Protein 6ZDT (pdb70)

Organism: Saccharomyces cerevisiae (strain ATCC 204508 / S288c) (NCBI:txid559292)

Sequence (396 aa):
VVIEPHRHAGVYIARGKEDLLVTKNMMAPGESVYGEKRISVEEVPPTKVEYRVWNPFRSKLAAGIMGGLDDELLFIAPGKKKVLYLGAASSGTSVSHVSDVVGPEGVVYAVEFSSHRPGREELISMAKKRRPNIIPIIEDARHPQKYRMLIGMVDCVFADVAQPDQARIIALNSHMFLKDQGGVVISSIKANCIDAETVFAREVQKLREERIKPLEEQLTLEPYERDHIVVGRYMRSSGLKGAMAPIEYLLFEEPTGYAVFKVKLQQDDIGSRLKEVQEQINDFGAFTKLIELVSFAPFKGAAEALENANDISEGLVSESSLKAILDLNLPKASSKKKNNITLAISDKNNLGPSIKEEFPYVDCISNELAQDLIRGVRLHGEKLFKGQSGDLERAQLGLGHAYSRRAKVKF

Nearest PDB structures (foldseek):
  6zdt-assembly1_A  TM=1.004E+00  e=6.888E-50  Saccharomyces cerevisiae
  7d5t-assembly1_3B  TM=9.801E-01  e=1.468E-39  Saccharomyces cerevisiae S288C
  7seb-assembly1_A  TM=9.507E-01  e=3.017E-37  Homo sapiens
  7se8-assembly2_B  TM=9.630E-01  e=1.142E-36  Homo sapiens
  2ipx-assembly1_A  TM=9.656E-01  e=2.501E-35  Homo sapiens

B-factor: mean 35.72, std 18.68, range [13.32, 154.04]

Radius of gyration: 22.17 Å; Cα contacts (8 Å, |Δi|>4): 818; chains: 2; bounding box: 42×81×47 Å

Solvent-accessible surface area: 17615 Å² total

GO terms:
  GO:0005730 nucleolus (C, IDA)
  GO:0008649 rRNA methyltransferase activity (F, IDA)
  GO:0031428 box C/D methylation guide snoRNP complex (C, IDA)
  GO:0032040 small-subunit processome (C, IDA)
  GO:0031167 rRNA methylation (P, IDA)
  GO:0008649 rRNA methyltransferase activity (F, IMP)
  GO:0030686 90S preribosome (C, HDA)
  GO:0031167 rRNA methylation (P, IMP)
  GO:0006364 rRNA processing (P, IMP)
  GO:1990259 histone H2AQ104 methyltransferase activity (F, IMP)
  GO:0000494 box C/D sno(s)RNA 3'-end processing (P, IMP)
  GO:0006356 regulation of transcription by RNA polymerase I (P, IDA)
  GO:1990259 histone H2AQ104 methyltransferase activity (F, IDA)
  GO:0006356 regulation of transcription by RNA polymerase I (P, IMP)
  GO:0008171 O-methyltransferase activity (F, EXP)
  GO:0005654 nucleoplasm (C, TAS)
  GO:0000451 rRNA 2'-O-methylation (P, TAS)
  GO:0005515 protein binding (F, IPI)
  GO:0000452 snoRNA guided rRNA 2'-O-methylation (P, IDA)
  GO:0000494 box C/D sno(s)RNA 3'-end processing (P, IDA)

InterPro domains:
  IPR000692 rRNA 2'-O-methyltransferase fibrillarin-like [MF_00351] (102-321)
  IPR000692 rRNA 2'-O-methyltransferase fibrillarin-like [NF003276] (102-319)
  IPR000692 rRNA 2'-O-methyltransferase fibrillarin-like [PF01269] (88-321)
  IPR000692 rRNA 2'-O-methyltransferase fibrillarin-like [PIRSF006540] (59-322)
  IPR000692 rRNA 2'-O-methyltransferase fibrillarin-like [PR00052] (106-125)
  IPR000692 rRNA 2'-O-methyltransferase fibrillarin-like [PR00052] (140-159)
  IPR000692 rRNA 2'-O-methyltransferase fibrillarin-like [PR00052] (167-188)
  IPR000692 rRNA 2'-O-methyltransferase fibrillarin-like [PR00052] (192-209)
  IPR000692 rRNA 2'-O-methyltransferase fibrillarin-like [PR00052] (217-246)
  IPR000692 rRNA 2'-O-methyltransferase fibrillarin-like [PR00052] (247-276)
  IPR000692 rRNA 2'-O-methyltransferase fibrillarin-like [PR00052] (299-320)
  IPR000692 rRNA 2'-O-methyltransferase fibrillarin-like [SM01206] (88-322)
  IPR020813 Fibrillarin, conserved site [PS00566] (192-206)
  IPR029063 S-adenosyl-L-methionine-dependent methyltransferase superfamily [G3DSA:3.40.50.150] (145-322)
  IPR029063 S-adenosyl-L-methionine-dependent methyltransferase superfamily [SSF53335] (88-320)

Foldseek 3Di:
DDWADDPAAQWIWDDDPDTFIKGFQPQPPDDLPPFDKDWDFPVHTDITIITGDDVLVDVLVLVVVQPDPDDLQAALFEEEEAACFLPNVVSSSLRGNDPNYAYEGEAADVVSLVNNVVVVVSRVRYDRHHHDLLCVVVCLVPAAAGQEYEYPDLALCVLNSQLVCCLSHYDAFGKYKYKCQQVSNVLVVSVVVSVVSCLVSQWAWDDDDDSPPSDPSMITMTTHHNVHDD/DPDDDAAWEWAQFLFFIWIKGFQDDCDVVVVCVVVVLVLLLDPVSLCNGIATQDTDTDPDLVRSLVVVVQVVVLAQDPRNLVVCVVGPDAADPVHHAHEYEDQDPSNQVNVCVSVVRYHYDNDPVSVSNNVSCVNCPPVRPDPDVCPRVVSCVSNVVVNVCVVVVD

Secondary structure (DSSP, 8-state):
-EEEE-SSTTEEEEESSSEEEEEE-SSTT--SSS--EEEEE--PPPEEEEEE--TTS-HHHHHHHHT-S-----TT-EEEEE--TTSHHHHHHHHHH-TT-EEEEEE--HHHHHHHHHHHTT-TTEEEEES-TT-GGGGGGG---EEEEEE----TTHHHHHHHHHHHHEEEEEEEEE---GGG--HHHHHHHHHHHHHHTTEEEEEE---TTTSS---EEEEE-TT---/---PPP-EEEEEETTEEEEEEE----TTGGGGHHHHHHHHTSHHHHTTTEEEEEEEE-SSHHHHHHHHHHHHTT---HHHHHHHHHHSPPP-SS---EEEE-S-GGGHHHHHHH-TTEEEE-SHHHHHHHHHHHHHGGGGS---TTHHHHHHHHHHHHHHHHHHT-

Structure (mmCIF, N/CA/C/O backbone):
data_6ZDT
#
_entry.id   6ZDT
#
_cell.length_a   69.004
_cell.length_b   118.286
_cell.length_c   48.828
_cell.angle_alpha   90.000
_cell.angle_beta   90.000
_cell.angle_gamma   90.000
#
_symmetry.space_group_name_H-M   'P 21 21 2'
#
loop_
_entity.id
_entity.type
_entity.pdbx_description
1 polymer "rRNA 2'-O-methyltransferase fibrillarin"
2 polymer 'Nucleolar protein 56'
3 water water
#
loop_
_atom_site.group_PDB
_atom_site.id
_atom_site.type_symbol
_atom_site.label_atom_id
_atom_site.label_alt_id
_atom_site.label_comp_id
_atom_site.label_asym_id
_atom_site.label_entity_id
_atom_site.label_seq_id
_atom_site.pdbx_PDB_ins_code
_atom_site.Cartn_x
_atom_site.Cartn_y
_atom_site.Cartn_z
_atom_site.occupancy
_atom_site.B_iso_or_equiv
_atom_site.auth_seq_id
_atom_site.auth_comp_id
_atom_site.auth_asym_id
_atom_site.auth_atom_id
_atom_site.pdbx_PDB_model_num
ATOM 1 N N . VAL A 1 7 ? 4.13592 37.52581 12.52294 1.000 77.71605 86 VAL A N 1
ATOM 2 C CA . VAL A 1 7 ? 4.58939 36.41210 11.69697 1.000 48.45687 86 VAL A CA 1
ATOM 3 C C . VAL A 1 7 ? 3.42922 35.46683 11.41008 1.000 46.07901 86 VAL A C 1
ATOM 4 O O . VAL A 1 7 ? 2.68793 35.08384 12.31569 1.000 52.67320 86 VAL A O 1
ATOM 16 N N . VAL A 1 8 ? 3.27888 35.08890 10.14243 1.000 48.18911 87 VAL A N 1
ATOM 17 C CA . VAL A 1 8 ? 2.24779 34.15613 9.70564 1.000 34.14102 87 VAL A CA 1
ATOM 18 C C . VAL A 1 8 ? 2.92579 32.85685 9.27984 1.000 32.50023 87 VAL A C 1
ATOM 19 O O . VAL A 1 8 ? 3.96513 32.88188 8.60729 1.000 42.49530 87 VAL A O 1
ATOM 32 N N . ILE A 1 9 ? 2.34157 31.73072 9.67882 1.000 38.47995 88 ILE A N 1
ATOM 33 C CA . ILE A 1 9 ? 2.85384 30.41203 9.32813 1.000 41.31429 88 ILE A CA 1
ATOM 34 C C . ILE A 1 9 ? 1.99720 29.84875 8.20470 1.000 42.18383 88 ILE A C 1
ATOM 35 O O . ILE A 1 9 ? 0.76547 29.77007 8.32370 1.000 43.41392 88 ILE A O 1
ATOM 51 N N . GLU A 1 10 ? 2.64742 29.46167 7.11312 1.000 38.43882 89 GLU A N 1
ATOM 52 C CA . GLU A 1 10 ? 1.98760 28.82358 5.99600 1.000 36.21824 89 GLU A CA 1
ATOM 53 C C . GLU A 1 10 ? 2.50396 27.40001 5.84858 1.000 29.66734 89 GLU A C 1
ATOM 54 O O . GLU A 1 10 ? 3.70999 27.16668 5.98176 1.000 30.01392 89 GLU A O 1
ATOM 66 N N . PRO A 1 11 ? 1.62940 26.43256 5.58146 1.000 31.94881 90 PRO A N 1
ATOM 67 C CA . PRO A 1 11 ? 2.11025 25.06186 5.36220 1.000 33.07176 90 PRO A CA 1
ATOM 68 C C . PRO A 1 11 ? 2.89395 24.96390 4.06311 1.000 27.03833 90 PRO A C 1
ATOM 69 O O . PRO A 1 11 ? 2.46687 25.46834 3.01986 1.000 32.57203 90 PRO A O 1
ATOM 80 N N . HIS A 1 12 ? 4.04946 24.32583 4.13822 1.000 25.52828 91 HIS A N 1
ATOM 81 C CA . HIS A 1 12 ? 4.78336 23.95366 2.94310 1.000 30.36574 91 HIS A CA 1
ATOM 82 C C . HIS A 1 12 ? 4.04185 22.83606 2.22107 1.000 30.28203 91 HIS A C 1
ATOM 83 O O . HIS A 1 12 ? 3.20721 22.13644 2.79702 1.000 31.58351 91 HIS A O 1
ATOM 97 N N . ARG A 1 13 ? 4.35625 22.67294 0.93828 1.000 31.08251 92 ARG A N 1
ATOM 98 C CA . ARG A 1 13 ? 3.84489 21.51339 0.21027 1.000 38.07185 92 ARG A CA 1
ATOM 99 C C . ARG A 1 13 ? 4.08273 20.21463 0.98220 1.000 32.86509 92 ARG A C 1
ATOM 100 O O . ARG A 1 13 ? 3.22670 19.32261 0.99275 1.000 30.23425 92 ARG A O 1
ATOM 121 N N . HIS A 1 14 ? 5.23633 20.08772 1.64047 1.000 27.48801 93 HIS A N 1
ATOM 122 C CA . HIS A 1 14 ? 5.58537 18.87307 2.35195 1.000 22.62871 93 HIS A CA 1
ATOM 123 C C . HIS A 1 14 ? 5.07878 18.92122 3.78484 1.000 27.07783 93 HIS A C 1
ATOM 124 O O . HIS A 1 14 ? 5.37996 19.85352 4.52817 1.000 23.02540 93 HIS A O 1
ATOM 138 N N . ALA A 1 15 ? 4.31090 17.90752 4.16998 1.000 26.34465 94 ALA A N 1
ATOM 139 C CA . ALA A 1 15 ? 3.78215 17.86057 5.52448 1.000 21.63249 94 ALA A CA 1
ATOM 140 C C . ALA A 1 15 ? 4.90436 17.91441 6.54091 1.000 22.85453 94 ALA A C 1
ATOM 141 O O . ALA A 1 15 ? 5.98295 17.34196 6.33796 1.000 21.51479 94 ALA A O 1
ATOM 148 N N . GLY A 1 16 ? 4.65258 18.61007 7.64602 1.000 24.12280 95 GLY A N 1
ATOM 149 C CA . GLY A 1 16 ? 5.64450 18.77315 8.68339 1.000 22.03480 95 GLY A CA 1
ATOM 150 C C . GLY A 1 16 ? 6.64921 19.86872 8.41892 1.000 21.11091 95 GLY A C 1
ATOM 151 O O . GLY A 1 16 ? 7.48231 20.14562 9.29063 1.000 20.23794 95 GLY A O 1
ATOM 155 N N . VAL A 1 17 ? 6.58852 20.50798 7.25322 1.000 20.53952 96 VAL A N 1
ATOM 156 C CA . VAL A 1 17 ? 7.45035 21.63260 6.91082 1.000 21.77746 96 VAL A CA 1
ATOM 157 C C . VAL A 1 17 ? 6.56527 22.85597 6.72610 1.000 22.64460 96 VAL A C 1
ATOM 158 O O . VAL A 1 17 ? 5.41483 22.75239 6.27649 1.000 23.65700 96 VAL A O 1
ATOM 171 N N . TYR A 1 18 ? 7.09080 24.02830 7.09562 1.000 22.85915 97 TYR A N 1
ATOM 172 C CA . TYR A 1 18 ? 6.29703 25.24473 7.08414 1.000 26.80408 97 TYR A CA 1
ATOM 173 C C . TYR A 1 18 ? 7.11887 26.41556 6.56628 1.000 25.89651 97 TYR A C 1
ATOM 174 O O . TYR A 1 18 ? 8.34579 26.34766 6.45114 1.000 26.29372 97 TYR A O 1
ATOM 192 N N . ILE A 1 19 ? 6.41760 27.49677 6.25463 1.000 25.57408 98 ILE A N 1
ATOM 193 C CA . ILE A 1 19 ? 7.03384 28.75430 5.84914 1.000 27.27108 98 ILE A CA 1
ATOM 194 C C . ILE A 1 19 ? 6.60655 29.81817 6.84631 1.000 32.54807 98 ILE A C 1
ATOM 195 O O . ILE A 1 19 ? 5.40625 30.01705 7.07671 1.000 33.25878 98 ILE A O 1
ATOM 211 N N . ALA A 1 20 ? 7.58339 30.49092 7.44877 1.000 33.44703 99 ALA A N 1
ATOM 212 C CA . ALA A 1 20 ? 7.31992 31.62446 8.33208 1.000 37.21696 99 ALA A CA 1
ATOM 213 C C . ALA A 1 20 ? 7.40655 32.90207 7.50585 1.000 38.73967 99 ALA A C 1
ATOM 214 O O . ALA A 1 20 ? 8.47842 33.24176 6.99221 1.000 36.89949 99 ALA A O 1
ATOM 221 N N . ARG A 1 21 ? 6.28008 33.60054 7.37485 1.000 40.93523 100 ARG A N 1
ATOM 222 C CA . ARG A 1 21 ? 6.19157 34.81342 6.56799 1.000 60.48496 100 ARG A CA 1
ATOM 223 C C . ARG A 1 21 ? 6.26196 36.02503 7.48829 1.000 44.72148 100 ARG A C 1
ATOM 224 O O . ARG A 1 21 ? 5.35664 36.25344 8.29816 1.000 46.29381 100 ARG A O 1
ATOM 245 N N . GLY A 1 22 ? 7.32885 36.79610 7.35462 1.000 47.98922 101 GLY A N 1
ATOM 246 C CA . GLY A 1 22 ? 7.49090 38.03876 8.10156 1.000 59.01429 101 GLY A CA 1
ATOM 247 C C . GLY A 1 22 ? 8.33228 38.99685 7.30856 1.000 61.42149 101 GLY A C 1
ATOM 248 O O . GLY A 1 22 ? 8.14014 39.13603 6.09178 1.000 53.96653 101 GLY A O 1
ATOM 252 N N . LYS A 1 23 ? 9.27599 39.66247 7.98087 1.000 61.82362 102 LYS A N 1
ATOM 253 C CA . LYS A 1 23 ? 10.26232 40.46336 7.26172 1.000 73.01471 102 LYS A CA 1
ATOM 254 C C . LYS A 1 23 ? 10.86127 39.65619 6.11753 1.000 79.12769 102 LYS A C 1
ATOM 255 O O . LYS A 1 23 ? 10.87032 40.09482 4.96153 1.000 70.24597 102 LYS A O 1
ATOM 259 N N . GLU A 1 24 ? 11.35216 38.46040 6.42863 1.000 55.76096 103 GLU A N 1
ATOM 260 C CA . GLU A 1 24 ? 11.80054 37.49048 5.44640 1.000 65.36300 103 GLU A CA 1
ATOM 261 C C . GLU A 1 24 ? 10.86488 36.28770 5.46587 1.000 43.13106 103 GLU A C 1
ATOM 262 O O . GLU A 1 24 ? 10.14766 36.04616 6.43964 1.000 48.98230 103 GLU A O 1
ATOM 274 N N . ASP A 1 25 ? 10.86785 35.54374 4.36782 1.000 44.69530 104 ASP A N 1
ATOM 275 C CA . ASP A 1 25 ? 10.16751 34.27013 4.28406 1.000 48.36007 104 ASP A CA 1
ATOM 276 C C . ASP A 1 25 ? 11.17884 33.17377 4.58902 1.000 42.84963 104 ASP A C 1
ATOM 277 O O . ASP A 1 25 ? 12.17762 33.03416 3.87358 1.000 37.38265 104 ASP A O 1
ATOM 286 N N . LEU A 1 26 ? 10.93458 32.41187 5.65732 1.000 34.14327 105 LEU A N 1
ATOM 287 C CA . LEU A 1 26 ? 11.88809 31.43194 6.14873 1.000 30.97494 105 LEU A CA 1
ATOM 288 C C . LEU A 1 26 ? 11.25962 30.04453 6.19132 1.000 25.67401 105 LEU A C 1
ATOM 289 O O . LEU A 1 26 ? 10.07819 29.88729 6.52562 1.000 30.77834 105 LEU A O 1
ATOM 305 N N . LEU A 1 27 ? 12.06246 29.05058 5.84205 1.000 26.30462 106 LEU A N 1
ATOM 306 C CA . LEU A 1 27 ? 11.68011 27.66160 5.99700 1.000 23.82943 106 LEU A CA 1
ATOM 307 C C . LEU A 1 27 ? 11.84215 27.27034 7.46183 1.000 27.94310 106 LEU A C 1
ATOM 308 O O . LEU A 1 27 ? 12.90399 27.49665 8.05578 1.000 26.18202 106 LEU A O 1
ATOM 324 N N . VAL A 1 28 ? 10.79804 26.67702 8.04406 1.000 25.18475 107 VAL A N 1
ATOM 325 C CA . VAL A 1 28 ? 10.81422 26.33753 9.46215 1.000 22.05133 107 VAL A CA 1
ATOM 326 C C . VAL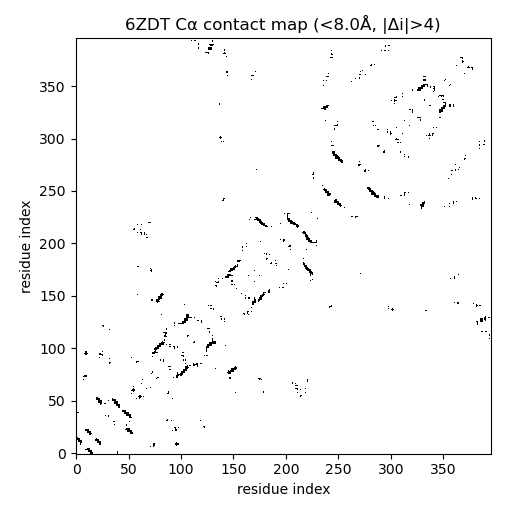 A 1 28 ? 10.19539 24.96816 9.69052 1.000 23.77549 107 VAL A C 1
ATOM 327 O O . VAL A 1 28 ? 9.41957 24.46001 8.87538 1.000 21.80881 107 VAL A O 1
ATOM 340 N N . THR A 1 29 ? 10.55017 24.37567 10.83063 1.000 23.67456 108 THR A N 1
ATOM 341 C CA . THR A 1 29 ? 9.87614 23.19008 11.34584 1.000 19.54348 108 THR A CA 1
ATOM 342 C C . THR A 1 29 ? 9.31017 23.50681 12.72916 1.000 20.20604 108 THR A C 1
ATOM 343 O O . THR A 1 29 ? 9.72221 24.46969 13.39137 1.000 20.29821 108 THR A O 1
ATOM 354 N N . LYS A 1 30 ? 8.32874 22.71872 13.13940 1.000 20.35998 109 LYS A N 1
ATOM 355 C CA . LYS A 1 30 ? 7.68456 22.91482 14.43357 1.000 22.47593 109 LYS A CA 1
ATOM 356 C C . LYS A 1 30 ? 8.51862 22.24002 15.51691 1.000 22.83018 109 LYS A C 1
ATOM 357 O O . LYS A 1 30 ? 8.77306 21.03598 15.45178 1.000 22.89661 109 LYS A O 1
ATOM 376 N N . ASN A 1 31 ? 8.93826 23.01728 16.51766 1.000 23.04503 110 ASN A N 1
ATOM 377 C CA . ASN A 1 31 ? 9.93965 22.52894 17.46116 1.000 23.61773 110 ASN A CA 1
ATOM 378 C C . ASN A 1 31 ? 9.35232 21.44158 18.36129 1.000 26.53028 110 ASN A C 1
ATOM 379 O O . ASN A 1 31 ? 8.37950 21.68927 19.08180 1.000 26.59786 110 ASN A O 1
ATOM 390 N N . MET A 1 32 ? 9.97295 20.25071 18.34629 1.000 24.94999 111 MET A N 1
ATOM 391 C CA A MET A 1 32 ? 9.55870 19.18420 19.24878 0.491 24.83289 111 MET A CA 1
ATOM 392 C CA B MET A 1 32 ? 9.58258 19.17012 19.24377 0.509 24.71409 111 MET A CA 1
ATOM 393 C C . MET A 1 32 ? 10.03561 19.40723 20.67601 1.000 29.79064 111 MET A C 1
ATOM 394 O O . MET A 1 32 ? 9.54427 18.73211 21.58845 1.000 33.83266 111 MET A O 1
ATOM 421 N N . ALA A 1 33 ? 10.97814 20.32022 20.88707 1.000 29.05402 112 ALA A N 1
ATOM 422 C CA . ALA A 1 33 ? 11.48698 20.65417 22.21615 1.000 29.78751 112 ALA A CA 1
ATOM 423 C C . ALA A 1 33 ? 11.41041 22.16793 22.36856 1.000 28.57352 112 ALA A C 1
ATOM 424 O O . ALA A 1 33 ? 12.42753 22.86439 22.29738 1.000 29.85639 112 ALA A O 1
ATOM 431 N N . PRO A 1 34 ? 10.20894 22.70894 22.56218 1.000 29.01228 113 PRO A N 1
ATOM 432 C CA . PRO A 1 34 ? 10.04555 24.16712 22.57487 1.000 32.52252 113 PRO A CA 1
ATOM 433 C C . PRO A 1 34 ? 10.99608 24.84686 23.54954 1.000 30.29964 113 PRO A C 1
ATOM 434 O O . PRO A 1 34 ? 11.28533 24.32909 24.62805 1.000 31.55086 113 PRO A O 1
ATOM 445 N N . GLY A 1 35 ? 11.47513 26.02145 23.15235 1.000 34.07480 114 GLY A N 1
ATOM 446 C CA . GLY A 1 35 ? 12.44474 26.77353 23.92510 1.000 34.44406 114 GLY A CA 1
ATOM 447 C C . GLY A 1 35 ? 13.87721 26.34763 23.71877 1.000 39.10821 114 GLY A C 1
ATOM 448 O O . GLY A 1 35 ? 14.79103 27.08264 24.12014 1.000 39.06191 114 GLY A O 1
ATOM 452 N N . GLU A 1 36 ? 14.10774 25.19978 23.09792 1.000 33.93864 115 GLU A N 1
ATOM 453 C CA . GLU A 1 36 ? 15.44330 24.64914 22.92148 1.000 34.24408 115 GLU A CA 1
ATOM 454 C C . GLU A 1 36 ? 15.88296 24.85220 21.47738 1.000 35.44468 115 GLU A C 1
ATOM 455 O O . GLU A 1 36 ? 15.22997 24.36646 20.54912 1.000 32.51030 115 GLU A O 1
ATOM 467 N N . SER A 1 37 ? 16.98703 25.56397 21.29560 1.000 32.74617 116 SER A N 1
ATOM 468 C CA . SER A 1 37 ? 17.68707 25.58899 20.02126 1.000 27.53705 116 SER A CA 1
ATOM 469 C C . SER A 1 37 ? 18.79408 24.54384 20.05046 1.000 32.07844 116 SER A C 1
ATOM 470 O O . SER A 1 37 ? 19.41540 24.31081 21.09087 1.000 37.81234 116 SER A O 1
ATOM 478 N N . VAL A 1 38 ? 19.03189 23.91583 18.90912 1.000 26.06757 117 VAL A N 1
ATOM 479 C CA . VAL A 1 38 ? 19.98941 22.81294 18.85482 1.000 29.20217 117 VAL A CA 1
ATOM 480 C C . VAL A 1 38 ? 21.38021 23.30182 18.48044 1.000 37.34199 117 VAL A C 1
ATOM 481 O O . VAL A 1 38 ? 22.38178 22.78878 18.99326 1.000 32.64359 117 VAL A O 1
ATOM 494 N N . TYR A 1 39 ? 21.46570 24.30158 17.60060 1.000 31.56358 118 TYR A N 1
ATOM 495 C CA . TYR A 1 39 ? 22.74581 24.72452 17.05381 1.000 36.12146 118 TYR A CA 1
ATOM 496 C C . TYR A 1 39 ? 22.71976 26.21800 16.73168 1.000 34.21237 118 TYR A C 1
ATOM 497 O O . TYR A 1 39 ? 23.29975 26.66438 15.73761 1.000 35.13889 118 TYR A O 1
ATOM 515 N N . GLY A 1 40 ? 22.04377 26.99697 17.56573 1.000 31.26628 119 GLY A N 1
ATOM 516 C CA . GLY A 1 40 ? 22.02602 28.44270 17.43266 1.000 32.68974 119 GLY A CA 1
ATOM 517 C C . GLY A 1 40 ? 20.99624 28.98515 16.46922 1.000 31.51008 119 GLY A C 1
ATOM 518 O O . GLY A 1 40 ? 20.94937 30.21230 16.26750 1.000 29.97939 119 GLY A O 1
ATOM 522 N N . GLU A 1 41 ? 20.16436 28.12412 15.88258 1.000 30.24093 120 GLU A N 1
ATOM 523 C CA . GLU A 1 41 ? 19.15816 28.55428 14.92532 1.000 26.83947 120 GLU A CA 1
ATOM 524 C C . GLU A 1 41 ? 18.08371 29.37637 15.62414 1.000 27.49282 120 GLU A C 1
ATOM 525 O O . GLU A 1 41 ? 17.82801 29.22102 16.82340 1.000 27.15924 120 GLU A O 1
ATOM 537 N N . LYS A 1 42 ? 17.45891 30.27513 14.86282 1.000 27.72083 121 LYS A N 1
ATOM 538 C CA . LYS A 1 42 ? 16.45537 31.16152 15.43462 1.000 25.48240 121 LYS A CA 1
ATOM 539 C C . LYS A 1 42 ? 15.16241 30.41154 15.69700 1.000 33.05496 121 LYS A C 1
ATOM 540 O O . LYS A 1 42 ? 14.72798 29.57718 14.89587 1.000 26.92147 121 LYS A O 1
ATOM 559 N N . ARG A 1 43 ? 14.54405 30.71927 16.82967 1.000 27.11057 122 ARG A N 1
ATOM 560 C CA . ARG A 1 43 ? 13.23210 30.19863 17.18160 1.000 27.84159 122 ARG A CA 1
ATOM 561 C C . ARG A 1 43 ? 12.20902 31.31511 17.05489 1.000 32.67178 122 ARG A C 1
ATOM 562 O O . ARG A 1 43 ? 12.46295 32.45846 17.45501 1.000 34.78383 122 ARG A O 1
ATOM 583 N N . ILE A 1 44 ? 11.05987 30.98549 16.48094 1.000 27.60988 123 ILE A N 1
ATOM 584 C CA . ILE A 1 44 ? 10.00158 31.95711 16.21221 1.000 29.81707 123 ILE A CA 1
ATOM 585 C C . ILE A 1 44 ? 8.73430 31.44752 16.87844 1.000 27.69317 123 ILE A C 1
ATOM 586 O O . ILE A 1 44 ? 8.27300 30.33892 16.58113 1.000 29.07126 123 ILE A O 1
ATOM 602 N N . SER A 1 45 ? 8.16891 32.25262 17.77857 1.000 35.03917 124 SER A N 1
ATOM 603 C CA . SER A 1 45 ? 6.93207 31.88473 18.45381 1.000 28.89662 124 SER A CA 1
ATOM 604 C C . SER A 1 45 ? 5.77099 32.62494 17.80894 1.000 52.83094 124 SER A C 1
ATOM 605 O O . SER A 1 45 ? 5.84727 33.83968 17.58629 1.000 41.15854 124 SER A O 1
ATOM 613 N N . VAL A 1 46 ? 4.71266 31.88235 17.49523 1.000 37.98400 125 VAL A N 1
ATOM 614 C CA . VAL A 1 46 ? 3.54294 32.40759 16.79904 1.000 41.64278 125 VAL A CA 1
ATOM 615 C C . VAL A 1 46 ? 2.32371 32.18399 17.68121 1.000 39.40963 125 VAL A C 1
ATOM 616 O O . VAL A 1 46 ? 2.08047 31.06357 18.14065 1.000 40.00224 125 VAL A O 1
ATOM 629 N N . GLU A 1 47 ? 1.56015 33.25084 17.91714 1.000 52.71024 126 GLU A N 1
ATOM 630 C CA . GLU A 1 47 ? 0.35882 33.15937 18.73552 1.000 80.69251 126 GLU A CA 1
ATOM 631 C C . GLU A 1 47 ? -0.79628 32.62244 17.89977 1.000 68.00242 126 GLU A C 1
ATOM 632 O O . GLU A 1 47 ? -1.09211 33.15045 16.82328 1.000 71.09629 126 GLU A O 1
ATOM 636 N N . GLU A 1 48 ? -1.44236 31.57053 18.39432 1.000 60.50038 127 GLU A N 1
ATOM 637 C CA . GLU A 1 48 ? -2.59419 30.98858 17.71183 1.000 82.94066 127 GLU A CA 1
ATOM 638 C C . GLU A 1 48 ? -3.14049 29.79801 18.49320 1.000 95.59180 127 GLU A C 1
ATOM 639 O O . GLU A 1 48 ? -3.09866 28.66147 18.02134 1.000 92.24771 127 GLU A O 1
ATOM 643 N N . VAL A 1 55 ? -8.67652 33.58901 28.59916 1.000 101.84442 134 VAL A N 1
ATOM 644 C CA . VAL A 1 55 ? -7.75262 32.49752 28.30436 1.000 117.34627 134 VAL A CA 1
ATOM 645 C C . VAL A 1 55 ? -6.60907 33.00421 27.42360 1.000 114.54821 134 VAL A C 1
ATOM 646 O O . VAL A 1 55 ? -6.85279 33.59813 26.37352 1.000 107.34904 134 VAL A O 1
ATOM 658 N N . PRO A 1 56 ? -5.36489 32.77293 27.83990 1.000 113.59855 135 PRO A N 1
ATOM 659 C CA . PRO A 1 56 ? -4.22072 33.30250 27.08174 1.000 115.83038 135 PRO A CA 1
ATOM 660 C C . PRO A 1 56 ? -4.08722 32.61528 25.73592 1.000 113.43379 135 PRO A C 1
ATOM 661 O O . PRO A 1 56 ? -4.31003 31.39998 25.62741 1.000 91.96480 135 PRO A O 1
ATOM 672 N N . PRO A 1 57 ? -3.72932 33.35380 24.68280 1.000 114.90746 136 PRO A N 1
ATOM 673 C CA . PRO A 1 57 ? -3.50945 32.70841 23.38222 1.000 108.86357 136 PRO A CA 1
ATOM 674 C C . PRO A 1 57 ? -2.41943 31.65069 23.46496 1.000 90.74910 136 PRO A C 1
ATOM 675 O O . PRO A 1 57 ? -1.43728 31.79748 24.19510 1.000 75.78594 136 PRO A O 1
ATOM 686 N N . THR A 1 58 ? -2.60217 30.57572 22.70456 1.000 85.96143 137 THR A N 1
ATOM 687 C CA . THR A 1 58 ? -1.62100 29.50064 22.66645 1.000 74.24300 137 THR A CA 1
ATOM 688 C C . THR A 1 58 ? -0.46281 29.88342 21.75470 1.000 52.24370 137 THR A C 1
ATOM 689 O O . THR A 1 58 ? -0.65417 30.52657 20.71858 1.000 46.91667 137 THR A O 1
ATOM 700 N N . LYS A 1 59 ? 0.74485 29.49426 22.15404 1.000 56.81943 138 LYS A N 1
ATOM 701 C CA . LYS A 1 59 ? 1.95629 29.77862 21.39953 1.000 54.81030 138 LYS A CA 1
ATOM 702 C C . LYS A 1 59 ? 2.54997 28.48012 20.87052 1.000 37.31490 138 LYS A C 1
ATOM 703 O O . LYS A 1 59 ? 2.61361 27.47520 21.58893 1.000 44.50146 138 LYS A O 1
ATOM 707 N N . VAL A 1 60 ? 2.96888 28.50474 19.60670 1.000 43.22367 139 VAL A N 1
ATOM 708 C CA . VAL A 1 60 ? 3.62506 27.37504 18.95673 1.000 34.53290 139 VAL A CA 1
ATOM 709 C C . VAL A 1 60 ? 4.96618 27.86031 18.42019 1.000 33.46055 139 VAL A C 1
ATOM 710 O O . VAL A 1 60 ? 5.02676 28.87441 17.71662 1.000 31.32032 139 VAL A O 1
ATOM 723 N N . GLU A 1 61 ? 6.03563 27.14509 18.75518 1.000 32.09006 140 GLU A N 1
ATOM 724 C CA . GLU A 1 61 ? 7.38239 27.58867 18.41779 1.000 28.13669 140 GLU A CA 1
ATOM 725 C C . GLU A 1 61 ? 7.89835 26.80920 17.21701 1.000 22.25889 140 GLU A C 1
ATOM 726 O O . GLU A 1 61 ? 7.79204 25.57715 17.16877 1.000 25.69744 140 GLU A O 1
ATOM 738 N N . TYR A 1 62 ? 8.45849 27.53440 16.25579 1.000 23.60217 141 TYR A N 1
ATOM 739 C CA . TYR A 1 62 ? 9.07647 26.96241 15.07273 1.000 26.15529 141 TYR A CA 1
ATOM 740 C C . TYR A 1 62 ? 10.56165 27.30105 15.08575 1.000 23.14158 141 TYR A C 1
ATOM 741 O O . TYR A 1 62 ? 11.00497 28.23331 15.76115 1.000 23.86541 141 TYR A O 1
ATOM 759 N N . ARG A 1 63 ? 11.32735 26.51672 14.33964 1.000 23.35279 142 ARG A N 1
ATOM 760 C CA . ARG A 1 63 ? 12.77270 26.67816 14.24377 1.000 20.34049 142 ARG A CA 1
ATOM 761 C C . ARG A 1 63 ? 13.15428 26.91651 12.79015 1.000 24.33578 142 ARG A C 1
ATOM 762 O O . ARG A 1 63 ? 12.71298 26.18559 11.90378 1.000 21.50752 142 ARG A O 1
ATOM 783 N N . VAL A 1 64 ? 14.00590 27.91104 12.55641 1.000 22.92224 143 VAL A N 1
ATOM 784 C CA . VAL A 1 64 ? 14.43398 28.21106 11.19815 1.000 23.87523 143 VAL A CA 1
ATOM 785 C C . VAL A 1 64 ? 15.35087 27.11145 10.68684 1.000 24.91812 143 VAL A C 1
ATOM 786 O O . VAL A 1 64 ? 16.29842 26.69549 11.36954 1.000 25.14771 143 VAL A O 1
ATOM 799 N N . TRP A 1 65 ? 15.08578 26.65601 9.46721 1.000 22.69415 144 TRP A N 1
ATOM 800 C CA . TRP A 1 65 ? 15.83897 25.60032 8.79932 1.000 23.74817 144 TRP A CA 1
ATOM 801 C C . TRP A 1 65 ? 16.58442 26.26017 7.64538 1.000 27.02770 144 TRP A C 1
ATOM 802 O O . TRP A 1 65 ? 15.99923 26.54520 6.60071 1.000 24.93267 144 TRP A O 1
ATOM 823 N N . ASN A 1 66 ? 17.87815 26.50034 7.83643 1.000 26.50086 145 ASN A N 1
ATOM 824 C CA . ASN A 1 66 ? 18.66146 27.26424 6.87413 1.000 25.88815 145 ASN A CA 1
ATOM 825 C C . ASN A 1 66 ? 19.19687 26.34146 5.78994 1.000 21.60970 145 ASN A C 1
ATOM 826 O O . ASN A 1 66 ? 20.01149 25.45394 6.09437 1.000 24.14410 145 ASN A O 1
ATOM 837 N N . PRO A 1 67 ? 18.80966 26.52648 4.51611 1.000 22.88067 146 PRO A N 1
ATOM 838 C CA . PRO A 1 67 ? 19.26608 25.60363 3.46576 1.000 22.39402 146 PRO A CA 1
ATOM 839 C C . PRO A 1 67 ? 20.75095 25.68886 3.17436 1.000 24.05599 146 PRO A C 1
ATOM 840 O O . PRO A 1 67 ? 21.27636 24.77308 2.52091 1.000 25.23983 146 PRO A O 1
ATOM 851 N N . PHE A 1 68 ? 21.43088 26.75956 3.59452 1.000 23.19867 147 PHE A N 1
ATOM 852 C CA . PHE A 1 68 ? 22.88011 26.81136 3.48806 1.000 25.31984 147 PHE A CA 1
ATOM 853 C C . PHE A 1 68 ? 23.57224 25.93587 4.52537 1.000 31.73029 147 PHE A C 1
ATOM 854 O O . PHE A 1 68 ? 24.77562 25.69527 4.39439 1.000 31.03830 147 PHE A O 1
ATOM 871 N N . ARG A 1 69 ? 22.84962 25.47193 5.54757 1.000 27.33115 148 ARG A N 1
ATOM 872 C CA . ARG A 1 69 ? 23.43209 24.71655 6.64575 1.000 25.16124 148 ARG A CA 1
ATOM 873 C C . ARG A 1 69 ? 22.95310 23.27454 6.68251 1.000 29.12571 148 ARG A C 1
ATOM 874 O O . ARG A 1 69 ? 23.37059 22.52513 7.57236 1.000 29.12316 148 ARG A O 1
ATOM 895 N N . SER A 1 70 ? 22.09038 22.87061 5.74809 1.000 23.19795 149 SER A N 1
ATOM 896 C CA . SER A 1 70 ? 21.50193 21.53830 5.75628 1.000 24.58414 149 SER A CA 1
ATOM 897 C C . SER A 1 70 ? 21.23064 21.11074 4.32310 1.000 26.42811 149 SER A C 1
ATOM 898 O O . SER A 1 70 ? 20.47425 21.77715 3.61010 1.000 23.51088 149 SER A O 1
ATOM 906 N N . LYS A 1 71 ? 21.82966 19.98731 3.90735 1.000 25.10115 150 LYS A N 1
ATOM 907 C CA . LYS A 1 71 ? 21.63972 19.51520 2.53900 1.000 24.08103 150 LYS A CA 1
ATOM 908 C C . LYS A 1 71 ? 20.17405 19.20730 2.26020 1.000 24.13753 150 LYS A C 1
ATOM 909 O O . LYS A 1 71 ? 19.66180 19.49823 1.17295 1.000 23.80385 150 LYS A O 1
ATOM 928 N N . LEU A 1 72 ? 19.48354 18.58881 3.22229 1.000 25.01338 151 LEU A N 1
ATOM 929 C CA . LEU A 1 72 ? 18.07347 18.27214 3.02597 1.000 20.86626 151 LEU A CA 1
ATOM 930 C C . LEU A 1 72 ? 17.22683 19.52704 2.82680 1.000 22.16630 151 LEU A C 1
ATOM 931 O O . LEU A 1 72 ? 16.35754 19.57026 1.94818 1.000 20.68910 151 LEU A O 1
ATOM 947 N N . ALA A 1 73 ? 17.44490 20.55960 3.64070 1.000 19.99305 152 ALA A N 1
ATOM 948 C CA . ALA A 1 73 ? 16.73394 21.81455 3.43548 1.000 19.46609 152 ALA A CA 1
ATOM 949 C C . ALA A 1 73 ? 17.01543 22.38943 2.05113 1.000 21.90214 152 ALA A C 1
ATOM 950 O O . ALA A 1 73 ? 16.10268 22.87571 1.37660 1.000 20.52907 152 ALA A O 1
ATOM 957 N N . ALA A 1 74 ? 18.27451 22.32971 1.60946 1.000 22.67463 153 ALA A N 1
ATOM 958 C CA . ALA A 1 74 ? 18.60195 22.78449 0.25838 1.000 23.87080 153 ALA A CA 1
ATOM 959 C C . ALA A 1 74 ? 17.79977 22.01927 -0.78708 1.000 19.11245 153 ALA A C 1
ATOM 960 O O . ALA A 1 74 ? 17.29786 22.60685 -1.75278 1.000 23.81529 153 ALA A O 1
ATOM 967 N N . GLY A 1 75 ? 17.68402 20.69944 -0.62312 1.000 21.56622 154 GLY A N 1
ATOM 968 C CA . GLY A 1 75 ? 16.86960 19.92098 -1.54074 1.000 24.11352 154 GLY A CA 1
ATOM 969 C C . GLY A 1 75 ? 15.41875 20.35423 -1.54266 1.000 22.88556 154 GLY A C 1
ATOM 970 O O . GLY A 1 75 ? 14.80145 20.48613 -2.60449 1.000 23.75144 154 GLY A O 1
ATOM 974 N N . ILE A 1 76 ? 14.85137 20.58047 -0.35268 1.000 22.68005 155 ILE A N 1
ATOM 975 C CA . ILE A 1 76 ? 13.46318 21.03027 -0.25445 1.000 25.75061 155 ILE A CA 1
ATOM 976 C C . ILE A 1 76 ? 13.27883 22.36429 -0.96863 1.000 26.26841 155 ILE A C 1
ATOM 977 O O . ILE A 1 76 ? 12.27689 22.58760 -1.66517 1.000 24.92707 155 ILE A O 1
ATOM 993 N N . MET A 1 77 ? 14.23700 23.27959 -0.80738 1.000 24.56938 156 MET A N 1
ATOM 994 C CA . MET A 1 77 ? 14.15238 24.57201 -1.47618 1.000 25.77693 156 MET A CA 1
ATOM 995 C C . MET A 1 77 ? 14.19563 24.43041 -2.99262 1.000 28.33815 156 MET A C 1
ATOM 996 O O . MET A 1 77 ? 13.63027 25.26880 -3.71134 1.000 30.09798 156 MET A O 1
ATOM 1010 N N . GLY A 1 78 ? 14.85968 23.39848 -3.50025 1.000 26.19365 157 GLY A N 1
ATOM 1011 C CA . GLY A 1 78 ? 14.87695 23.16374 -4.93321 1.000 27.12389 157 GLY A CA 1
ATOM 1012 C C . GLY A 1 78 ? 13.59668 22.59649 -5.50305 1.000 30.46891 157 GLY A C 1
ATOM 1013 O O . GLY A 1 78 ? 13.43644 22.56412 -6.72484 1.000 35.53030 157 GLY A O 1
ATOM 1017 N N . GLY A 1 79 ? 12.68165 22.14240 -4.64923 1.000 28.76973 158 GLY A N 1
ATOM 1018 C CA . GLY A 1 79 ? 11.38165 21.67564 -5.10278 1.000 31.14179 158 GLY A CA 1
ATOM 1019 C C . GLY A 1 79 ? 11.29321 20.17853 -5.32739 1.000 33.64547 158 GLY A C 1
ATOM 1020 O O . GLY A 1 79 ? 10.72943 19.73426 -6.32895 1.000 42.74696 158 GLY A O 1
ATOM 1024 N N . LEU A 1 80 ? 11.84076 19.38888 -4.40809 1.000 30.60642 159 LEU A N 1
ATOM 1025 C CA . LEU A 1 80 ? 11.64388 17.94616 -4.45039 1.000 30.10676 159 LEU A CA 1
ATOM 1026 C C . LEU A 1 80 ? 10.15918 17.60291 -4.44954 1.000 35.36032 159 LEU A C 1
ATOM 1027 O O . LEU A 1 80 ? 9.38870 18.11902 -3.63471 1.000 37.71333 159 LEU A O 1
ATOM 1043 N N . ASP A 1 81 ? 9.75961 16.70595 -5.35327 1.000 30.27748 160 ASP A N 1
ATOM 1044 C CA A ASP A 1 81 ? 8.35372 16.33532 -5.43600 0.665 33.67067 160 ASP A CA 1
ATOM 1045 C CA B ASP A 1 81 ? 8.35623 16.31764 -5.45163 0.335 33.81249 160 ASP A CA 1
ATOM 1046 C C . ASP A 1 81 ? 7.97245 15.34255 -4.34517 1.000 32.50030 160 ASP A C 1
ATOM 1047 O O . ASP A 1 81 ? 6.87886 15.44087 -3.77652 1.000 36.06142 160 ASP A O 1
ATOM 1064 N N . GLU A 1 82 ? 8.85710 14.39983 -4.03772 1.000 30.15241 161 GLU A N 1
ATOM 1065 C CA . GLU A 1 82 ? 8.63772 13.39822 -3.00051 1.000 27.99793 161 GLU A CA 1
ATOM 1066 C C . GLU A 1 82 ? 9.78598 13.47437 -2.00625 1.000 28.30736 161 GLU A C 1
ATOM 1067 O O . GLU A 1 82 ? 10.95580 13.44626 -2.39941 1.000 34.18941 161 GLU A O 1
ATOM 1079 N N . LEU A 1 83 ? 9.44313 13.60419 -0.72883 1.000 28.11973 162 LEU A N 1
ATOM 1080 C CA A LEU A 1 83 ? 10.42872 13.68947 0.34040 0.840 24.90013 162 LEU A CA 1
ATOM 1081 C CA B LEU A 1 83 ? 10.42436 13.68596 0.34476 0.160 25.27046 162 LEU A CA 1
ATOM 1082 C C . LEU A 1 83 ? 10.58396 12.38089 1.11046 1.000 30.63208 162 LEU A C 1
ATOM 1083 O O . LEU A 1 83 ? 11.68636 12.08328 1.58473 1.000 27.20635 162 LEU A O 1
ATOM 1114 N N . PHE A 1 84 ? 9.51005 11.60411 1.25229 1.000 24.31369 163 PHE A N 1
ATOM 1115 C CA . PHE A 1 84 ? 9.49778 10.35911 2.01426 1.000 22.81247 163 PHE A CA 1
ATOM 1116 C C . PHE A 1 84 ? 9.75549 10.56497 3.50520 1.000 24.69007 163 PHE A C 1
ATOM 1117 O O . PHE A 1 84 ? 9.79582 9.60029 4.28497 1.000 27.51321 163 PHE A O 1
ATOM 1134 N N . ILE A 1 85 ? 9.96691 11.80260 3.90416 1.000 18.65868 164 ILE A N 1
ATOM 1135 C CA . ILE A 1 85 ? 10.10096 12.19837 5.30034 1.000 20.96284 164 ILE A CA 1
ATOM 1136 C C . ILE A 1 85 ? 8.88968 13.06706 5.59960 1.000 18.41425 164 ILE A C 1
ATOM 1137 O O . ILE A 1 85 ? 8.68817 14.10717 4.95196 1.000 20.32807 164 ILE A O 1
ATOM 1153 N N . ALA A 1 86 ? 8.09355 12.65623 6.57698 1.000 18.15757 165 ALA A N 1
ATOM 1154 C CA . ALA A 1 86 ? 6.79891 13.27290 6.83477 1.000 21.73863 165 ALA A CA 1
ATOM 1155 C C . ALA A 1 86 ? 6.34127 12.83639 8.20840 1.000 16.26864 165 ALA A C 1
ATOM 1156 O O . ALA A 1 86 ? 6.91977 11.88811 8.79323 1.000 17.16720 165 ALA A O 1
ATOM 1163 N N . PRO A 1 87 ? 5.29474 13.46124 8.75015 1.000 17.09447 166 PRO A N 1
ATOM 1164 C CA . PRO A 1 87 ? 4.79235 13.05063 10.06407 1.000 19.58014 166 PRO A CA 1
ATOM 1165 C C . PRO A 1 87 ? 4.48862 11.56012 10.11508 1.000 16.69566 166 PRO A C 1
ATOM 1166 O O . PRO A 1 87 ? 3.89001 10.98737 9.19442 1.000 18.20447 166 PRO A O 1
ATOM 1177 N N . GLY A 1 88 ? 4.94830 10.91872 11.19186 1.000 18.03293 167 GLY A N 1
ATOM 1178 C CA . GLY A 1 88 ? 4.72206 9.49309 11.40396 1.000 19.30149 167 GLY A CA 1
ATOM 1179 C C . GLY A 1 88 ? 5.71333 8.56768 10.73006 1.000 20.99089 167 GLY A C 1
ATOM 1180 O O . GLY A 1 88 ? 5.66917 7.35038 10.97283 1.000 18.64734 167 GLY A O 1
ATOM 1184 N N . LYS A 1 89 ? 6.60249 9.08152 9.89229 1.000 17.12697 168 LYS A N 1
ATOM 1185 C CA . LYS A 1 89 ? 7.51466 8.20558 9.18303 1.000 17.43439 168 LYS A CA 1
ATOM 1186 C C . LYS A 1 89 ? 8.67880 7.79440 10.06641 1.000 19.09053 168 LYS A C 1
ATOM 1187 O O . LYS A 1 89 ? 9.06475 8.50372 10.99567 1.000 16.84875 168 LYS A O 1
ATOM 1206 N N . LYS A 1 90 ? 9.20889 6.60729 9.78042 1.000 16.88719 169 LYS A N 1
ATOM 1207 C CA A LYS A 1 90 ? 10.43946 6.11030 10.37819 0.572 15.19941 169 LYS A CA 1
ATOM 1208 C CA B LYS A 1 90 ? 10.44105 6.11867 10.37707 0.428 15.24010 169 LYS A CA 1
ATOM 1209 C C . LYS A 1 90 ? 11.56820 6.34249 9.37899 1.000 15.68518 169 LYS A C 1
ATOM 1210 O O . LYS A 1 90 ? 11.47726 5.91278 8.22094 1.000 16.37484 169 LYS A O 1
ATOM 1247 N N . VAL A 1 91 ? 12.61515 7.03970 9.81384 1.000 16.25368 170 VAL A N 1
ATOM 1248 C CA . VAL A 1 91 ? 13.68978 7.49173 8.93575 1.000 13.91578 170 VAL A CA 1
ATOM 1249 C C . VAL A 1 91 ? 15.02750 7.00486 9.47320 1.000 17.84686 170 VAL A C 1
ATOM 1250 O O . VAL A 1 91 ? 15.35409 7.22072 10.64304 1.000 16.83849 170 VAL A O 1
ATOM 1263 N N . LEU A 1 92 ? 15.79508 6.33930 8.61949 1.000 16.72551 171 LEU A N 1
ATOM 1264 C CA . LEU A 1 92 ? 17.17740 5.97879 8.91786 1.000 16.52714 171 LEU A CA 1
ATOM 1265 C C . LEU A 1 92 ? 18.03874 7.07859 8.31209 1.000 16.71535 171 LEU A C 1
ATOM 1266 O O . LEU A 1 92 ? 18.05684 7.25418 7.09024 1.000 17.47952 171 LEU A O 1
ATOM 1282 N N . TYR A 1 93 ? 18.71175 7.84754 9.17288 1.000 16.58269 172 TYR A N 1
ATOM 1283 C CA . TYR A 1 93 ? 19.54655 8.97313 8.75664 1.000 13.57527 172 TYR A CA 1
ATOM 1284 C C . TYR A 1 93 ? 21.00883 8.60162 8.92999 1.000 16.45879 172 TYR A C 1
ATOM 1285 O O . TYR A 1 93 ? 21.49386 8.49099 10.05964 1.000 17.57062 172 TYR A O 1
ATOM 1303 N N . LEU A 1 94 ? 21.69905 8.41844 7.81323 1.000 15.98314 173 LEU A N 1
ATOM 1304 C CA . LEU A 1 94 ? 23.11715 8.07565 7.79694 1.000 19.03526 173 LEU A CA 1
ATOM 1305 C C . LEU A 1 94 ? 23.93337 9.35300 7.61178 1.000 17.91990 173 LEU A C 1
ATOM 1306 O O . LEU A 1 94 ? 23.64559 10.15677 6.71918 1.000 19.88921 173 LEU A O 1
ATOM 1322 N N . GLY A 1 95 ? 24.92950 9.54537 8.47192 1.000 19.19792 174 GLY A N 1
ATOM 1323 C CA . GLY A 1 95 ? 25.72711 10.75928 8.44166 1.000 19.99454 174 GLY A CA 1
ATOM 1324 C C . GLY A 1 95 ? 25.14800 11.82718 9.33627 1.000 16.01380 174 GLY A C 1
ATOM 1325 O O . GLY A 1 95 ? 25.09600 13.01711 8.96509 1.000 19.76266 174 GLY A O 1
ATOM 1329 N N . ALA A 1 96 ? 24.69193 11.42284 10.52479 1.000 17.66150 175 ALA A N 1
ATOM 1330 C CA . ALA A 1 96 ? 23.93269 12.33179 11.37963 1.000 17.93286 175 ALA A CA 1
ATOM 1331 C C . ALA A 1 96 ? 24.78518 13.42230 12.01571 1.000 17.50965 175 ALA A C 1
ATOM 1332 O O . ALA A 1 96 ? 24.23221 14.40141 12.51686 1.000 18.93266 175 ALA A O 1
ATOM 1339 N N . ALA A 1 97 ? 26.11004 13.27734 12.02826 1.000 20.28070 176 ALA A N 1
ATOM 1340 C CA . ALA A 1 97 ? 27.00731 14.33302 12.50289 1.000 18.67326 176 ALA A CA 1
ATOM 1341 C C . ALA A 1 97 ? 26.58284 14.74739 13.91156 1.000 18.52705 176 ALA A C 1
ATOM 1342 O O . ALA A 1 97 ? 26.35839 13.87422 14.76048 1.000 20.96104 176 ALA A O 1
ATOM 1349 N N . SER A 1 98 ? 26.49035 16.04095 14.21449 1.000 20.65259 177 SER A N 1
ATOM 1350 C CA A SER A 1 98 ? 26.11537 16.49885 15.54527 0.593 21.56530 177 SER A CA 1
ATOM 1351 C CA B SER A 1 98 ? 26.11643 16.49657 15.54725 0.407 21.55846 177 SER A CA 1
ATOM 1352 C C . SER A 1 98 ? 24.60984 16.63040 15.73132 1.000 21.17069 177 SER A C 1
ATOM 1353 O O . SER A 1 98 ? 24.16615 17.05288 16.81102 1.000 20.93648 177 SER A O 1
ATOM 1368 N N . GLY A 1 99 ? 23.81602 16.30866 14.71386 1.000 21.36702 178 GLY A N 1
ATOM 1369 C CA . GLY A 1 99 ? 22.37039 16.32216 14.84301 1.000 22.78162 178 GLY A CA 1
ATOM 1370 C C . GLY A 1 99 ? 21.64804 17.56266 14.36271 1.000 21.67214 178 GLY A C 1
ATOM 1371 O O . GLY A 1 99 ? 20.44614 17.70576 14.64295 1.000 21.44165 178 GLY A O 1
ATOM 1375 N N . THR A 1 100 ? 22.31478 18.46052 13.63720 1.000 20.50938 179 THR A N 1
ATOM 1376 C CA . THR A 1 100 ? 21.63907 19.68789 13.20045 1.000 20.47116 179 THR A CA 1
ATOM 1377 C C . THR A 1 100 ? 20.48600 19.37027 12.24428 1.000 21.84386 179 THR A C 1
ATOM 1378 O O . THR A 1 100 ? 19.32027 19.69616 12.51953 1.000 22.48792 179 THR A O 1
ATOM 1389 N N . SER A 1 101 ? 20.78163 18.72099 11.11594 1.000 20.84500 180 SER A N 1
ATOM 1390 C CA . SER A 1 101 ? 19.70571 18.35308 10.18900 1.000 18.21793 180 SER A CA 1
ATOM 1391 C C . SER A 1 101 ? 18.76349 17.33054 10.80713 1.000 20.89721 180 SER A C 1
ATOM 1392 O O . SER A 1 101 ? 17.54625 17.38673 10.59369 1.000 18.60259 180 SER A O 1
ATOM 1400 N N . VAL A 1 102 ? 19.31048 16.36692 11.55638 1.000 18.39672 181 VAL A N 1
ATOM 1401 C CA . VAL A 1 102 ? 18.47697 15.36004 12.20930 1.000 16.16237 181 VAL A CA 1
ATOM 1402 C C . VAL A 1 102 ? 17.42821 16.01746 13.10543 1.000 16.17410 181 VAL A C 1
ATOM 1403 O O . VAL A 1 102 ? 16.29250 15.53743 13.21714 1.000 17.44443 181 VAL A O 1
ATOM 1416 N N . SER A 1 103 ? 17.78546 17.12311 13.77422 1.000 19.27305 182 SER A N 1
ATOM 1417 C CA . SER A 1 103 ? 16.81029 17.77308 14.64415 1.000 16.03713 182 SER A CA 1
ATOM 1418 C C . SER A 1 103 ? 15.58384 18.22989 13.85878 1.000 16.77714 182 SER A C 1
ATOM 1419 O O . SER A 1 103 ? 14.45482 18.16601 14.35954 1.000 17.75183 182 SER A O 1
ATOM 1427 N N . HIS A 1 104 ? 15.78163 18.70130 12.62757 1.000 18.67293 183 HIS A N 1
ATOM 1428 C CA . HIS A 1 104 ? 14.64784 19.10303 11.80475 1.000 19.78752 183 HIS A CA 1
ATOM 1429 C C . HIS A 1 104 ? 13.87383 17.89309 11.27592 1.000 18.81483 183 HIS A C 1
ATOM 1430 O O . HIS A 1 104 ? 12.63731 17.92814 11.20149 1.000 17.04511 183 HIS A O 1
ATOM 1444 N N . VAL A 1 105 ? 14.56784 16.81932 10.90672 1.000 17.66483 184 VAL A N 1
ATOM 1445 C CA . VAL A 1 105 ? 13.86687 15.58807 10.53753 1.000 14.45486 184 VAL A CA 1
ATOM 1446 C C . VAL A 1 105 ? 13.01277 15.10912 11.70763 1.000 16.41041 184 VAL A C 1
ATOM 1447 O O . VAL A 1 105 ? 11.86369 14.69706 11.53109 1.000 16.20352 184 VAL A O 1
ATOM 1460 N N . SER A 1 106 ? 13.55353 15.19534 12.92779 1.000 15.95220 185 SER A N 1
ATOM 1461 C CA . SER A 1 106 ? 12.78065 14.87389 14.12628 1.000 15.02863 185 SER A CA 1
ATOM 1462 C C . SER A 1 106 ? 11.53586 15.74919 14.24618 1.000 17.24933 185 SER A C 1
ATOM 1463 O O . SER A 1 106 ? 10.45281 15.24762 14.57085 1.000 17.15454 185 SER A O 1
ATOM 1471 N N . ASP A 1 107 ? 11.66798 17.06269 14.00753 1.000 18.99383 186 ASP A N 1
ATOM 1472 C CA . ASP A 1 107 ? 10.49947 17.93993 14.01722 1.000 19.28916 186 ASP A CA 1
ATOM 1473 C C . ASP A 1 107 ? 9.47409 17.49087 12.98282 1.000 16.42917 186 ASP A C 1
ATOM 1474 O O . ASP A 1 107 ? 8.26576 17.48481 13.25021 1.000 18.80079 186 ASP A O 1
ATOM 1483 N N . VAL A 1 108 ? 9.94012 17.12240 11.78556 1.000 16.52041 187 VAL A N 1
ATOM 1484 C CA . VAL A 1 108 ? 9.02206 16.76261 10.71028 1.000 17.49109 187 VAL A CA 1
ATOM 1485 C C . VAL A 1 108 ? 8.25893 15.48600 11.06330 1.000 18.11330 187 VAL A C 1
ATOM 1486 O O . VAL A 1 108 ? 7.02210 15.45237 10.98438 1.000 18.05019 187 VAL A O 1
ATOM 1499 N N . VAL A 1 109 ? 8.97148 14.42596 11.46985 1.000 16.54781 188 VAL A N 1
ATOM 1500 C CA . VAL A 1 109 ? 8.27204 13.15443 11.68321 1.000 15.51472 188 VAL A CA 1
ATOM 1501 C C . VAL A 1 109 ? 7.41283 13.19703 12.94418 1.000 18.85466 188 VAL A C 1
ATOM 1502 O O . VAL A 1 109 ? 6.41767 12.46331 13.04423 1.000 19.14454 188 VAL A O 1
ATOM 1515 N N . GLY A 1 110 ? 7.74601 14.04766 13.90657 1.000 16.80488 189 GLY A N 1
ATOM 1516 C CA . GLY A 1 110 ? 6.88865 14.25820 15.05078 1.000 22.32552 189 GLY A CA 1
ATOM 1517 C C . GLY A 1 110 ? 6.82576 13.10065 16.02037 1.000 19.97838 189 GLY A C 1
ATOM 1518 O O . GLY A 1 110 ? 7.58961 12.12782 15.93181 1.000 19.08246 189 GLY A O 1
ATOM 1522 N N . PRO A 1 111 ? 5.89628 13.18259 16.97046 1.000 22.08941 190 PRO A N 1
ATOM 1523 C CA . PRO A 1 111 ? 5.83486 12.15767 18.03088 1.000 22.07068 190 PRO A CA 1
ATOM 1524 C C . PRO A 1 111 ? 5.47863 10.77039 17.52934 1.000 20.79206 190 PRO A C 1
ATOM 1525 O O . PRO A 1 111 ? 5.78881 9.78997 18.22067 1.000 21.63235 190 PRO A O 1
ATOM 1536 N N . GLU A 1 112 ? 4.86181 10.63929 16.35396 1.000 18.81515 191 GLU A N 1
ATOM 1537 C CA . GLU A 1 112 ? 4.48413 9.33720 15.82580 1.000 19.06048 191 GLU A CA 1
ATOM 1538 C C . GLU A 1 112 ? 5.55404 8.73528 14.91866 1.000 20.67996 191 GLU A C 1
ATOM 1539 O O . GLU A 1 112 ? 5.39001 7.59827 14.46499 1.000 22.27960 191 GLU A O 1
ATOM 1551 N N . GLY A 1 113 ? 6.62600 9.47500 14.62846 1.000 19.16719 192 GLY A N 1
ATOM 1552 C CA . GLY A 1 113 ? 7.71895 8.99347 13.82133 1.000 19.03483 192 GLY A CA 1
ATOM 1553 C C . GLY A 1 113 ? 8.95678 8.71460 14.66421 1.000 16.50596 192 GLY A C 1
ATOM 1554 O O . GLY A 1 113 ? 8.97343 8.88508 15.88124 1.000 17.87022 192 GLY A O 1
ATOM 1558 N N . VAL A 1 114 ? 10.00414 8.26412 13.97769 1.000 17.83615 193 VAL A N 1
ATOM 1559 C CA . VAL A 1 114 ? 11.28275 7.94558 14.62098 1.000 18.06977 193 VAL A CA 1
ATOM 1560 C C . VAL A 1 114 ? 12.39249 8.28985 13.64631 1.000 15.60945 193 VAL A C 1
ATOM 1561 O O . VAL A 1 114 ? 12.26042 8.10458 12.43343 1.000 17.69568 193 VAL A O 1
ATOM 1574 N N . VAL A 1 115 ? 13.50194 8.79607 14.17819 1.000 15.92053 194 VAL A N 1
ATOM 1575 C CA . VAL A 1 115 ? 14.70618 9.03356 13.40399 1.000 14.26155 194 VAL A CA 1
ATOM 1576 C C . VAL A 1 115 ? 15.80938 8.18727 14.01560 1.000 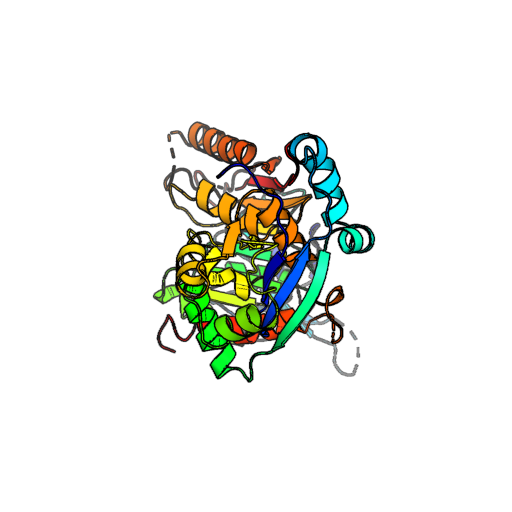14.11287 194 VAL A C 1
ATOM 1577 O O . VAL A 1 115 ? 16.19391 8.39457 15.16794 1.000 16.20698 194 VAL A O 1
ATOM 1590 N N . TYR A 1 116 ? 16.28418 7.21049 13.25987 1.000 14.46411 195 TYR A N 1
ATOM 1591 C CA . TYR A 1 116 ? 17.47156 6.44712 13.64511 1.000 16.24572 195 TYR A CA 1
ATOM 1592 C C . TYR A 1 116 ? 18.68271 7.17958 13.07106 1.000 15.04559 195 TYR A C 1
ATOM 1593 O O . TYR A 1 116 ? 18.86688 7.23482 11.85237 1.000 18.52509 195 TYR A O 1
ATOM 1611 N N . ALA A 1 117 ? 19.51365 7.74344 13.94100 1.000 14.91516 196 ALA A N 1
ATOM 1612 C CA . ALA A 1 117 ? 20.53703 8.69687 13.52565 1.000 15.09646 196 ALA A CA 1
ATOM 1613 C C . ALA A 1 117 ? 21.90833 8.06049 13.72152 1.000 19.92116 196 ALA A C 1
ATOM 1614 O O . ALA A 1 117 ? 22.37915 7.92897 14.85463 1.000 18.79555 196 ALA A O 1
ATOM 1621 N N . VAL A 1 118 ? 22.55105 7.69942 12.60989 1.000 15.33906 197 VAL A N 1
ATOM 1622 C CA . VAL A 1 118 ? 23.80869 6.95774 12.61890 1.000 17.09043 197 VAL A CA 1
ATOM 1623 C C . VAL A 1 118 ? 24.96163 7.91310 12.31824 1.000 17.21055 197 VAL A C 1
ATOM 1624 O O . VAL A 1 118 ? 24.93308 8.65105 11.32267 1.000 18.45864 197 VAL A O 1
ATOM 1637 N N . GLU A 1 119 ? 25.96363 7.91588 13.19662 1.000 16.83704 198 GLU A N 1
ATOM 1638 C CA . GLU A 1 119 ? 27.15932 8.73957 13.03766 1.000 15.49183 198 GLU A CA 1
ATOM 1639 C C . GLU A 1 119 ? 28.34210 7.95752 13.58463 1.000 17.82798 198 GLU A C 1
ATOM 1640 O O . GLU A 1 119 ? 28.25331 7.39488 14.67529 1.000 21.36811 198 GLU A O 1
ATOM 1652 N N . PHE A 1 120 ? 29.44320 7.93954 12.84415 1.000 19.62700 199 PHE A N 1
ATOM 1653 C CA . PHE A 1 120 ? 30.58874 7.14070 13.26572 1.000 25.18701 199 PHE A CA 1
ATOM 1654 C C . PHE A 1 120 ? 31.56472 7.91566 14.13657 1.000 23.47139 199 PHE A C 1
ATOM 1655 O O . PHE A 1 120 ? 32.23125 7.31029 14.97800 1.000 23.35380 199 PHE A O 1
ATOM 1672 N N . SER A 1 121 ? 31.66792 9.23516 13.95811 1.000 20.49142 200 SER A N 1
ATOM 1673 C CA A SER A 1 121 ? 32.68929 10.02023 14.64613 0.661 19.69383 200 SER A CA 1
ATOM 1674 C CA B SER A 1 121 ? 32.68907 10.01972 14.64474 0.339 19.79264 200 SER A CA 1
ATOM 1675 C C . SER A 1 121 ? 32.21765 10.42334 16.03812 1.000 20.23811 200 SER A C 1
ATOM 1676 O O . SER A 1 121 ? 31.09666 10.89554 16.21318 1.000 21.40431 200 SER A O 1
ATOM 1691 N N . HIS A 1 122 ? 33.10261 10.26840 17.02391 1.000 20.14843 201 HIS A N 1
ATOM 1692 C CA . HIS A 1 122 ? 32.70531 10.44926 18.41104 1.000 22.95487 201 HIS A CA 1
ATOM 1693 C C . HIS A 1 122 ? 32.57240 11.90310 18.83823 1.000 22.42913 201 HIS A C 1
ATOM 1694 O O . HIS A 1 122 ? 31.73185 12.19741 19.68830 1.000 24.20353 201 HIS A O 1
ATOM 1708 N N . ARG A 1 123 ? 33.37969 12.82577 18.30448 1.000 20.25508 202 ARG A N 1
ATOM 1709 C CA . ARG A 1 123 ? 33.20129 14.22164 18.68635 1.000 21.11010 202 ARG A CA 1
ATOM 1710 C C . ARG A 1 123 ? 31.80839 14.70663 18.30885 1.000 26.27204 202 ARG A C 1
ATOM 1711 O O . ARG A 1 123 ? 31.06324 15.15196 19.19831 1.000 24.20701 202 ARG A O 1
ATOM 1732 N N . PRO A 1 124 ? 31.37971 14.62290 17.04538 1.000 22.16171 203 PRO A N 1
ATOM 1733 C CA . PRO A 1 124 ? 29.98323 14.97870 16.75346 1.000 21.69423 203 PRO A CA 1
ATOM 1734 C C . PRO A 1 124 ? 29.00152 14.02416 17.39078 1.000 19.94093 203 PRO A C 1
ATOM 1735 O O . PRO A 1 124 ? 27.91951 14.46618 17.80141 1.000 22.79214 203 PRO A O 1
ATOM 1746 N N . GLY A 1 125 ? 29.34834 12.73794 17.48377 1.000 20.72376 204 GLY A N 1
ATOM 1747 C CA . GLY A 1 125 ? 28.43948 11.76121 18.05804 1.000 19.79199 204 GLY A CA 1
ATOM 1748 C C . GLY A 1 125 ? 28.03703 12.09423 19.48011 1.000 22.35645 204 GLY A C 1
ATOM 1749 O O . GLY A 1 125 ? 26.88141 11.89477 19.86881 1.000 21.30346 204 GLY A O 1
ATOM 1753 N N . ARG A 1 126 ? 28.97962 12.59793 20.27921 1.000 21.38625 205 ARG A N 1
ATOM 1754 C CA . ARG A 1 126 ? 28.63540 12.99857 21.64063 1.000 23.77330 205 ARG A CA 1
ATOM 1755 C C . ARG A 1 126 ? 27.59960 14.10879 21.64106 1.000 24.05041 205 ARG A C 1
ATOM 1756 O O . ARG A 1 126 ? 26.68355 14.11832 22.47842 1.000 23.37939 205 ARG A O 1
ATOM 1777 N N . GLU A 1 127 ? 27.72417 15.06160 20.71126 1.000 22.54807 206 GLU A N 1
ATOM 1778 C CA A GLU A 1 127 ? 26.72730 16.12415 20.60006 0.485 26.50695 206 GLU A CA 1
ATOM 1779 C CA B GLU A 1 127 ? 26.72674 16.12356 20.59765 0.515 26.51293 206 GLU A CA 1
ATOM 1780 C C . GLU A 1 127 ? 25.39064 15.57737 20.10474 1.000 21.01293 206 GLU A C 1
ATOM 1781 O O . GLU A 1 127 ? 24.32420 16.03065 20.54686 1.000 21.84763 206 GLU A O 1
ATOM 1804 N N . LEU A 1 128 ? 25.42745 14.59521 19.19813 1.000 19.07896 207 LEU A N 1
ATOM 1805 C CA . LEU A 1 128 ? 24.20162 13.94393 18.73633 1.000 17.94578 207 LEU A CA 1
ATOM 1806 C C . LEU A 1 128 ? 23.45166 13.29920 19.89382 1.000 18.54708 207 LEU A C 1
ATOM 1807 O O . LEU A 1 128 ? 22.22900 13.45407 20.01906 1.000 20.03372 207 LEU A O 1
ATOM 1823 N N . ILE A 1 129 ? 24.16817 12.54481 20.74186 1.000 17.97406 208 ILE A N 1
ATOM 1824 C CA . ILE A 1 129 ? 23.52237 11.93350 21.90703 1.000 20.22043 208 ILE A CA 1
ATOM 1825 C C . ILE A 1 129 ? 22.90215 12.99968 22.79361 1.000 24.64126 208 ILE A C 1
ATOM 1826 O O . ILE A 1 129 ? 21.77334 12.84568 23.27666 1.000 21.57205 208 ILE A O 1
ATOM 1842 N N . SER A 1 130 ? 23.63995 14.08395 23.04647 1.000 23.53903 209 SER A N 1
ATOM 1843 C CA . SER A 1 130 ? 23.15554 15.12180 23.95250 1.000 23.50843 209 SER A CA 1
ATOM 1844 C C . SER A 1 130 ? 21.86705 15.73834 23.44094 1.000 25.26171 209 SER A C 1
ATOM 1845 O O . SER A 1 130 ? 20.90179 15.90111 24.19454 1.000 23.79283 209 SER A O 1
ATOM 1853 N N . MET A 1 131 ? 21.81842 16.07002 22.15051 1.000 20.92705 210 MET A N 1
ATOM 1854 C CA . MET A 1 131 ? 20.60828 16.67713 21.63402 1.000 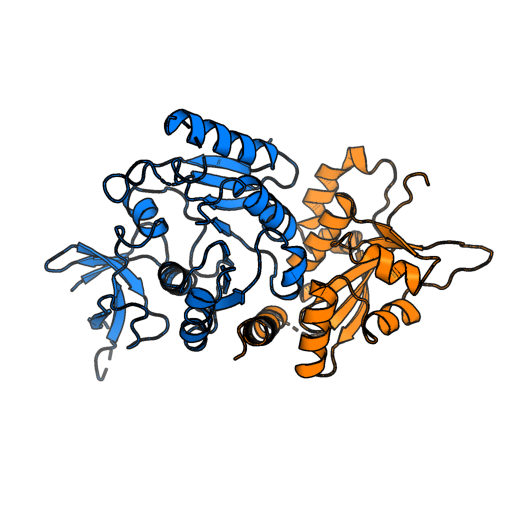21.89133 210 MET A CA 1
ATOM 1855 C C . MET A 1 131 ? 19.47122 15.66438 21.57350 1.000 18.03546 210 MET A C 1
ATOM 1856 O O . MET A 1 131 ? 18.29956 16.03681 21.74946 1.000 22.16816 210 MET A O 1
ATOM 1870 N N . ALA A 1 132 ? 19.79308 14.38604 21.35366 1.000 19.80910 211 ALA A N 1
ATOM 1871 C CA . ALA A 1 132 ? 18.75679 13.36146 21.32001 1.000 19.75870 211 ALA A CA 1
ATOM 1872 C C . ALA A 1 132 ? 18.08424 13.20033 22.67487 1.000 20.65219 211 ALA A C 1
ATOM 1873 O O . ALA A 1 132 ? 16.90687 12.81121 22.74044 1.000 20.11836 211 ALA A O 1
ATOM 1880 N N . LYS A 1 133 ? 18.79642 13.50235 23.76278 1.000 23.06644 212 LYS A N 1
ATOM 1881 C CA . LYS A 1 133 ? 18.19139 13.35397 25.08563 1.000 25.85674 212 LYS A CA 1
ATOM 1882 C C . LYS A 1 133 ? 16.92721 14.19239 25.23195 1.000 28.38102 212 LYS A C 1
ATOM 1883 O O . LYS A 1 133 ? 16.04187 13.84487 26.02386 1.000 28.14498 212 LYS A O 1
ATOM 1902 N N . LYS A 1 134 ? 16.81198 15.28286 24.47998 1.000 23.51617 213 LYS A N 1
ATOM 1903 C CA . LYS A 1 134 ? 15.66097 16.16407 24.56553 1.000 23.56205 213 LYS A CA 1
ATOM 1904 C C . LYS A 1 134 ? 14.57901 15.82965 23.55158 1.000 26.07858 213 LYS A C 1
ATOM 1905 O O . LYS A 1 134 ? 13.51375 16.46308 23.56766 1.000 27.74987 213 LYS A O 1
ATOM 1924 N N . ARG A 1 135 ? 14.81345 14.82839 22.69718 1.000 20.90501 214 ARG A N 1
ATOM 1925 C CA A ARG A 1 135 ? 13.89889 14.45230 21.62146 0.617 18.63369 214 ARG A CA 1
ATOM 1926 C CA B ARG A 1 135 ? 13.89826 14.45363 21.62066 0.383 18.78406 214 ARG A CA 1
ATOM 1927 C C . ARG A 1 135 ? 13.72810 12.94004 21.63984 1.000 21.26045 214 ARG A C 1
ATOM 1928 O O . ARG A 1 135 ? 14.52923 12.21255 21.03215 1.000 25.12078 214 ARG A O 1
ATOM 1969 N N . PRO A 1 136 ? 12.69278 12.43404 22.31085 1.000 26.30519 215 PRO A N 1
ATOM 1970 C CA . PRO A 1 136 ? 12.53647 10.97127 22.41891 1.000 31.53556 215 PRO A CA 1
ATOM 1971 C C . PRO A 1 136 ? 12.27978 10.25705 21.10557 1.000 27.10798 215 PRO A C 1
ATOM 1972 O O . PRO A 1 136 ? 12.31929 9.02171 21.09847 1.000 29.79814 215 PRO A O 1
ATOM 1983 N N . ASN A 1 137 ? 12.02456 10.96328 19.99848 1.000 17.83854 216 ASN A N 1
ATOM 1984 C CA . ASN A 1 137 ? 11.82286 10.28658 18.73025 1.000 15.14987 216 ASN A CA 1
ATOM 1985 C C . ASN A 1 137 ? 13.11692 10.14124 17.94196 1.000 17.57758 216 ASN A C 1
ATOM 1986 O O . ASN A 1 137 ? 13.06712 9.71667 16.78328 1.000 19.48367 216 ASN A O 1
ATOM 1997 N N . ILE A 1 138 ? 14.27146 10.39356 18.56986 1.000 17.49634 217 ILE A N 1
ATOM 1998 C CA . ILE A 1 138 ? 15.57616 10.16576 17.95153 1.000 17.28204 217 ILE A CA 1
ATOM 1999 C C . ILE A 1 138 ? 16.27607 9.02950 18.68908 1.000 19.34790 217 ILE A C 1
ATOM 2000 O O . ILE A 1 138 ? 16.44137 9.07928 19.91768 1.000 18.24550 217 ILE A O 1
ATOM 2016 N N . ILE A 1 139 ? 16.74290 8.03960 17.93791 1.000 16.21014 218 ILE A N 1
ATOM 2017 C CA . ILE A 1 139 ? 17.58523 6.97824 18.48128 1.000 18.79319 218 ILE A CA 1
ATOM 2018 C C . ILE A 1 139 ? 19.00859 7.22530 17.98402 1.000 18.24183 218 ILE A C 1
ATOM 2019 O O . ILE A 1 139 ? 19.27686 7.07875 16.77828 1.000 16.64533 218 ILE A O 1
ATOM 2035 N N . PRO A 1 140 ? 19.93533 7.65299 18.84569 1.000 19.42416 219 PRO A N 1
ATOM 2036 C CA . PRO A 1 140 ? 21.30025 7.93577 18.39381 1.000 16.87301 219 PRO A CA 1
ATOM 2037 C C . PRO A 1 140 ? 22.10582 6.65055 18.35567 1.000 18.03205 219 PRO A C 1
ATOM 2038 O O . PRO A 1 140 ? 22.11171 5.88318 19.32332 1.000 20.92667 219 PRO A O 1
ATOM 2049 N N . ILE A 1 141 ? 22.78573 6.41834 17.23230 1.000 17.53650 220 ILE A N 1
ATOM 2050 C CA . ILE A 1 141 ? 23.52636 5.18657 16.97445 1.000 17.06097 220 ILE A CA 1
ATOM 2051 C C . ILE A 1 141 ? 24.93815 5.57642 16.55343 1.000 17.64710 220 ILE A C 1
ATOM 2052 O O . ILE A 1 141 ? 25.16757 5.96701 15.40430 1.000 17.35638 220 ILE A O 1
ATOM 2068 N N . ILE A 1 142 ? 25.89468 5.45643 17.47341 1.000 15.94083 221 ILE A N 1
ATOM 2069 C CA . ILE A 1 142 ? 27.29051 5.80019 17.20026 1.000 17.13345 221 ILE A CA 1
ATOM 2070 C C . ILE A 1 142 ? 27.98879 4.51303 16.75924 1.000 18.39150 221 ILE A C 1
ATOM 2071 O O . ILE A 1 142 ? 28.46460 3.71679 17.57816 1.000 20.59309 221 ILE A O 1
ATOM 2087 N N . GLU A 1 143 ? 28.06651 4.31664 15.44980 1.000 17.47835 222 GLU A N 1
ATOM 2088 C CA . GLU A 1 143 ? 28.59947 3.08869 14.86807 1.000 18.13985 222 GLU A CA 1
ATOM 2089 C C . GLU A 1 143 ? 28.91247 3.36679 13.40521 1.000 23.22507 222 GLU A C 1
ATOM 2090 O O . GLU A 1 143 ? 28.47528 4.37021 12.83721 1.000 21.35412 222 GLU A O 1
ATOM 2102 N N . ASP A 1 144 ? 29.66617 2.45443 12.79823 1.000 20.84263 223 ASP A N 1
ATOM 2103 C CA . ASP A 1 144 ? 30.05635 2.54395 11.38614 1.000 16.61335 223 ASP A CA 1
ATOM 2104 C C . ASP A 1 144 ? 28.92757 2.01793 10.50927 1.000 21.22094 223 ASP A C 1
ATOM 2105 O O . ASP A 1 144 ? 28.61895 0.82453 10.53407 1.000 20.47785 223 ASP A O 1
ATOM 2114 N N . ALA A 1 145 ? 28.33537 2.90497 9.70421 1.000 18.74308 224 ALA A N 1
ATOM 2115 C CA . ALA A 1 145 ? 27.25634 2.52337 8.79298 1.000 18.02780 224 ALA A CA 1
ATOM 2116 C C . ALA A 1 145 ? 27.69070 1.52326 7.73164 1.000 20.15164 224 ALA A C 1
ATOM 2117 O O . ALA A 1 145 ? 26.83406 0.97082 7.03364 1.000 19.11532 224 ALA A O 1
ATOM 2124 N N . ARG A 1 146 ? 28.98959 1.26403 7.58405 1.000 21.88704 225 ARG A N 1
ATOM 2125 C CA . ARG A 1 146 ? 29.43819 0.18123 6.71272 1.000 21.01147 225 ARG A CA 1
ATOM 2126 C C . ARG A 1 146 ? 29.09286 -1.19524 7.26951 1.000 18.09589 225 ARG A C 1
ATOM 2127 O O . ARG A 1 146 ? 29.13387 -2.18638 6.52383 1.000 21.75493 225 ARG A O 1
ATOM 2148 N N . HIS A 1 147 ? 28.73184 -1.27676 8.55129 1.000 18.97556 226 HIS A N 1
ATOM 2149 C CA . HIS A 1 147 ? 28.50251 -2.55053 9.23595 1.000 20.56415 226 HIS A CA 1
ATOM 2150 C C . HIS A 1 147 ? 27.13556 -2.53718 9.90468 1.000 19.74748 226 HIS A C 1
ATOM 2151 O O . HIS A 1 147 ? 27.02558 -2.58339 11.13657 1.000 21.16265 226 HIS A O 1
ATOM 2165 N N . PRO A 1 148 ? 26.06009 -2.48137 9.11570 1.000 17.89837 227 PRO A N 1
ATOM 2166 C CA . PRO A 1 148 ? 24.72297 -2.35020 9.72000 1.000 17.35995 227 PRO A CA 1
ATOM 2167 C C . PRO A 1 148 ? 24.29544 -3.54164 10.56526 1.000 18.23210 227 PRO A C 1
ATOM 2168 O O . PRO A 1 148 ? 23.37129 -3.39244 11.37657 1.000 18.76949 227 PRO A O 1
ATOM 2179 N N . GLN A 1 149 ? 24.92577 -4.70985 10.41129 1.000 20.56046 228 GLN A N 1
ATOM 2180 C CA . GLN A 1 149 ? 24.59798 -5.80656 11.31126 1.000 17.77038 228 GLN A CA 1
ATOM 2181 C C . GLN A 1 149 ? 24.87504 -5.41272 12.74767 1.000 17.13347 228 GLN A C 1
ATOM 2182 O O . GLN A 1 149 ? 24.23297 -5.91496 13.66795 1.000 18.49938 228 GLN A O 1
ATOM 2196 N N . LYS A 1 150 ? 25.81457 -4.47740 12.94978 1.000 19.60080 229 LYS A N 1
ATOM 2197 C CA . LYS A 1 150 ? 26.23556 -4.14567 14.30969 1.000 16.61821 229 LYS A CA 1
ATOM 2198 C C . LYS A 1 150 ? 25.14089 -3.44466 15.10254 1.000 23.06795 229 LYS A C 1
ATOM 2199 O O . LYS A 1 150 ? 25.12458 -3.54761 16.33485 1.000 26.05286 229 LYS A O 1
ATOM 2218 N N . TYR A 1 151 ? 24.21868 -2.73959 14.43487 1.000 18.34374 230 TYR A N 1
ATOM 2219 C CA . TYR A 1 151 ? 23.16333 -2.01876 15.13335 1.000 18.26016 230 TYR A CA 1
ATOM 2220 C C . TYR A 1 151 ? 21.76848 -2.49739 14.74487 1.000 17.82175 230 TYR A C 1
ATOM 2221 O O . TYR A 1 151 ? 20.77954 -1.81104 15.00486 1.000 17.16462 230 TYR A O 1
ATOM 2239 N N . ARG A 1 152 ? 21.65161 -3.70587 14.17989 1.000 15.93956 231 ARG A N 1
ATOM 2240 C CA . ARG A 1 152 ? 20.33723 -4.18726 13.74686 1.000 15.62751 231 ARG A CA 1
ATOM 2241 C C . ARG A 1 152 ? 19.36410 -4.34205 14.90374 1.000 17.21875 231 ARG A C 1
ATOM 2242 O O . ARG A 1 152 ? 18.13843 -4.29559 14.69947 1.000 18.00939 231 ARG A O 1
ATOM 2263 N N . MET A 1 153 ? 19.86623 -4.54272 16.12400 1.000 17.17997 232 MET A N 1
ATOM 2264 C CA . MET A 1 153 ? 18.96459 -4.63341 17.26538 1.000 15.78816 232 MET A CA 1
ATOM 2265 C C . MET A 1 153 ? 18.31844 -3.29973 17.60448 1.000 17.78793 232 MET A C 1
ATOM 2266 O O . MET A 1 153 ? 17.32654 -3.28404 18.34686 1.000 19.68345 232 MET A O 1
ATOM 2280 N N . LEU A 1 154 ? 18.84618 -2.19922 17.06562 1.000 16.69350 233 LEU A N 1
ATOM 2281 C CA . LEU A 1 154 ? 18.39872 -0.86568 17.40425 1.000 16.61424 233 LEU A CA 1
ATOM 2282 C C . LEU A 1 154 ? 17.42058 -0.28410 16.39889 1.000 23.17755 233 LEU A C 1
ATOM 2283 O O . LEU A 1 154 ? 16.86850 0.79110 16.65276 1.000 19.48467 233 LEU A O 1
ATOM 2299 N N . ILE A 1 155 ? 17.18453 -0.95083 15.26690 1.000 15.45617 234 ILE A N 1
ATOM 2300 C CA . ILE A 1 155 ? 16.40411 -0.37858 14.18250 1.000 15.08619 234 ILE A CA 1
ATOM 2301 C C . ILE A 1 155 ? 15.31879 -1.34681 13.74088 1.000 21.39559 234 ILE A C 1
ATOM 2302 O O . ILE A 1 155 ? 15.55466 -2.55834 13.63839 1.000 20.39410 234 ILE A O 1
ATOM 2318 N N . GLY A 1 156 ? 14.12557 -0.80261 13.46690 1.000 21.05750 235 GLY A N 1
ATOM 2319 C CA . GLY A 1 156 ? 13.04605 -1.54678 12.84777 1.000 21.08839 235 GLY A CA 1
ATOM 2320 C C . GLY A 1 156 ? 13.11196 -1.44021 11.33982 1.000 19.48098 235 GLY A C 1
ATOM 2321 O O . GLY A 1 156 ? 14.18444 -1.27766 10.75230 1.000 21.38790 235 GLY A O 1
ATOM 2325 N N . MET A 1 157 ? 11.94914 -1.53368 10.68790 1.000 16.90994 236 MET A N 1
ATOM 2326 C CA . MET A 1 157 ? 11.87156 -1.25044 9.25936 1.000 15.41325 236 MET A CA 1
ATOM 2327 C C . MET A 1 157 ? 11.52019 0.22187 9.09220 1.000 18.90280 236 MET A C 1
ATOM 2328 O O . MET A 1 157 ? 10.66254 0.75794 9.81783 1.000 20.78586 236 MET A O 1
ATOM 2342 N N . VAL A 1 158 ? 12.16729 0.87281 8.14010 1.000 17.38128 237 VAL A N 1
ATOM 2343 C CA . VAL A 1 158 ? 12.01083 2.30914 7.97515 1.000 17.37462 237 VAL A CA 1
ATOM 2344 C C . VAL A 1 158 ? 11.33700 2.60824 6.64009 1.000 18.93132 237 VAL A C 1
ATOM 2345 O O . VAL A 1 158 ? 11.32801 1.80076 5.70120 1.000 19.00301 237 VAL A O 1
ATOM 2358 N N . ASP A 1 159 ? 10.76317 3.79889 6.57309 1.000 16.93930 238 ASP A N 1
ATOM 2359 C CA . ASP A 1 159 ? 10.10310 4.30686 5.37688 1.000 19.14856 238 ASP A CA 1
ATOM 2360 C C . ASP A 1 159 ? 11.04855 5.05649 4.45818 1.000 20.66907 238 ASP A C 1
ATOM 2361 O O . ASP A 1 159 ? 10.73286 5.25082 3.27622 1.000 20.81279 238 ASP A O 1
ATOM 2370 N N . CYS A 1 160 ? 12.18391 5.50980 4.97272 1.000 18.47817 239 CYS A N 1
ATOM 2371 C CA . CYS A 1 160 ? 13.12098 6.30162 4.20271 1.000 15.91406 239 CYS A CA 1
ATOM 2372 C C . CYS A 1 160 ? 14.52380 6.08352 4.75250 1.000 20.77452 239 CYS A C 1
ATOM 2373 O O . CYS A 1 160 ? 14.71950 6.02356 5.96876 1.000 18.05848 239 CYS A O 1
ATOM 2381 N N . VAL A 1 161 ? 15.49630 5.99478 3.85272 1.000 18.39571 240 VAL A N 1
ATOM 2382 C CA . VAL A 1 161 ? 16.90920 6.10759 4.20578 1.000 17.38541 240 VAL A CA 1
ATOM 2383 C C . VAL A 1 161 ? 17.40336 7.42380 3.63448 1.000 17.42283 240 VAL A C 1
ATOM 2384 O O . VAL A 1 161 ? 17.33557 7.64663 2.41782 1.000 22.67983 240 VAL A O 1
ATOM 2397 N N . PHE A 1 162 ? 17.86840 8.30729 4.50598 1.000 19.10907 241 PHE A N 1
ATOM 2398 C CA . PHE A 1 162 ? 18.52428 9.54120 4.10196 1.000 21.00140 241 PHE A CA 1
ATOM 2399 C C . PHE A 1 162 ? 20.01711 9.39778 4.36736 1.000 18.58510 241 PHE A C 1
ATOM 2400 O O . PHE A 1 162 ? 20.41636 8.93616 5.44479 1.000 21.11070 241 PHE A O 1
ATOM 2417 N N . ALA A 1 163 ? 20.83407 9.77726 3.39258 1.000 19.17500 242 ALA A N 1
ATOM 2418 C CA . ALA A 1 163 ? 22.27805 9.62409 3.51659 1.000 22.43546 242 ALA A CA 1
ATOM 2419 C C . ALA A 1 163 ? 22.97993 10.91543 3.13794 1.000 23.79700 242 ALA A C 1
ATOM 2420 O O . ALA A 1 163 ? 22.79603 11.43366 2.03147 1.000 22.02412 242 ALA A O 1
ATOM 2427 N N . ASP A 1 164 ? 23.78473 11.42623 4.06357 1.000 22.24470 243 ASP A N 1
ATOM 2428 C CA . ASP A 1 164 ? 24.65971 12.57882 3.86404 1.000 23.68713 243 ASP A CA 1
ATOM 2429 C C . ASP A 1 164 ? 26.02087 12.16411 4.42490 1.000 24.39716 243 ASP A C 1
ATOM 2430 O O . ASP A 1 164 ? 26.42210 12.60376 5.49823 1.000 28.46263 243 ASP A O 1
ATOM 2439 N N . VAL A 1 165 ? 26.69255 11.27693 3.70614 1.000 25.99561 244 VAL A N 1
ATOM 2440 C CA . VAL A 1 165 ? 27.81884 10.53273 4.22308 1.000 34.97782 244 VAL A CA 1
ATOM 2441 C C . VAL A 1 165 ? 29.13520 11.05199 3.68326 1.000 44.18515 244 VAL A C 1
ATOM 2442 O O . VAL A 1 165 ? 30.13836 11.10061 4.39382 1.000 35.30868 244 VAL A O 1
ATOM 2455 N N . ALA A 1 166 ? 29.12745 11.50874 2.43587 1.000 42.35250 245 ALA A N 1
ATOM 2456 C CA . ALA A 1 166 ? 30.30681 12.09755 1.81719 1.000 58.01235 245 ALA A CA 1
ATOM 2457 C C . ALA A 1 166 ? 31.50837 11.16681 1.96011 1.000 46.65530 245 ALA A C 1
ATOM 2458 O O . ALA A 1 166 ? 32.57953 11.55258 2.43451 1.000 46.12601 245 ALA A O 1
ATOM 2465 N N . GLN A 1 167 ? 31.31368 9.91396 1.55889 1.000 40.53695 246 GLN A N 1
ATOM 2466 C CA . GLN A 1 167 ? 32.37427 8.91676 1.52429 1.000 62.87720 246 GLN A CA 1
ATOM 2467 C C . GLN A 1 167 ? 32.47423 8.32431 0.12336 1.000 58.78984 246 GLN A C 1
ATOM 2468 O O . GLN A 1 167 ? 31.46338 8.21536 -0.57830 1.000 40.62610 246 GLN A O 1
ATOM 2482 N N . PRO A 1 168 ? 33.67333 7.92685 -0.31188 1.000 46.87298 247 PRO A N 1
ATOM 2483 C CA . PRO A 1 168 ? 33.79387 7.35070 -1.66169 1.000 47.06767 247 PRO A CA 1
ATOM 2484 C C . PRO A 1 168 ? 32.99347 6.07903 -1.84041 1.000 42.67163 247 PRO A C 1
ATOM 2485 O O . PRO A 1 168 ? 32.50685 5.81536 -2.94769 1.000 45.69493 247 PRO A O 1
ATOM 2496 N N . ASP A 1 169 ? 32.84602 5.28086 -0.78023 1.000 39.95645 248 ASP A N 1
ATOM 2497 C CA . ASP A 1 169 ? 32.08955 4.03494 -0.80516 1.000 34.80736 248 ASP A CA 1
ATOM 2498 C C . ASP A 1 169 ? 30.67826 4.19897 -0.24963 1.000 43.31641 248 ASP A C 1
ATOM 2499 O O . ASP A 1 169 ? 30.09362 3.23207 0.26076 1.000 35.38118 248 ASP A O 1
ATOM 2508 N N . GLN A 1 170 ? 30.11159 5.40698 -0.33068 1.000 30.79861 249 GLN A N 1
ATOM 2509 C CA . GLN A 1 170 ? 28.79147 5.61699 0.25128 1.000 29.21660 249 GLN A CA 1
ATOM 2510 C C . GLN A 1 170 ? 27.71861 4.80158 -0.45907 1.000 29.69552 249 GLN A C 1
ATOM 2511 O O . GLN A 1 170 ? 26.72460 4.42394 0.16364 1.000 24.79171 249 GLN A O 1
ATOM 2525 N N . ALA A 1 171 ? 27.90438 4.49944 -1.74885 1.000 32.98658 250 ALA A N 1
ATOM 2526 C CA . ALA A 1 171 ? 26.90522 3.69807 -2.45570 1.000 34.36252 250 ALA A CA 1
ATOM 2527 C C . ALA A 1 171 ? 26.71353 2.33747 -1.79197 1.000 30.79804 250 ALA A C 1
ATOM 2528 O O . ALA A 1 171 ? 25.57642 1.87739 -1.61681 1.000 29.27850 250 ALA A O 1
ATOM 2535 N N . ARG A 1 172 ? 27.80918 1.68327 -1.40738 1.000 27.04843 251 ARG A N 1
ATOM 2536 C CA . ARG A 1 172 ? 27.70799 0.40270 -0.71472 1.000 28.44646 251 ARG A CA 1
ATOM 2537 C C . ARG A 1 172 ? 27.09362 0.56998 0.66894 1.000 30.60735 251 ARG A C 1
ATOM 2538 O O . ARG A 1 172 ? 26.29628 -0.27048 1.10715 1.000 27.83430 251 ARG A O 1
ATOM 2559 N N . ILE A 1 173 ? 27.46217 1.63870 1.37419 1.000 26.51347 252 ILE A N 1
ATOM 2560 C CA . ILE A 1 173 ? 26.88938 1.91332 2.68862 1.000 22.02441 252 ILE A CA 1
ATOM 2561 C C . ILE A 1 173 ? 25.37365 2.04628 2.58006 1.000 23.50758 252 ILE A C 1
ATOM 2562 O O . ILE A 1 173 ? 24.61013 1.43856 3.34267 1.000 23.94980 252 ILE A O 1
ATOM 2578 N N . ILE A 1 174 ? 24.92217 2.84986 1.62429 1.000 22.41604 253 ILE A N 1
ATOM 2579 C CA . ILE A 1 174 ? 23.49059 3.04807 1.42410 1.000 19.46791 253 ILE A CA 1
ATOM 2580 C C . ILE A 1 174 ? 22.81545 1.72609 1.09472 1.000 21.13871 253 ILE A C 1
ATOM 2581 O O . ILE A 1 174 ? 21.75352 1.39118 1.64787 1.000 22.39767 253 ILE A O 1
ATOM 2597 N N . ALA A 1 175 ? 23.42281 0.94655 0.20709 1.000 25.22566 254 ALA A N 1
ATOM 2598 C CA . ALA A 1 175 ? 22.83635 -0.33517 -0.18606 1.000 24.74483 254 ALA A CA 1
ATOM 2599 C C . ALA A 1 175 ? 22.69089 -1.27325 1.00517 1.000 24.54410 254 ALA A C 1
ATOM 2600 O O . ALA A 1 175 ? 21.61166 -1.83060 1.24447 1.000 22.61535 254 ALA A O 1
ATOM 2607 N N . LEU A 1 176 ? 23.77344 -1.47153 1.76360 1.000 22.33627 255 LEU A N 1
ATOM 2608 C CA . LEU A 1 176 ? 23.72023 -2.42328 2.86431 1.000 19.48390 255 LEU A CA 1
ATOM 2609 C C . LEU A 1 176 ? 22.62246 -2.05548 3.84498 1.000 18.62578 255 LEU A C 1
ATOM 2610 O O . LEU A 1 176 ? 21.89895 -2.92734 4.33848 1.000 18.89577 255 LEU A O 1
ATOM 2626 N N . ASN A 1 177 ? 22.48153 -0.75958 4.14194 1.000 18.28793 256 ASN A N 1
ATOM 2627 C CA . ASN A 1 177 ? 21.48854 -0.32232 5.11710 1.000 18.07250 256 ASN A CA 1
ATOM 2628 C C . ASN A 1 177 ? 20.07719 -0.44304 4.56027 1.000 17.47298 256 ASN A C 1
ATOM 2629 O O . ASN A 1 177 ? 19.15304 -0.82507 5.28608 1.000 19.74559 256 ASN A O 1
ATOM 2640 N N . SER A 1 178 ? 19.90179 -0.14893 3.27090 1.000 20.01487 257 SER A N 1
ATOM 2641 C CA . SER A 1 178 ? 18.58892 -0.29061 2.65596 1.000 17.82500 257 SER A CA 1
ATOM 2642 C C . SER A 1 178 ? 18.15236 -1.75478 2.63010 1.000 18.41570 257 SER A C 1
ATOM 2643 O O . SER A 1 178 ? 17.00356 -2.07942 2.94993 1.000 17.44774 257 SER A O 1
ATOM 2651 N N . HIS A 1 179 ? 19.05184 -2.65799 2.26085 1.000 17.87061 258 HIS A N 1
ATOM 2652 C CA . HIS A 1 179 ? 18.65948 -4.06677 2.22582 1.000 20.84160 258 HIS A CA 1
ATOM 2653 C C . HIS A 1 179 ? 18.26167 -4.57723 3.59954 1.000 18.33115 258 HIS A C 1
ATOM 2654 O O . HIS A 1 179 ? 17.36290 -5.41640 3.70863 1.000 19.40422 258 HIS A O 1
ATOM 2668 N N . MET A 1 180 ? 18.89264 -4.08342 4.66173 1.000 16.41254 259 MET A N 1
ATOM 2669 C CA . MET A 1 180 ? 18.54010 -4.57108 5.99413 1.000 17.01929 259 MET A CA 1
ATOM 2670 C C . MET A 1 180 ? 17.25654 -3.93780 6.53651 1.000 18.38180 259 MET A C 1
ATOM 2671 O O . MET A 1 180 ? 16.45943 -4.62359 7.18031 1.000 16.63554 259 MET A O 1
ATOM 2685 N N . PHE A 1 181 ? 17.04174 -2.62907 6.30732 1.000 17.17261 260 PHE A N 1
ATOM 2686 C CA . PHE A 1 181 ? 16.07046 -1.87412 7.08695 1.000 17.35009 260 PHE A CA 1
ATOM 2687 C C . PHE A 1 181 ? 14.99166 -1.15400 6.27791 1.000 17.68884 260 PHE A C 1
ATOM 2688 O O . PHE A 1 181 ? 14.00197 -0.73535 6.86413 1.000 17.89211 260 PHE A O 1
ATOM 2705 N N . LEU A 1 182 ? 15.15127 -0.99485 4.97467 1.000 19.41383 261 LEU A N 1
ATOM 2706 C CA . LEU A 1 182 ? 14.22835 -0.16162 4.21558 1.000 17.62405 261 LEU A CA 1
ATOM 2707 C C . LEU A 1 182 ? 13.06444 -0.99253 3.68507 1.000 15.99495 261 LEU A C 1
ATOM 2708 O O . LEU A 1 182 ? 13.25040 -1.99497 2.97716 1.000 17.65294 261 LEU A O 1
ATOM 2724 N N . LYS A 1 183 ? 11.85347 -0.55217 4.00657 1.000 18.78081 262 LYS A N 1
ATOM 2725 C CA . LYS A 1 183 ? 10.66608 -1.20119 3.49292 1.000 19.13184 262 LYS A CA 1
ATOM 2726 C C . LYS A 1 183 ? 10.68869 -1.25369 1.97122 1.000 21.55461 262 LYS A C 1
ATOM 2727 O O . LYS A 1 183 ? 11.22575 -0.36719 1.30199 1.000 21.01476 262 LYS A O 1
ATOM 2746 N N . ASP A 1 184 ? 10.09373 -2.31716 1.42363 1.000 19.76401 263 ASP A N 1
ATOM 2747 C CA . ASP A 1 184 ? 9.78227 -2.33427 0.00168 1.000 19.41183 263 ASP A CA 1
ATOM 2748 C C . ASP A 1 184 ? 8.92707 -1.11642 -0.32523 1.000 19.36232 263 ASP A C 1
ATOM 2749 O O . ASP A 1 184 ? 8.00337 -0.77406 0.41519 1.000 21.03007 263 ASP A O 1
ATOM 2758 N N . GLN A 1 185 ? 9.25660 -0.45184 -1.42715 1.000 21.00368 264 GLN A N 1
ATOM 2759 C CA . GLN A 1 185 ? 8.62216 0.78244 -1.87592 1.000 22.66463 264 GLN A CA 1
ATOM 2760 C C . GLN A 1 185 ? 8.99937 1.97863 -1.01383 1.000 23.52251 264 GLN A C 1
ATOM 2761 O O . GLN A 1 185 ? 8.46146 3.06665 -1.22994 1.000 27.74096 264 GLN A O 1
ATOM 2775 N N . GLY A 1 186 ? 9.89594 1.81265 -0.04420 1.000 21.18112 265 GLY A N 1
ATOM 2776 C CA . GLY A 1 186 ? 10.38400 2.93316 0.73030 1.000 20.05464 265 GLY A CA 1
ATOM 2777 C C . GLY A 1 186 ? 11.31042 3.82341 -0.07880 1.000 20.32936 265 GLY A C 1
ATOM 2778 O O . GLY A 1 186 ? 11.71569 3.52081 -1.19929 1.000 22.24263 265 GLY A O 1
ATOM 2782 N N . GLY A 1 187 ? 11.64541 4.96284 0.51011 1.000 20.34090 266 GLY A N 1
ATOM 2783 C CA . GLY A 1 187 ? 12.41005 5.98124 -0.17675 1.000 20.83747 266 GLY A CA 1
ATOM 2784 C C . GLY A 1 187 ? 13.87508 6.02082 0.20940 1.000 21.45102 266 GLY A C 1
ATOM 2785 O O . GLY A 1 187 ? 14.26238 5.67183 1.32806 1.000 21.27776 266 GLY A O 1
ATOM 2789 N N . VAL A 1 188 ? 14.68549 6.48672 -0.73788 1.000 20.15198 267 VAL A N 1
ATOM 2790 C CA . VAL A 1 188 ? 16.09627 6.76051 -0.53466 1.000 21.37257 267 VAL A CA 1
ATOM 2791 C C . VAL A 1 188 ? 16.33086 8.20121 -0.96398 1.000 24.56126 267 VAL A C 1
ATOM 2792 O O . VAL A 1 188 ? 15.98507 8.57636 -2.08830 1.000 23.49536 267 VAL A O 1
ATOM 2805 N N . VAL A 1 189 ? 16.87533 9.01521 -0.06560 1.000 20.89820 268 VAL A N 1
ATOM 2806 C CA . VAL A 1 189 ? 17.17852 10.40958 -0.34626 1.000 19.43680 268 VAL A CA 1
ATOM 2807 C C . VAL A 1 189 ? 18.65378 10.60449 -0.03267 1.000 22.27052 268 VAL A C 1
ATOM 2808 O O . VAL A 1 189 ? 19.05557 10.51767 1.13170 1.000 20.65771 268 VAL A O 1
ATOM 2821 N N . ILE A 1 190 ? 19.45730 10.87260 -1.06034 1.000 22.05056 269 ILE A N 1
ATOM 2822 C CA . ILE A 1 190 ? 20.90880 10.82350 -0.92599 1.000 23.46618 269 ILE A CA 1
ATOM 2823 C C . ILE A 1 190 ? 21.51787 12.12317 -1.41346 1.000 25.23183 269 ILE A C 1
ATOM 2824 O O . ILE A 1 190 ? 21.20628 12.59207 -2.51379 1.000 24.23015 269 ILE A O 1
ATOM 2840 N N . SER A 1 191 ? 22.39258 12.69931 -0.59931 1.000 22.97695 270 SER A N 1
ATOM 2841 C CA A SER A 1 191 ? 23.21769 13.81942 -1.02672 0.328 21.34379 270 SER A CA 1
ATOM 2842 C CA B SER A 1 191 ? 23.22008 13.81837 -1.02422 0.672 21.16102 270 SER A CA 1
ATOM 2843 C C . SER A 1 191 ? 24.51178 13.27189 -1.60841 1.000 31.78447 270 SER A C 1
ATOM 2844 O O . SER A 1 191 ? 25.15915 12.41341 -0.99870 1.000 32.83826 270 SER A O 1
ATOM 2859 N N . ILE A 1 192 ? 24.87610 13.75675 -2.79067 1.000 30.01738 271 ILE A N 1
ATOM 2860 C CA . ILE A 1 192 ? 26.06750 13.30908 -3.49836 1.000 32.78375 271 ILE A CA 1
ATOM 2861 C C . ILE A 1 192 ? 26.95812 14.52981 -3.69755 1.000 35.70576 271 ILE A C 1
ATOM 2862 O O . ILE A 1 192 ? 26.62154 15.43289 -4.47228 1.000 33.13304 271 ILE A O 1
ATOM 2878 N N . LYS A 1 193 ? 28.07801 14.57032 -2.97475 1.000 34.88260 272 LYS A N 1
ATOM 2879 C CA . LYS A 1 193 ? 29.08949 15.61303 -3.11170 1.000 36.89250 272 LYS A CA 1
ATOM 2880 C C . LYS A 1 193 ? 30.18557 15.03191 -3.99285 1.000 44.38824 272 LYS A C 1
ATOM 2881 O O . LYS A 1 193 ? 31.01535 14.24436 -3.52881 1.000 53.35509 272 LYS A O 1
ATOM 2885 N N . ALA A 1 194 ? 30.16988 15.40858 -5.27298 1.000 39.96563 273 ALA A N 1
ATOM 2886 C CA . ALA A 1 194 ? 31.04682 14.77323 -6.24976 1.000 45.58000 273 ALA A CA 1
ATOM 2887 C C . ALA A 1 194 ? 32.50588 14.78721 -5.80563 1.000 57.50799 273 ALA A C 1
ATOM 2888 O O . ALA A 1 194 ? 33.24500 13.83017 -6.05607 1.000 50.88149 273 ALA A O 1
ATOM 2895 N N . ASN A 1 195 ? 32.93472 15.85795 -5.12983 1.000 62.18084 274 ASN A N 1
ATOM 2896 C CA . ASN A 1 195 ? 34.34954 16.00790 -4.80093 1.000 65.51017 274 ASN A CA 1
ATOM 2897 C C . ASN A 1 195 ? 34.82691 14.91718 -3.84584 1.000 71.60571 274 ASN A C 1
ATOM 2898 O O . ASN A 1 195 ? 35.96662 14.44967 -3.94952 1.000 58.12642 274 ASN A O 1
ATOM 2909 N N . CYS A 1 196 ? 33.97631 14.49788 -2.90968 1.000 82.34306 275 CYS A N 1
ATOM 2910 C CA . CYS A 1 196 ? 34.34693 13.49559 -1.91768 1.000 90.94057 275 CYS A CA 1
ATOM 2911 C C . CYS A 1 196 ? 34.12176 12.06336 -2.39837 1.000 89.69788 275 CYS A C 1
ATOM 2912 O O . CYS A 1 196 ? 34.21553 11.13182 -1.59183 1.000 75.03048 275 CYS A O 1
ATOM 2920 N N . ILE A 1 197 ? 33.83740 11.86505 -3.68291 1.000 74.07712 276 ILE A N 1
ATOM 2921 C CA . ILE A 1 197 ? 33.63997 10.52505 -4.22659 1.000 81.89951 276 ILE A CA 1
ATOM 2922 C C . ILE A 1 197 ? 34.76722 10.19265 -5.19945 1.000 69.86754 276 ILE A C 1
ATOM 2923 O O . ILE A 1 197 ? 35.19390 9.04136 -5.29806 1.000 56.69401 276 ILE A O 1
ATOM 2939 N N . ASP A 1 202 ? 34.58174 14.73029 -13.79543 1.000 112.34160 281 ASP A N 1
ATOM 2940 C CA . ASP A 1 202 ? 33.69055 15.87269 -13.62509 1.000 114.49262 281 ASP A CA 1
ATOM 2941 C C . ASP A 1 202 ? 32.46353 15.46809 -12.81225 1.000 107.72821 281 ASP A C 1
ATOM 2942 O O . ASP A 1 202 ? 32.15416 14.28249 -12.68673 1.000 96.69437 281 ASP A O 1
ATOM 2950 N N . ALA A 1 203 ? 31.76530 16.46410 -12.26308 1.000 74.14024 282 ALA A N 1
ATOM 2951 C CA . ALA A 1 203 ? 30.66781 16.18187 -11.34348 1.000 76.90944 282 ALA A CA 1
ATOM 2952 C C . ALA A 1 203 ? 29.56514 15.37719 -12.02349 1.000 69.44169 282 ALA A C 1
ATOM 2953 O O . ALA A 1 203 ? 29.08823 14.37529 -11.47850 1.000 56.07219 282 ALA A O 1
ATOM 2960 N N . GLU A 1 204 ? 29.14620 15.80323 -13.21917 1.000 82.65372 283 GLU A N 1
ATOM 2961 C CA . GLU A 1 204 ? 28.03381 15.14114 -13.89366 1.000 70.78017 283 GLU A CA 1
ATOM 2962 C C . GLU A 1 204 ? 28.32965 13.67041 -14.16154 1.000 77.93071 283 GLU A C 1
ATOM 2963 O O . GLU A 1 204 ? 27.41356 12.83805 -14.12768 1.000 57.22793 283 GLU A O 1
ATOM 2967 N N . THR A 1 205 ? 29.59367 13.33081 -14.43291 1.000 80.35846 284 THR A N 1
ATOM 2968 C CA . THR A 1 205 ? 29.95615 11.93185 -14.63924 1.000 86.83405 284 THR A CA 1
ATOM 2969 C C . THR A 1 205 ? 29.89296 11.14962 -13.33305 1.000 73.82562 284 THR A C 1
ATOM 2970 O O . THR A 1 205 ? 29.44012 9.99693 -13.31280 1.000 51.37487 284 THR A O 1
ATOM 2981 N N . VAL A 1 206 ? 30.35139 11.75716 -12.23549 1.000 56.36604 285 VAL A N 1
ATOM 2982 C CA . VAL A 1 206 ? 30.26504 11.10855 -10.93061 1.000 64.90164 285 VAL A CA 1
ATOM 2983 C C . VAL A 1 206 ? 28.80799 10.87330 -10.55621 1.000 53.08213 285 VAL A C 1
ATOM 2984 O O . VAL A 1 206 ? 28.41746 9.76252 -10.17908 1.000 41.21505 285 VAL A O 1
ATOM 2997 N N . PHE A 1 207 ? 27.98277 11.92183 -10.64462 1.000 43.83943 286 PHE A N 1
ATOM 2998 C CA . PHE A 1 207 ? 26.57004 11.77905 -10.31647 1.000 52.79478 286 PHE A CA 1
ATOM 2999 C C . PHE A 1 207 ? 25.96253 10.60106 -11.07108 1.000 40.14282 286 PHE A C 1
ATOM 3000 O O . PHE A 1 207 ? 25.3016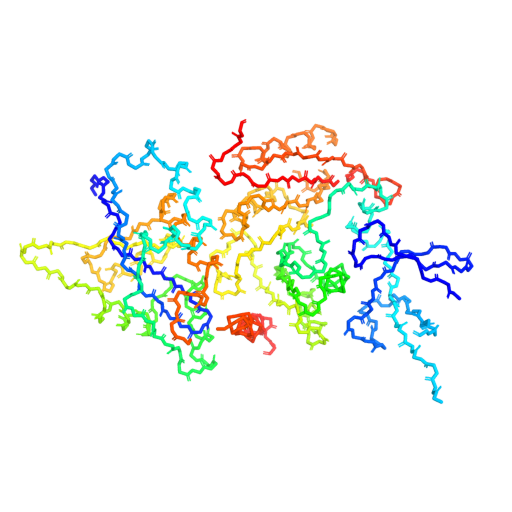4 9.74675 -10.47636 1.000 36.33190 286 PHE A O 1
ATOM 3017 N N . ALA A 1 208 ? 26.20797 10.52746 -12.38234 1.000 38.17981 287 ALA A N 1
ATOM 3018 C CA . ALA A 1 208 ? 25.62024 9.45801 -13.18590 1.000 39.27762 287 ALA A CA 1
ATOM 3019 C C . ALA A 1 208 ? 26.07382 8.08277 -12.70745 1.000 47.48765 287 ALA A C 1
ATOM 3020 O O . ALA A 1 208 ? 25.27259 7.14307 -12.65007 1.000 34.54742 287 ALA A O 1
ATOM 3027 N N . ARG A 1 209 ? 27.35693 7.94310 -12.36726 1.000 34.73007 288 ARG A N 1
ATOM 3028 C CA . ARG A 1 209 ? 27.86490 6.64758 -11.92177 1.000 39.02081 288 ARG A CA 1
ATOM 3029 C C . ARG A 1 209 ? 27.26379 6.24236 -10.58429 1.000 36.33875 288 ARG A C 1
ATOM 3030 O O . ARG A 1 209 ? 26.90140 5.07414 -10.38846 1.000 35.21864 288 ARG A O 1
ATOM 3051 N N . GLU A 1 210 ? 27.14293 7.18525 -9.64889 1.000 32.10098 289 GLU A N 1
ATOM 3052 C CA . GLU A 1 210 ? 26.55749 6.85322 -8.35399 1.000 30.83447 289 GLU A CA 1
ATOM 3053 C C . GLU A 1 210 ? 25.08979 6.47505 -8.49692 1.000 34.88744 289 GLU A C 1
ATOM 3054 O O . GLU A 1 210 ? 24.61675 5.54655 -7.83434 1.000 33.66280 289 GLU A O 1
ATOM 3066 N N . VAL A 1 211 ? 24.35237 7.19279 -9.34943 1.000 30.27035 290 VAL A N 1
ATOM 3067 C CA . VAL A 1 211 ? 22.95715 6.84407 -9.59340 1.000 31.73868 290 VAL A CA 1
ATOM 3068 C C . VAL A 1 211 ? 22.85539 5.45428 -10.19957 1.000 33.47051 290 VAL A C 1
ATOM 3069 O O . VAL A 1 211 ? 21.91402 4.69999 -9.90633 1.000 31.01594 290 VAL A O 1
ATOM 3082 N N . GLN A 1 212 ? 23.82196 5.07989 -11.03514 1.000 34.39072 291 GLN A N 1
ATOM 3083 C CA . GLN A 1 212 ? 23.81398 3.73540 -11.60365 1.000 36.81333 291 GLN A CA 1
ATOM 3084 C C . GLN A 1 212 ? 24.03999 2.67848 -10.52782 1.000 36.20874 291 GLN A C 1
ATOM 3085 O O . GLN A 1 212 ? 23.39675 1.61995 -10.54187 1.000 35.44179 291 GLN A O 1
ATOM 3099 N N . LYS A 1 213 ? 24.96543 2.93498 -9.60196 1.000 33.15078 292 LYS A N 1
ATOM 3100 C CA . LYS A 1 213 ? 25.15981 2.02030 -8.48220 1.000 31.21547 292 LYS A CA 1
ATOM 3101 C C . LYS A 1 213 ? 23.86561 1.82134 -7.70355 1.000 34.85075 292 LYS A C 1
ATOM 3102 O O . LYS A 1 213 ? 23.58021 0.71290 -7.22793 1.000 34.01975 292 LYS A O 1
ATOM 3121 N N . LEU A 1 214 ? 23.07324 2.88582 -7.54974 1.000 31.06240 293 LEU A N 1
ATOM 3122 C CA . LEU A 1 214 ? 21.78071 2.74767 -6.88811 1.000 30.16017 293 LEU A CA 1
ATOM 3123 C C . LEU A 1 214 ? 20.88256 1.78386 -7.65801 1.000 28.61283 293 LEU A C 1
ATOM 3124 O O . LEU A 1 214 ? 20.21454 0.93669 -7.06658 1.000 27.79126 293 LEU A O 1
ATOM 3140 N N . ARG A 1 215 ? 20.81882 1.94043 -8.97963 1.000 30.34583 294 ARG A N 1
ATOM 3141 C CA . ARG A 1 215 ? 20.01160 1.03203 -9.78620 1.000 29.58487 294 ARG A CA 1
ATOM 3142 C C . ARG A 1 215 ? 20.44320 -0.40932 -9.56897 1.000 33.14661 294 ARG A C 1
ATOM 3143 O O . ARG A 1 215 ? 19.60591 -1.32146 -9.51261 1.000 34.87708 294 ARG A O 1
ATOM 3164 N N . GLU A 1 216 ? 21.75008 -0.63602 -9.45097 1.000 31.68804 295 GLU A N 1
ATOM 3165 C CA . GLU A 1 216 ? 22.26177 -1.99043 -9.26937 1.000 32.61084 295 GLU A CA 1
ATOM 3166 C C . GLU A 1 216 ? 21.91249 -2.55532 -7.90226 1.000 34.34358 295 GLU A C 1
ATOM 3167 O O . GLU A 1 216 ? 22.04114 -3.77053 -7.69846 1.000 34.49122 295 GLU A O 1
ATOM 3179 N N . GLU A 1 217 ? 21.44179 -1.71754 -6.97868 1.000 27.35757 296 GLU A N 1
ATOM 3180 C CA . GLU A 1 217 ? 20.99693 -2.15804 -5.66717 1.000 25.86146 296 GLU A CA 1
ATOM 3181 C C . GLU A 1 217 ? 19.47902 -2.10731 -5.53315 1.000 24.95150 296 GLU A C 1
ATOM 3182 O O . GLU A 1 217 ? 18.96096 -2.05113 -4.41922 1.000 26.34183 296 GLU A O 1
ATOM 3194 N N . ARG A 1 218 ? 18.76083 -2.11220 -6.65533 1.000 29.78244 297 ARG A N 1
ATOM 3195 C CA . ARG A 1 218 ? 17.29767 -2.19986 -6.67537 1.000 28.71753 297 ARG A CA 1
ATOM 3196 C C . ARG A 1 218 ? 16.63517 -0.89004 -6.24912 1.000 28.38535 297 ARG A C 1
ATOM 3197 O O . ARG A 1 218 ? 15.48957 -0.88179 -5.78898 1.000 28.66775 297 ARG A O 1
ATOM 3218 N N . ILE A 1 219 ? 17.33054 0.23260 -6.41617 1.000 26.73624 298 ILE A N 1
ATOM 3219 C CA . ILE A 1 219 ? 16.78699 1.55309 -6.10882 1.000 26.03923 298 ILE A CA 1
ATOM 3220 C C . ILE A 1 219 ? 16.51056 2.27169 -7.42100 1.000 30.15363 298 ILE A C 1
ATOM 3221 O O . ILE A 1 219 ? 17.43622 2.52801 -8.20341 1.000 34.19472 298 ILE A O 1
ATOM 3237 N N . LYS A 1 220 ? 15.24071 2.60544 -7.65947 1.000 26.99400 299 LYS A N 1
ATOM 3238 C CA . LYS A 1 220 ? 14.84722 3.26846 -8.89320 1.000 30.63316 299 LYS A CA 1
ATOM 3239 C C . LYS A 1 220 ? 14.94291 4.77682 -8.72202 1.000 28.47157 299 LYS A C 1
ATOM 3240 O O . LYS A 1 220 ? 14.21133 5.34411 -7.89858 1.000 26.66264 299 LYS A O 1
ATOM 3259 N N . PRO A 1 221 ? 15.80869 5.46645 -9.46360 1.000 29.47619 300 PRO A N 1
ATOM 3260 C CA . PRO A 1 221 ? 15.86941 6.92650 -9.33966 1.000 33.05482 300 PRO A CA 1
ATOM 3261 C C . PRO A 1 221 ? 14.55868 7.57197 -9.76019 1.000 27.55766 300 PRO A C 1
ATOM 3262 O O . PRO A 1 221 ? 13.95715 7.19549 -10.76941 1.000 32.48014 300 PRO A O 1
ATOM 3273 N N . LEU A 1 222 ? 14.12246 8.54781 -8.97537 1.000 29.75064 301 LEU A N 1
ATOM 3274 C CA . LEU A 1 222 ? 12.91769 9.31726 -9.25690 1.000 30.40819 301 LEU A CA 1
ATOM 3275 C C . LEU A 1 222 ? 13.21498 10.75602 -9.65364 1.000 28.57016 301 LEU A C 1
ATOM 3276 O O . LEU A 1 222 ? 12.64100 11.26748 -10.61861 1.000 31.30776 301 LEU A O 1
ATOM 3292 N N . GLU A 1 223 ? 14.09353 11.42706 -8.92375 1.000 27.26892 302 GLU A N 1
ATOM 3293 C CA A GLU A 1 223 ? 14.39409 12.83261 -9.16507 0.596 31.01288 302 GLU A CA 1
ATOM 3294 C CA B GLU A 1 223 ? 14.41236 12.81552 -9.21703 0.404 31.00158 302 GLU A CA 1
ATOM 3295 C C . GLU A 1 223 ? 15.84903 13.08665 -8.80360 1.000 30.53236 302 GLU A C 1
ATOM 3296 O O . GLU A 1 223 ? 16.41534 12.40612 -7.94700 1.000 27.79156 302 GLU A O 1
ATOM 3319 N N . GLN A 1 224 ? 16.44594 14.07620 -9.45861 1.000 28.99658 303 GLN A N 1
ATOM 3320 C CA . GLN A 1 224 ? 17.82817 14.46071 -9.20415 1.000 28.72781 303 GLN A CA 1
ATOM 3321 C C . GLN A 1 224 ? 17.88434 15.97691 -9.32113 1.000 27.71873 303 GLN A C 1
ATOM 3322 O O . GLN A 1 224 ? 17.56651 16.51645 -10.38369 1.000 31.26755 303 GLN A O 1
ATOM 3336 N N . LEU A 1 225 ? 18.25965 16.65263 -8.23277 1.000 27.78953 304 LEU A N 1
ATOM 3337 C CA . LEU A 1 225 ? 18.27814 18.10499 -8.17854 1.000 28.14807 304 LEU A CA 1
ATOM 3338 C C . LEU A 1 225 ? 19.65139 18.61048 -7.76323 1.000 27.25903 304 LEU A C 1
ATOM 3339 O O . LEU A 1 225 ? 20.30315 18.03611 -6.88769 1.000 28.48413 304 LEU A O 1
ATOM 3355 N N . THR A 1 226 ? 20.07842 19.70332 -8.38355 1.000 30.15353 305 THR A N 1
ATOM 3356 C CA . THR A 1 226 ? 21.25073 20.40913 -7.88932 1.000 29.03432 305 THR A CA 1
ATOM 3357 C C . THR A 1 226 ? 20.90183 21.13329 -6.59082 1.000 27.90774 305 THR A C 1
ATOM 3358 O O . THR A 1 226 ? 19.74688 21.47744 -6.33737 1.000 28.94004 305 THR A O 1
ATOM 3369 N N . LEU A 1 227 ? 21.91470 21.35182 -5.75479 1.000 29.48838 306 LEU A N 1
ATOM 3370 C CA . LEU A 1 227 ? 21.75090 22.14220 -4.54488 1.000 30.93077 306 LEU A CA 1
ATOM 3371 C C . LEU A 1 227 ? 22.23123 23.57937 -4.72295 1.000 29.67390 306 LEU A C 1
ATOM 3372 O O . LEU A 1 227 ? 22.30778 24.32293 -3.74244 1.000 33.90082 306 LEU A O 1
ATOM 3388 N N . GLU A 1 228 ? 22.58502 23.97545 -5.94216 1.000 29.48628 307 GLU A N 1
ATOM 3389 C CA . GLU A 1 228 ? 22.78228 25.38865 -6.22272 1.000 29.30300 307 GLU A CA 1
ATOM 3390 C C . GLU A 1 228 ? 21.48442 26.14864 -5.96314 1.000 34.96107 307 GLU A C 1
ATOM 3391 O O . GLU A 1 228 ? 20.39911 25.64705 -6.27586 1.000 33.98065 307 GLU A O 1
ATOM 3403 N N . PRO A 1 229 ? 21.55219 27.37971 -5.42289 1.000 34.73171 308 PRO A N 1
ATOM 3404 C CA . PRO A 1 229 ? 22.75909 28.14407 -5.10643 1.000 34.05019 308 PRO A CA 1
ATOM 3405 C C . PRO A 1 229 ? 23.31246 27.90745 -3.70554 1.000 31.32757 308 PRO A C 1
ATOM 3406 O O . PRO A 1 229 ? 24.22760 28.63409 -3.29432 1.000 38.86600 308 PRO A O 1
ATOM 3417 N N . TYR A 1 230 ? 22.78299 26.91985 -2.99227 1.000 30.38041 309 TYR A N 1
ATOM 3418 C CA . TYR A 1 230 ? 23.20113 26.67277 -1.61373 1.000 32.43119 309 TYR A CA 1
ATOM 3419 C C . TYR A 1 230 ? 24.54572 25.96122 -1.54722 1.000 38.60030 309 TYR A C 1
ATOM 3420 O O . TYR A 1 230 ? 25.36556 26.26763 -0.67586 1.000 42.34531 309 TYR A O 1
ATOM 3438 N N . GLU A 1 231 ? 24.79317 25.02465 -2.45964 1.000 34.74191 310 GLU A N 1
ATOM 3439 C CA . GLU A 1 231 ? 26.03377 24.26657 -2.48669 1.000 40.79853 310 GLU A CA 1
ATOM 3440 C C . GLU A 1 231 ? 26.54135 24.18114 -3.91589 1.000 39.39588 310 GLU A C 1
ATOM 3441 O O . GLU A 1 231 ? 25.76242 24.23511 -4.87432 1.000 44.61817 310 GLU A O 1
ATOM 3453 N N . ARG A 1 232 ? 27.85763 24.04150 -4.05063 1.000 35.11986 311 ARG A N 1
ATOM 3454 C CA . ARG A 1 232 ? 28.49315 23.82397 -5.33952 1.000 35.08074 311 ARG A CA 1
ATOM 3455 C C . ARG A 1 232 ? 28.73297 22.33325 -5.54672 1.000 42.85019 311 ARG A C 1
ATOM 3456 O O . ARG A 1 232 ? 29.09911 21.61756 -4.61116 1.000 39.03896 311 ARG A O 1
ATOM 3460 N N . ASP A 1 233 ? 28.50038 21.87300 -6.77694 1.000 41.90764 312 ASP A N 1
ATOM 3461 C CA . ASP A 1 233 ? 28.76597 20.49079 -7.18344 1.000 50.59554 312 ASP A CA 1
ATOM 3462 C C . ASP A 1 233 ? 28.22933 19.48197 -6.16822 1.000 51.93594 312 ASP A C 1
ATOM 3463 O O . ASP A 1 233 ? 28.90104 18.51906 -5.78687 1.000 39.66431 312 ASP A O 1
ATOM 3472 N N . HIS A 1 234 ? 26.99776 19.71667 -5.72575 1.000 41.12600 313 HIS A N 1
ATOM 3473 C CA . HIS A 1 234 ? 26.24169 18.72740 -4.95671 1.000 37.58443 313 HIS A CA 1
ATOM 3474 C C . HIS A 1 234 ? 24.98697 18.36747 -5.72590 1.000 38.39534 313 HIS A C 1
ATOM 3475 O O . HIS A 1 234 ? 24.46193 19.17415 -6.49219 1.000 42.93828 313 HIS A O 1
ATOM 3500 N N . ILE A 1 236 ? 21.26156 16.15973 -4.97898 1.000 26.14244 315 ILE A N 1
ATOM 3501 C CA . ILE A 1 236 ? 20.40484 15.31669 -4.14894 1.000 23.66449 315 ILE A CA 1
ATOM 3502 C C . ILE A 1 236 ? 19.57733 14.41495 -5.05872 1.000 30.63886 315 ILE A C 1
ATOM 3503 O O . ILE A 1 236 ? 19.01171 14.86058 -6.06552 1.000 25.53068 315 ILE A O 1
ATOM 3519 N N . VAL A 1 237 ? 19.53840 13.13297 -4.71768 1.000 27.43500 316 VAL A N 1
ATOM 3520 C CA . VAL A 1 237 ? 18.88014 12.11343 -5.52549 1.000 26.46734 316 VAL A CA 1
ATOM 3521 C C . VAL A 1 237 ? 17.82599 11.43901 -4.66602 1.000 28.44335 316 VAL A C 1
ATOM 3522 O O . VAL A 1 237 ? 18.10783 11.03427 -3.52817 1.000 25.54111 316 VAL A O 1
ATOM 3535 N N . VAL A 1 238 ? 16.61927 11.31143 -5.21250 1.000 24.60987 317 VAL A N 1
ATOM 3536 C CA . VAL A 1 238 ? 15.51741 10.61171 -4.57049 1.000 21.94931 317 VAL A CA 1
ATOM 3537 C C . VAL A 1 238 ? 15.21704 9.36754 -5.39029 1.000 23.60638 317 VAL A C 1
ATOM 3538 O O . VAL A 1 238 ? 15.13709 9.43336 -6.62422 1.000 28.06888 317 VAL A O 1
ATOM 3551 N N . GLY A 1 239 ? 15.06876 8.23926 -4.70581 1.000 24.80606 318 GLY A N 1
ATOM 3552 C CA . GLY A 1 239 ? 14.79187 6.98100 -5.36280 1.000 23.50454 318 GLY A CA 1
ATOM 3553 C C . GLY A 1 239 ? 13.81141 6.15325 -4.55087 1.000 23.46261 318 GLY A C 1
ATOM 3554 O O . GLY A 1 239 ? 13.52252 6.46376 -3.39425 1.000 23.60897 318 GLY A O 1
ATOM 3558 N N . ARG A 1 240 ? 13.29761 5.10862 -5.18195 1.000 23.41492 319 ARG A N 1
ATOM 3559 C CA . ARG A 1 240 ? 12.37266 4.18234 -4.53302 1.000 23.15084 319 ARG A CA 1
ATOM 3560 C C . ARG A 1 240 ? 12.97358 2.78350 -4.51553 1.000 24.06269 319 ARG A C 1
ATOM 3561 O O . ARG A 1 240 ? 13.41733 2.27510 -5.55182 1.000 24.38907 319 ARG A O 1
ATOM 3582 N N . TYR A 1 241 ? 12.95503 2.15688 -3.34220 1.000 23.86102 320 TYR A N 1
ATOM 3583 C CA . TYR A 1 241 ? 13.50733 0.82039 -3.16576 1.000 22.92262 320 TYR A CA 1
ATOM 3584 C C . TYR A 1 241 ? 12.51223 -0.21289 -3.67989 1.000 23.79861 320 TYR A C 1
ATOM 3585 O O . TYR A 1 241 ? 11.35864 -0.24581 -3.24191 1.000 24.79865 320 TYR A O 1
ATOM 3603 N N . MET A 1 242 ? 12.95184 -1.05002 -4.61495 1.000 23.10495 321 MET A N 1
ATOM 3604 C CA . MET A 1 242 ? 12.12843 -2.10920 -5.20238 1.000 28.80051 321 MET A CA 1
ATOM 3605 C C . MET A 1 242 ? 12.72762 -3.43930 -4.75051 1.000 26.73210 321 MET A C 1
ATOM 3606 O O . MET A 1 242 ? 13.60147 -3.99772 -5.41857 1.000 29.72000 321 MET A O 1
ATOM 3620 N N . ARG A 1 243 ? 12.24316 -3.95681 -3.61843 1.000 25.85569 322 ARG A N 1
ATOM 3621 C CA . ARG A 1 243 ? 12.87878 -5.12414 -3.00706 1.000 24.41537 322 ARG A CA 1
ATOM 3622 C C . ARG A 1 243 ? 12.96196 -6.30186 -3.97725 1.000 33.08868 322 ARG A C 1
ATOM 3623 O O . ARG A 1 243 ? 13.98986 -6.98572 -4.04011 1.000 31.41823 322 ARG A O 1
ATOM 3644 N N . SER A 1 244 ? 11.90296 -6.55423 -4.74644 1.000 29.18417 323 SER A N 1
ATOM 3645 C CA A SER A 1 244 ? 11.89752 -7.66902 -5.68700 0.480 36.81183 323 SER A CA 1
ATOM 3646 C CA B SER A 1 244 ? 11.89609 -7.66743 -5.68864 0.520 36.80517 323 SER A CA 1
ATOM 3647 C C . SER A 1 244 ? 12.61929 -7.35171 -6.99036 1.000 39.55444 323 SER A C 1
ATOM 3648 O O . SER A 1 244 ? 12.68467 -8.22329 -7.86882 1.000 46.42842 323 SER A O 1
ATOM 3663 N N . GLY A 1 245 ? 13.16105 -6.15676 -7.13559 1.000 39.46947 324 GLY A N 1
ATOM 3664 C CA . GLY A 1 245 ? 13.91473 -5.77904 -8.31156 1.000 45.00573 324 GLY A CA 1
ATOM 3665 C C . GLY A 1 245 ? 13.19553 -4.71574 -9.11993 1.000 45.83478 324 GLY A C 1
ATOM 3666 O O . GLY A 1 245 ? 11.96335 -4.57719 -9.07005 1.000 37.65850 324 GLY A O 1
ATOM 3670 N N . LEU A 1 246 ? 13.97618 -3.93913 -9.86964 1.000 40.19209 325 LEU A N 1
ATOM 3671 C CA . LEU A 1 246 ? 13.39004 -2.94196 -10.75386 1.000 59.02523 325 LEU A CA 1
ATOM 3672 C C . LEU A 1 246 ? 12.41715 -3.61898 -11.71272 1.000 52.18442 325 LEU A C 1
ATOM 3673 O O . LEU A 1 246 ? 12.68617 -4.70635 -12.23009 1.000 52.46613 325 LEU A O 1
ATOM 3689 N N . LYS A 1 247 ? 11.27180 -2.98211 -11.93100 1.000 67.21733 326 LYS A N 1
ATOM 3690 C CA . LYS A 1 247 ? 10.22944 -3.55859 -12.77558 1.000 76.59474 326 LYS A CA 1
ATOM 3691 C C . LYS A 1 247 ? 10.52143 -3.32687 -14.25555 1.000 76.36021 326 LYS A C 1
ATOM 3692 O O . LYS A 1 247 ? 11.47316 -2.63208 -14.61147 1.000 88.19765 326 LYS A O 1
ATOM 3696 N N . GLY B 2 1 ? 27.04935 -28.24392 2.23773 1.000 117.87402 -1 GLY B N 1
ATOM 3697 C CA . GLY B 2 1 ? 26.69809 -29.08774 1.06032 1.000 95.62224 -1 GLY B CA 1
ATOM 3698 C C . GLY B 2 1 ? 25.74744 -28.39346 0.10539 1.000 82.99243 -1 GLY B C 1
ATOM 3699 O O . GLY B 2 1 ? 25.78763 -27.17224 -0.04513 1.000 90.66018 -1 GLY B O 1
ATOM 3705 N N . ALA B 2 2 ? 24.88886 -29.17514 -0.54492 1.000 43.87608 0 ALA B N 1
ATOM 3706 C CA . ALA B 2 2 ? 23.91675 -28.61235 -1.46751 1.000 46.69134 0 ALA B CA 1
ATOM 3707 C C . ALA B 2 2 ? 22.86555 -27.81020 -0.70551 1.000 46.31687 0 ALA B C 1
ATOM 370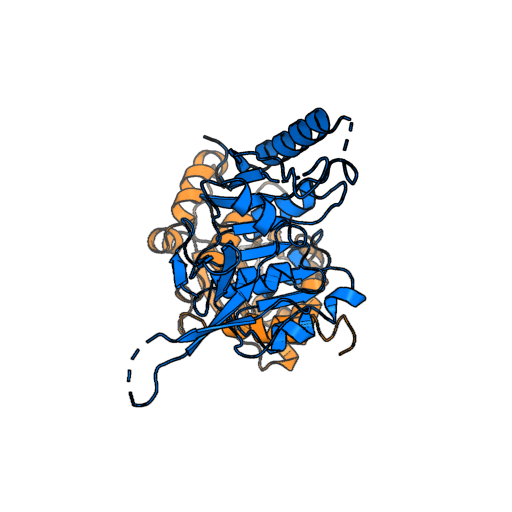8 O O . ALA B 2 2 ? 22.66263 -27.98501 0.49968 1.000 53.96909 0 ALA B O 1
ATOM 3715 N N . MET B 2 3 ? 22.19023 -26.92446 -1.43333 1.000 54.62688 1 MET B N 1
ATOM 3716 C CA . MET B 2 3 ? 21.24063 -26.00565 -0.81711 1.000 47.44518 1 MET B CA 1
ATOM 3717 C C . MET B 2 3 ? 20.14402 -26.77571 -0.09912 1.000 49.90478 1 MET B C 1
ATOM 3718 O O . MET B 2 3 ? 19.35923 -27.49474 -0.72763 1.000 60.94979 1 MET B O 1
ATOM 3722 N N . ALA B 2 4 ? 20.09480 -26.62558 1.21076 1.000 35.07408 2 ALA B N 1
ATOM 3723 C CA . ALA B 2 4 ? 19.04453 -27.22016 2.01840 1.000 38.62372 2 ALA B CA 1
ATOM 3724 C C . ALA B 2 4 ? 18.03834 -26.15070 2.42507 1.000 39.50883 2 ALA B C 1
ATOM 3725 O O . ALA B 2 4 ? 18.41323 -24.99458 2.62600 1.000 30.20676 2 ALA B O 1
ATOM 3732 N N . PRO B 2 5 ? 16.75630 -26.49504 2.54065 1.000 26.68102 3 PRO B N 1
ATOM 3733 C CA . PRO B 2 5 ? 15.76640 -25.49493 2.95537 1.000 22.36738 3 PRO B CA 1
ATOM 3734 C C . PRO B 2 5 ? 16.02815 -24.95879 4.35823 1.000 23.50260 3 PRO B C 1
ATOM 3735 O O . PRO B 2 5 ? 16.54823 -25.66165 5.23389 1.000 24.03630 3 PRO B O 1
ATOM 3746 N N . ILE B 2 6 ? 15.64990 -23.69106 4.55522 1.000 19.29742 4 ILE B N 1
ATOM 3747 C CA . ILE B 2 6 ? 15.68806 -23.06804 5.87394 1.000 20.46028 4 ILE B CA 1
ATOM 3748 C C . ILE B 2 6 ? 14.59814 -23.65076 6.75728 1.000 21.59391 4 ILE B C 1
ATOM 3749 O O . ILE B 2 6 ? 13.41915 -23.65217 6.38415 1.000 22.08386 4 ILE B O 1
ATOM 3765 N N . GLU B 2 7 ? 14.97562 -24.09604 7.95564 1.000 19.64309 5 GLU B N 1
ATOM 3766 C CA . GLU B 2 7 ? 14.02738 -24.71277 8.87724 1.000 20.46297 5 GLU B CA 1
ATOM 3767 C C . GLU B 2 7 ? 13.62359 -23.80926 10.03186 1.000 24.25654 5 GLU B C 1
ATOM 3768 O O . GLU B 2 7 ? 12.46099 -23.82622 10.44454 1.000 20.95823 5 GLU B O 1
ATOM 3780 N N . TYR B 2 8 ? 14.55672 -23.01933 10.55809 1.000 20.23662 6 TYR B N 1
ATOM 3781 C CA . TYR B 2 8 ? 14.31773 -22.12373 11.67282 1.000 18.87886 6 TYR B CA 1
ATOM 3782 C C . TYR B 2 8 ? 14.95490 -20.78484 11.35323 1.000 18.58526 6 TYR B C 1
ATOM 3783 O O . TYR B 2 8 ? 15.72126 -20.65089 10.39120 1.000 20.18692 6 TYR B O 1
ATOM 3801 N N . LEU B 2 9 ? 14.65015 -19.80393 12.19120 1.000 19.05773 7 LEU B N 1
ATOM 3802 C CA . LEU B 2 9 ? 15.08189 -18.42957 11.97305 1.000 16.99696 7 LEU B CA 1
ATOM 3803 C C . LEU B 2 9 ? 15.29288 -17.75730 13.31948 1.000 18.59773 7 LEU B C 1
ATOM 3804 O O . LEU B 2 9 ? 14.48852 -17.91965 14.24325 1.000 18.35548 7 LEU B O 1
ATOM 3820 N N . LEU B 2 10 ? 16.38376 -17.00133 13.42391 1.000 16.35672 8 LEU B N 1
ATOM 3821 C CA . LEU B 2 10 ? 16.72487 -16.26446 14.63034 1.000 15.04285 8 LEU B CA 1
ATOM 3822 C C . LEU B 2 10 ? 16.49453 -14.78258 14.38792 1.000 16.42035 8 LEU B C 1
ATOM 3823 O O . LEU B 2 10 ? 16.95634 -14.24331 13.37957 1.000 17.73176 8 LEU B O 1
ATOM 3839 N N . PHE B 2 11 ? 15.80585 -14.12146 15.31835 1.000 19.51867 9 PHE B N 1
ATOM 3840 C CA . PHE B 2 11 ? 15.66496 -12.67671 15.25175 1.000 16.49339 9 PHE B CA 1
ATOM 3841 C C . PHE B 2 11 ? 16.02310 -12.06615 16.59926 1.000 14.96330 9 PHE B C 1
ATOM 3842 O O . PHE B 2 11 ? 15.55386 -12.52234 17.64500 1.000 17.54877 9 PHE B O 1
ATOM 3859 N N . GLU B 2 12 ? 16.86271 -11.02512 16.57311 1.000 16.95769 10 GLU B N 1
ATOM 3860 C CA . GLU B 2 12 ? 17.31897 -10.36405 17.78706 1.000 18.45075 10 GLU B CA 1
ATOM 3861 C C . GLU B 2 12 ? 16.50272 -9.09287 17.97958 1.000 19.06826 10 GLU B C 1
ATOM 3862 O O . GLU B 2 12 ? 16.72185 -8.09185 17.29579 1.000 17.95624 10 GLU B O 1
ATOM 3874 N N . GLU B 2 13 ? 15.55180 -9.14002 18.89669 1.000 16.10726 11 GLU B N 1
ATOM 3875 C CA . GLU B 2 13 ? 14.78019 -7.96268 19.25757 1.000 17.18509 11 GLU B CA 1
ATOM 3876 C C . GLU B 2 13 ? 15.54397 -7.15552 20.29572 1.000 17.57447 11 GLU B C 1
ATOM 3877 O O . GLU B 2 13 ? 16.37149 -7.70165 21.02488 1.000 17.89578 11 GLU B O 1
ATOM 3889 N N . PRO B 2 14 ? 15.25811 -5.85501 20.41193 1.000 17.99722 12 PRO B N 1
ATOM 3890 C CA . PRO B 2 14 ? 15.86316 -5.07856 21.50038 1.000 17.02868 12 PRO B CA 1
ATOM 3891 C C . PRO B 2 14 ? 15.48894 -5.62203 22.86251 1.000 18.48805 12 PRO B C 1
ATOM 3892 O O . PRO B 2 14 ? 16.22742 -5.41209 23.83383 1.000 21.65456 12 PRO B O 1
ATOM 3903 N N . THR B 2 15 ? 14.36418 -6.33701 22.95487 1.000 20.90518 13 THR B N 1
ATOM 3904 C CA . THR B 2 15 ? 13.84820 -6.86955 24.19989 1.000 18.19116 13 THR B CA 1
ATOM 3905 C C . THR B 2 15 ? 14.19911 -8.33040 24.46499 1.000 18.92371 13 THR B C 1
ATOM 3906 O O . THR B 2 15 ? 13.91767 -8.81298 25.56746 1.000 19.17136 13 THR B O 1
ATOM 3917 N N . GLY B 2 16 ? 14.75613 -9.04410 23.50113 1.000 17.12749 14 GLY B N 1
ATOM 3918 C CA . GLY B 2 16 ? 15.09013 -10.44332 23.69424 1.000 17.85947 14 GLY B CA 1
ATOM 3919 C C . GLY B 2 16 ? 15.29246 -11.14823 22.37018 1.000 19.67235 14 GLY B C 1
ATOM 3920 O O . GLY B 2 16 ? 15.21751 -10.54962 21.30048 1.000 21.30704 14 GLY B O 1
ATOM 3924 N N . TYR B 2 17 ? 15.57597 -12.45035 22.46754 1.000 17.48206 15 TYR B N 1
ATOM 3925 C CA . TYR B 2 17 ? 15.74828 -13.27216 21.27367 1.000 15.66588 15 TYR B CA 1
ATOM 3926 C C . TYR B 2 17 ? 14.44982 -13.98556 20.93524 1.000 20.37589 15 TYR B C 1
ATOM 3927 O O . TYR B 2 17 ? 13.67506 -14.35987 21.82293 1.000 20.59252 15 TYR B O 1
ATOM 3945 N N . ALA B 2 18 ? 14.23689 -14.20297 19.63941 1.000 20.70562 16 ALA B N 1
ATOM 3946 C CA . ALA B 2 18 ? 13.09150 -14.95708 19.14116 1.000 20.69034 16 ALA B CA 1
ATOM 3947 C C . ALA B 2 18 ? 13.57397 -16.04577 18.19841 1.000 22.66371 16 ALA B C 1
ATOM 3948 O O . ALA B 2 18 ? 14.40511 -15.78481 17.32335 1.000 17.98908 16 ALA B O 1
ATOM 3955 N N . VAL B 2 19 ? 13.05761 -17.25718 18.37091 1.000 18.00948 17 VAL B N 1
ATOM 3956 C CA . VAL B 2 19 ? 13.26616 -18.35247 17.42488 1.000 18.13932 17 VAL B CA 1
ATOM 3957 C C . VAL B 2 19 ? 11.93540 -18.61936 16.73387 1.000 18.56187 17 VAL B C 1
ATOM 3958 O O . VAL B 2 19 ? 10.91830 -18.81827 17.40754 1.000 20.20623 17 VAL B O 1
ATOM 3971 N N . PHE B 2 20 ? 11.94753 -18.59927 15.40554 1.000 18.46204 18 PHE B N 1
ATOM 3972 C CA . PHE B 2 20 ? 10.78200 -18.88823 14.58136 1.000 18.52728 18 PHE B CA 1
ATOM 3973 C C . PHE B 2 20 ? 10.99583 -20.17904 13.80327 1.000 22.40483 18 PHE B C 1
ATOM 3974 O O . PHE B 2 20 ? 12.11447 -20.50317 13.41136 1.000 20.42513 18 PHE B O 1
ATOM 3991 N N . LYS B 2 21 ? 9.91207 -20.91848 13.58698 1.000 22.47184 19 LYS B N 1
ATOM 3992 C CA . LYS B 2 21 ? 9.92160 -22.03085 12.64457 1.000 22.62230 19 LYS B CA 1
ATOM 3993 C C . LYS B 2 21 ? 9.53540 -21.50832 11.26890 1.000 24.92419 19 LYS B C 1
ATOM 3994 O O . LYS B 2 21 ? 8.55568 -20.76708 11.13564 1.000 27.55265 19 LYS B O 1
ATOM 4013 N N . VAL B 2 22 ? 10.29857 -21.89006 10.25472 1.000 21.25495 20 VAL B N 1
ATOM 4014 C CA . VAL B 2 22 ? 10.02968 -21.48536 8.87984 1.000 19.70136 20 VAL B CA 1
ATOM 4015 C C . VAL B 2 22 ? 9.14499 -22.54591 8.23170 1.000 22.97005 20 VAL B C 1
ATOM 4016 O O . VAL B 2 22 ? 9.53673 -23.70907 8.08181 1.000 23.68829 20 VAL B O 1
ATOM 4029 N N . LYS B 2 23 ? 7.92137 -22.14634 7.86381 1.000 21.31308 21 LYS B N 1
ATOM 4030 C CA . LYS B 2 23 ? 6.94764 -23.06212 7.28837 1.000 24.26169 21 LYS B CA 1
ATOM 4031 C C . LYS B 2 23 ? 6.90417 -22.99936 5.76693 1.000 23.77702 21 LYS B C 1
ATOM 4032 O O . LYS B 2 23 ? 6.35418 -23.91018 5.13910 1.000 25.19728 21 LYS B O 1
ATOM 4051 N N . LEU B 2 24 ? 7.48567 -21.96127 5.18300 1.000 24.80295 22 LEU B N 1
ATOM 4052 C CA . LEU B 2 24 ? 7.54116 -21.82022 3.73473 1.000 25.99694 22 LEU B CA 1
ATOM 4053 C C . LEU B 2 24 ? 8.11266 -23.06777 3.07941 1.000 27.22773 22 LEU B C 1
ATOM 4054 O O . LEU B 2 24 ? 9.21051 -23.51955 3.42199 1.000 23.72241 22 LEU B O 1
ATOM 4070 N N . GLN B 2 25 ? 7.36315 -23.61191 2.11953 1.000 27.97227 23 GLN B N 1
ATOM 4071 C CA . GLN B 2 25 ? 7.83522 -24.71574 1.30015 1.000 27.81710 23 GLN B CA 1
ATOM 4072 C C . GLN B 2 25 ? 8.78521 -24.16093 0.24836 1.000 28.11577 23 GLN B C 1
ATOM 4073 O O . GLN B 2 25 ? 8.45619 -23.19652 -0.44331 1.000 29.73446 23 GLN B O 1
ATOM 4087 N N . GLN B 2 26 ? 9.97113 -24.76216 0.13172 1.000 27.80195 24 GLN B N 1
ATOM 4088 C CA . GLN B 2 26 ? 11.05546 -24.12810 -0.60596 1.000 27.38295 24 GLN B CA 1
ATOM 4089 C C . GLN B 2 26 ? 11.50219 -24.94048 -1.81903 1.000 27.71711 24 GLN B C 1
ATOM 4090 O O . GLN B 2 26 ? 12.67448 -24.90294 -2.19565 1.000 32.49828 24 GLN B O 1
ATOM 4104 N N . ASP B 2 27 ? 10.57397 -25.65617 -2.45725 1.000 29.94826 25 ASP B N 1
ATOM 4105 C CA . ASP B 2 27 ? 10.86274 -26.30087 -3.73416 1.000 28.89654 25 ASP B CA 1
ATOM 4106 C C . ASP B 2 27 ? 10.98692 -25.24120 -4.82153 1.000 31.74454 25 ASP B C 1
ATOM 4107 O O . ASP B 2 27 ? 10.04835 -24.47502 -5.06027 1.000 34.67254 25 ASP B O 1
ATOM 4116 N N . ASP B 2 28 ? 12.14896 -25.18646 -5.46701 1.000 36.91427 26 ASP B N 1
ATOM 4117 C CA . ASP B 2 28 ? 12.39776 -24.24539 -6.55385 1.000 37.49706 26 ASP B CA 1
ATOM 4118 C C . ASP B 2 28 ? 12.04736 -22.82150 -6.12071 1.000 38.57453 26 ASP B C 1
ATOM 4119 O O . ASP B 2 28 ? 11.37449 -22.06901 -6.82878 1.000 38.51593 26 ASP B O 1
ATOM 4128 N N . ILE B 2 29 ? 12.50638 -22.45899 -4.92018 1.000 39.88232 27 ILE B N 1
ATOM 4129 C CA . ILE B 2 29 ? 12.14933 -21.16636 -4.35321 1.000 41.93471 27 ILE B CA 1
ATOM 4130 C C . ILE B 2 29 ? 12.68145 -20.02758 -5.21433 1.000 57.15775 27 ILE B C 1
ATOM 4131 O O . ILE B 2 29 ? 12.12489 -18.92437 -5.20911 1.000 47.94312 27 ILE B O 1
ATOM 4147 N N . GLY B 2 30 ? 13.75308 -20.2688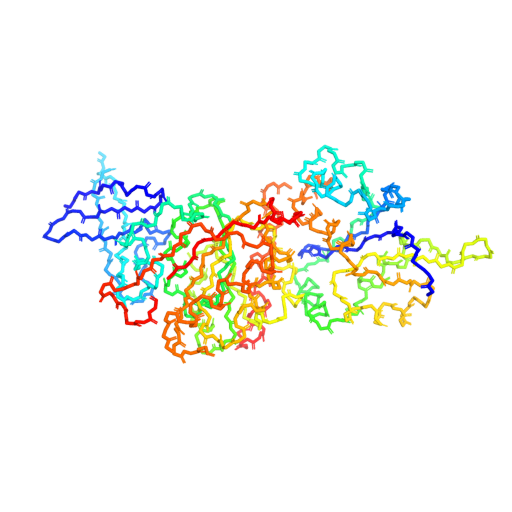6 -5.97132 1.000 57.66802 28 GLY B N 1
ATOM 4148 C CA . GLY B 2 30 ? 14.28843 -19.21873 -6.82314 1.000 72.46029 28 GLY B CA 1
ATOM 4149 C C . GLY B 2 30 ? 13.28705 -18.73396 -7.85416 1.000 61.01982 28 GLY B C 1
ATOM 4150 O O . GLY B 2 30 ? 13.20923 -17.53829 -8.14663 1.000 83.57019 28 GLY B O 1
ATOM 4154 N N . SER B 2 31 ? 12.50690 -19.65396 -8.41798 1.000 50.64229 29 SER B N 1
ATOM 4155 C CA . SER B 2 31 ? 11.50141 -19.30329 -9.41305 1.000 59.20743 29 SER B CA 1
ATOM 4156 C C . SER B 2 31 ? 10.29139 -18.60117 -8.81805 1.000 60.74526 29 SER B C 1
ATOM 4157 O O . SER B 2 31 ? 9.40735 -18.18729 -9.57609 1.000 70.53644 29 SER B O 1
ATOM 4165 N N . ARG B 2 32 ? 10.22350 -18.46441 -7.49269 1.000 45.78188 30 ARG B N 1
ATOM 4166 C CA . ARG B 2 32 ? 9.06239 -17.88963 -6.83207 1.000 65.98278 30 ARG B CA 1
ATOM 4167 C C . ARG B 2 32 ? 9.43924 -16.75960 -5.88485 1.000 48.04344 30 ARG B C 1
ATOM 4168 O O . ARG B 2 32 ? 8.57167 -16.27807 -5.14707 1.000 37.06251 30 ARG B O 1
ATOM 4189 N N . LEU B 2 33 ? 10.70419 -16.32748 -5.88721 1.000 52.21587 31 LEU B N 1
ATOM 4190 C CA . LEU B 2 33 ? 11.16577 -15.37715 -4.87899 1.000 53.40689 31 LEU B CA 1
ATOM 4191 C C . LEU B 2 33 ? 10.36549 -14.08302 -4.92461 1.000 41.68621 31 LEU B C 1
ATOM 4192 O O . LEU B 2 33 ? 10.00552 -13.53631 -3.87678 1.000 37.16342 31 LEU B O 1
ATOM 4208 N N . LYS B 2 34 ? 10.09099 -13.56576 -6.12850 1.000 37.02664 32 LYS B N 1
ATOM 4209 C CA . LYS B 2 34 ? 9.31230 -12.33617 -6.23260 1.000 50.46334 32 LYS B CA 1
ATOM 4210 C C . LYS B 2 34 ? 7.94218 -12.49802 -5.58166 1.000 48.24235 32 LYS B C 1
ATOM 4211 O O . LYS B 2 34 ? 7.4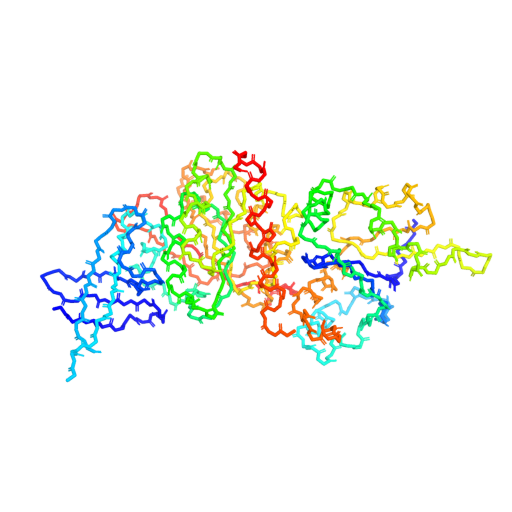7275 -11.60039 -4.87459 1.000 40.14091 32 LYS B O 1
ATOM 4215 N N . GLU B 2 35 ? 7.29054 -13.64215 -5.80279 1.000 38.18703 33 GLU B N 1
ATOM 4216 C CA . GLU B 2 35 ? 5.97172 -13.86824 -5.22085 1.000 41.15030 33 GLU B CA 1
ATOM 4217 C C . GLU B 2 35 ? 6.05598 -13.99894 -3.70535 1.000 36.42611 33 GLU B C 1
ATOM 4218 O O . GLU B 2 35 ? 5.19571 -13.48564 -2.98139 1.000 35.99107 33 GLU B O 1
ATOM 4230 N N . VAL B 2 36 ? 7.08287 -14.68874 -3.20829 1.000 31.85239 34 VAL B N 1
ATOM 4231 C CA . VAL B 2 36 ? 7.29260 -14.75485 -1.76547 1.000 27.67440 34 VAL B CA 1
ATOM 4232 C C . VAL B 2 36 ? 7.57808 -13.37166 -1.20306 1.000 26.72078 34 VAL B C 1
ATOM 4233 O O . VAL B 2 36 ? 7.06781 -12.99466 -0.14323 1.000 25.11979 34 VAL B O 1
ATOM 4246 N N . GLN B 2 37 ? 8.42042 -12.60204 -1.88926 1.000 26.79339 35 GLN B N 1
ATOM 4247 C CA . GLN B 2 37 ? 8.75257 -11.26437 -1.39125 1.000 30.26604 35 GLN B CA 1
ATOM 4248 C C . GLN B 2 37 ? 7.50517 -10.40170 -1.26907 1.000 35.21141 35 GLN B C 1
ATOM 4249 O O . GLN B 2 37 ? 7.38732 -9.60439 -0.32914 1.000 31.04785 35 GLN B O 1
ATOM 4263 N N . GLU B 2 38 ? 6.53685 -10.58147 -2.16427 1.000 31.67590 36 GLU B N 1
ATOM 4264 C CA . GLU B 2 38 ? 5.30020 -9.81676 -2.05545 1.000 37.81918 36 GLU B CA 1
ATOM 4265 C C . GLU B 2 38 ? 4.44096 -10.31773 -0.90041 1.000 40.32510 36 GLU B C 1
ATOM 4266 O O . GLU B 2 38 ? 3.79504 -9.51800 -0.21418 1.000 44.81788 36 GLU B O 1
ATOM 4278 N N . GLN B 2 39 ? 4.42869 -11.63387 -0.65441 1.000 28.60427 37 GLN B N 1
ATOM 4279 C CA . GLN B 2 39 ? 3.68886 -12.16112 0.48675 1.000 27.58761 37 GLN B CA 1
ATOM 4280 C C . GLN B 2 39 ? 4.23235 -11.61036 1.80245 1.000 43.71302 37 GLN B C 1
ATOM 4281 O O . GLN B 2 39 ? 3.46862 -11.29975 2.72281 1.000 33.51459 37 GLN B O 1
ATOM 4295 N N . ILE B 2 40 ? 5.55623 -11.48009 1.90750 1.000 35.02668 38 ILE B N 1
ATOM 4296 C CA . ILE B 2 40 ? 6.16051 -11.03953 3.16280 1.000 29.27006 38 ILE B CA 1
ATOM 4297 C C . ILE B 2 40 ? 5.66083 -9.66555 3.58803 1.000 26.57213 38 ILE B C 1
ATOM 4298 O O . ILE B 2 40 ? 5.58981 -9.37167 4.78791 1.000 31.32103 38 ILE B O 1
ATOM 4314 N N . ASN B 2 41 ? 5.28781 -8.80038 2.63501 1.000 28.81327 39 ASN B N 1
ATOM 4315 C CA . ASN B 2 41 ? 4.86630 -7.44764 2.97906 1.000 29.40507 39 ASN B CA 1
ATOM 4316 C C . ASN B 2 41 ? 3.50008 -7.39803 3.66238 1.000 25.24504 39 ASN B C 1
ATOM 4317 O O . ASN B 2 41 ? 3.18079 -6.39816 4.31234 1.000 31.08450 39 ASN B O 1
ATOM 4328 N N . ASP B 2 42 ? 2.68678 -8.44350 3.52250 1.000 25.54767 40 ASP B N 1
ATOM 4329 C CA . ASP B 2 42 ? 1.34928 -8.49091 4.10931 1.000 22.32143 40 ASP B CA 1
ATOM 4330 C C . ASP B 2 42 ? 1.37279 -9.39428 5.33605 1.000 22.28978 40 ASP B C 1
ATOM 4331 O O . ASP B 2 42 ? 1.74298 -10.57120 5.23692 1.000 25.74851 40 ASP B O 1
ATOM 4340 N N . PHE B 2 43 ? 0.98057 -8.84642 6.49153 1.000 22.77269 41 PHE B N 1
ATOM 4341 C CA . PHE B 2 43 ? 1.04256 -9.63086 7.72457 1.000 20.58747 41 PHE B CA 1
ATOM 4342 C C . PHE B 2 43 ? 0.29615 -10.96622 7.58680 1.000 19.30569 41 PHE B C 1
ATOM 4343 O O . PHE B 2 43 ? 0.82590 -12.02430 7.96039 1.000 21.40925 41 PHE B O 1
ATOM 4360 N N . GLY B 2 44 ? -0.93420 -10.92589 7.07551 1.000 23.84492 42 GLY B N 1
ATOM 4361 C CA . GLY B 2 44 ? -1.71670 -12.14903 6.96921 1.000 28.14019 42 GLY B CA 1
ATOM 4362 C C . GLY B 2 44 ? -1.00988 -13.22016 6.16347 1.000 22.46901 42 GLY B C 1
ATOM 4363 O O . GLY B 2 44 ? -0.90398 -14.37739 6.58931 1.000 24.96037 42 GLY B O 1
ATOM 4367 N N . ALA B 2 45 ? -0.49905 -12.84783 4.98573 1.000 24.58689 43 ALA B N 1
ATOM 4368 C CA . ALA B 2 45 ? 0.20625 -13.81640 4.15982 1.000 24.08625 43 ALA B CA 1
ATOM 4369 C C . ALA B 2 45 ? 1.49264 -14.28140 4.82884 1.000 22.88030 43 ALA B C 1
ATOM 4370 O O . ALA B 2 45 ? 1.87040 -15.45038 4.68471 1.000 25.33406 43 ALA B O 1
ATOM 4377 N N . PHE B 2 46 ? 2.16084 -13.39075 5.56551 1.000 22.08546 44 PHE B N 1
ATOM 4378 C CA . PHE B 2 46 ? 3.42553 -13.75901 6.21053 1.000 20.22049 44 PHE B CA 1
ATOM 4379 C C . PHE B 2 46 ? 3.22763 -14.84105 7.26225 1.000 23.23343 44 PHE B C 1
ATOM 4380 O O . PHE B 2 46 ? 4.15538 -15.62099 7.51529 1.000 20.67855 44 PHE B O 1
ATOM 4397 N N . THR B 2 47 ? 2.04718 -14.90600 7.88997 1.000 22.59029 45 THR B N 1
ATOM 4398 C CA . THR B 2 47 ? 1.81394 -15.93057 8.90694 1.000 23.51824 45 THR B CA 1
ATOM 4399 C C . THR B 2 47 ? 1.86143 -17.34032 8.31909 1.000 22.78122 45 THR B C 1
ATOM 4400 O O . THR B 2 47 ? 2.04970 -18.30981 9.06305 1.000 27.76127 45 THR B O 1
ATOM 4411 N N . LYS B 2 48 ? 1.70582 -17.47000 6.99962 1.000 25.77547 46 LYS B N 1
ATOM 4412 C CA . LYS B 2 48 ? 1.90095 -18.75345 6.34491 1.000 29.54418 46 LYS B CA 1
ATOM 4413 C C . LYS B 2 48 ? 3.36590 -19.15968 6.29755 1.000 28.87086 46 LYS B C 1
ATOM 4414 O O . LYS B 2 48 ? 3.66241 -20.35920 6.18791 1.000 29.64875 46 LYS B O 1
ATOM 4433 N N . LEU B 2 49 ? 4.27526 -18.19388 6.35201 1.000 24.89685 47 LEU B N 1
ATOM 4434 C CA . LEU B 2 49 ? 5.67898 -18.46224 6.08102 1.000 22.74026 47 LEU B CA 1
ATOM 4435 C C . LEU B 2 49 ? 6.47920 -18.76764 7.33259 1.000 26.38233 47 LEU B C 1
ATOM 4436 O O . LEU B 2 49 ? 7.48155 -19.47598 7.24285 1.000 24.10404 47 LEU B O 1
ATOM 4452 N N . ILE B 2 50 ? 6.06658 -18.26050 8.49256 1.000 24.92041 48 ILE B N 1
ATOM 4453 C CA . ILE B 2 50 ? 6.83106 -18.44158 9.71982 1.000 26.86515 48 ILE B CA 1
ATOM 4454 C C . ILE B 2 50 ? 5.87569 -18.46886 10.89671 1.000 27.62928 48 ILE B C 1
ATOM 4455 O O . ILE B 2 50 ? 4.72492 -18.01267 10.81685 1.000 32.16239 48 ILE B O 1
ATOM 4471 N N . GLU B 2 51 ? 6.35691 -19.01068 12.00652 1.000 23.61261 49 GLU B N 1
ATOM 4472 C CA . GLU B 2 51 ? 5.58700 -19.06320 13.23831 1.000 31.70221 49 GLU B CA 1
ATOM 4473 C C . GLU B 2 51 ? 6.55453 -19.03337 14.40947 1.000 26.38803 49 GLU B C 1
ATOM 4474 O O . GLU B 2 51 ? 7.58846 -19.70562 14.38656 1.000 24.48478 49 GLU B O 1
ATOM 4486 N N . LEU B 2 52 ? 6.21556 -18.24620 15.42594 1.000 26.04640 50 LEU B N 1
ATOM 4487 C CA . LEU B 2 52 ? 7.07096 -18.13141 16.59568 1.000 23.18493 50 LEU B CA 1
ATOM 4488 C C . LEU B 2 52 ? 7.12905 -19.45047 17.35389 1.000 24.46612 50 LEU B C 1
ATOM 4489 O O . LEU B 2 52 ? 6.09136 -20.06989 17.63010 1.000 27.63423 50 LEU B O 1
ATOM 4505 N N . VAL B 2 53 ? 8.34018 -19.86984 17.69843 1.000 21.74170 51 VAL B N 1
ATOM 4506 C CA . VAL B 2 53 ? 8.55085 -20.98542 18.61586 1.000 22.71047 51 VAL B CA 1
ATOM 4507 C C . VAL B 2 53 ? 8.72860 -20.49766 20.04432 1.000 24.92759 51 VAL B C 1
ATOM 4508 O O . VAL B 2 53 ? 8.09398 -21.01193 20.97500 1.000 26.75825 51 VAL B O 1
ATOM 4521 N N . SER B 2 54 ? 9.59852 -19.51095 20.24861 1.000 22.56751 52 SER B N 1
ATOM 4522 C CA . SER B 2 54 ? 9.85387 -19.00246 21.58398 1.000 21.47097 52 SER B CA 1
ATOM 4523 C C . SER B 2 54 ? 10.41166 -17.59089 21.51447 1.000 20.87838 52 SER B C 1
ATOM 4524 O O . SER B 2 54 ? 11.24633 -17.28552 20.65926 1.000 20.32384 52 SER B O 1
ATOM 4532 N N . PHE B 2 55 ? 9.92696 -16.73110 22.40265 1.000 23.35437 53 PHE B N 1
ATOM 4533 C CA . PHE B 2 55 ? 10.53746 -15.43208 22.65551 1.000 23.22366 53 PHE B CA 1
ATOM 4534 C C . PHE B 2 55 ? 11.04031 -15.43108 24.08792 1.000 25.45716 53 PHE B C 1
ATOM 4535 O O . PHE B 2 55 ? 10.28269 -15.75057 25.01373 1.000 25.03201 53 PHE B O 1
ATOM 4552 N N . ALA B 2 56 ? 12.31948 -15.11795 24.25441 1.000 22.24705 54 ALA B N 1
ATOM 4553 C CA . ALA B 2 56 ? 12.99211 -15.12786 25.55773 1.000 24.23822 54 ALA B CA 1
ATOM 4554 C C . ALA B 2 56 ? 13.40099 -13.69879 25.88376 1.000 23.47479 54 ALA B C 1
ATOM 4555 O O . ALA B 2 56 ? 14.41291 -13.20876 25.35298 1.000 21.62071 54 ALA B O 1
ATOM 4562 N N . PRO B 2 57 ? 12.66298 -12.98879 26.73207 1.000 24.37190 55 PRO B N 1
ATOM 4563 C CA . PRO B 2 57 ? 13.03816 -11.60201 27.03852 1.000 24.52271 55 PRO B CA 1
ATOM 4564 C C . PRO B 2 57 ? 14.30420 -11.51394 27.88067 1.000 22.40175 55 PRO B C 1
ATOM 4565 O O . PRO B 2 57 ? 14.55815 -12.35023 28.75203 1.000 23.76228 55 PRO B O 1
ATOM 4576 N N . PHE B 2 58 ? 15.09838 -10.48294 27.60418 1.000 23.54873 56 PHE B N 1
ATOM 4577 C CA . PHE B 2 58 ? 16.20104 -10.12871 28.49196 1.000 23.64079 56 PHE B CA 1
ATOM 4578 C C . PHE B 2 58 ? 15.66002 -9.75255 29.86953 1.000 24.51942 56 PHE B C 1
ATOM 4579 O O . PHE B 2 58 ? 14.54215 -9.24054 30.01131 1.000 27.96445 56 PHE B O 1
ATOM 4596 N N . LYS B 2 59 ? 16.45928 -10.03703 30.90334 1.000 26.14010 57 LYS B N 1
ATOM 4597 C CA . LYS B 2 59 ? 16.02866 -9.80488 32.27645 1.000 33.87289 57 LYS B CA 1
ATOM 4598 C C . LYS B 2 59 ? 15.91770 -8.32118 32.60701 1.000 30.14182 57 LYS B C 1
ATOM 4599 O O . LYS B 2 59 ? 15.21350 -7.95407 33.55196 1.000 33.27638 57 LYS B O 1
ATOM 4618 N N . GLY B 2 60 ? 16.59426 -7.46612 31.85535 1.000 28.45671 58 GLY B N 1
ATOM 4619 C CA . GLY B 2 60 ? 16.60142 -6.05163 32.15849 1.000 30.38289 58 GLY B CA 1
ATOM 4620 C C . GLY B 2 60 ? 17.57144 -5.33444 31.24622 1.000 24.76829 58 GLY B C 1
ATOM 4621 O O . GLY B 2 60 ? 18.17095 -5.93583 30.34471 1.000 25.35527 58 GLY B O 1
ATOM 4625 N N . ALA B 2 61 ? 17.73196 -4.03494 31.51631 1.000 32.01768 59 ALA B N 1
ATOM 4626 C CA . ALA B 2 61 ? 18.49753 -3.17556 30.62558 1.000 31.23440 59 ALA B CA 1
ATOM 4627 C C . ALA B 2 61 ? 19.96244 -3.59360 30.54805 1.000 20.95371 59 ALA B C 1
ATOM 4628 O O . ALA B 2 61 ? 20.58025 -3.51326 29.47710 1.000 21.96240 59 ALA B O 1
ATOM 4635 N N . ALA B 2 62 ? 20.54642 -4.02411 31.66845 1.000 25.09496 60 ALA B N 1
ATOM 4636 C CA . ALA B 2 62 ? 21.95630 -4.40769 31.66165 1.000 28.51722 60 ALA B CA 1
ATOM 4637 C C . ALA B 2 62 ? 22.20497 -5.62438 30.78478 1.000 25.51859 60 ALA B C 1
ATOM 4638 O O . ALA B 2 62 ? 23.18113 -5.66195 30.02745 1.000 25.09792 60 ALA B O 1
ATOM 4645 N N . GLU B 2 63 ? 21.35424 -6.65206 30.89531 1.000 22.81959 61 GLU B N 1
ATOM 4646 C CA . GLU B 2 63 ? 21.50127 -7.81459 30.03083 1.000 24.28979 61 GLU B CA 1
ATOM 4647 C C . GLU B 2 63 ? 21.22579 -7.45700 28.57306 1.000 20.23672 61 GLU B C 1
ATOM 4648 O O . GLU B 2 63 ? 21.90997 -7.95320 27.66640 1.000 21.51900 61 GLU B O 1
ATOM 4660 N N . ALA B 2 64 ? 20.23964 -6.59047 28.32148 1.000 22.82752 62 ALA B N 1
ATOM 4661 C CA . ALA B 2 64 ? 19.97344 -6.17859 26.94615 1.000 16.82912 62 ALA B CA 1
ATOM 4662 C C . ALA B 2 64 ? 21.19704 -5.52332 26.31788 1.000 20.92277 62 ALA B C 1
ATOM 4663 O O . ALA B 2 64 ? 21.53449 -5.79461 25.15873 1.000 19.48230 62 ALA B O 1
ATOM 4670 N N . LEU B 2 65 ? 21.86174 -4.64337 27.06286 1.000 20.10069 63 LEU B N 1
ATOM 4671 C CA . LEU B 2 65 ? 23.05066 -3.97648 26.53407 1.000 21.84650 63 LEU B CA 1
ATOM 4672 C C . LEU B 2 65 ? 24.19609 -4.96301 26.32137 1.000 19.16215 63 LEU B C 1
ATOM 4673 O O . LEU B 2 65 ? 24.90459 -4.88419 25.31449 1.000 19.92960 63 LEU B O 1
ATOM 4689 N N . GLU B 2 66 ? 24.40289 -5.88616 27.26183 1.000 20.48632 64 GLU B N 1
ATOM 4690 C CA . GLU B 2 66 ? 25.41509 -6.92159 27.06391 1.000 20.31094 64 GLU B CA 1
ATOM 4691 C C . GLU B 2 66 ? 25.15766 -7.68778 25.77673 1.000 21.55897 64 GLU B C 1
ATOM 4692 O O . GLU B 2 66 ? 26.08728 -8.00527 25.02687 1.000 20.44939 64 GLU B O 1
ATOM 4704 N N . ASN B 2 67 ? 23.89090 -7.99426 25.50182 1.000 19.28750 65 ASN B N 1
ATOM 4705 C CA . ASN B 2 67 ? 23.55962 -8.73002 24.29417 1.000 18.48201 65 ASN B CA 1
ATOM 4706 C C . ASN B 2 67 ? 23.65605 -7.86563 23.04522 1.000 20.17484 65 ASN B C 1
ATOM 4707 O O . ASN B 2 67 ? 24.06941 -8.36283 21.98760 1.000 18.52765 65 ASN B O 1
ATOM 4718 N N . ALA B 2 68 ? 23.26476 -6.58896 23.12124 1.000 18.53135 66 ALA B N 1
ATOM 4719 C CA . ALA B 2 68 ? 23.49016 -5.70494 21.98232 1.000 18.64157 66 ALA B CA 1
ATOM 4720 C C . ALA B 2 68 ? 24.96848 -5.65323 21.63780 1.000 16.45997 66 ALA B C 1
ATOM 4721 O O . ALA B 2 68 ? 25.35270 -5.69400 20.45910 1.000 18.06772 66 ALA B O 1
ATOM 4728 N N . ASN B 2 69 ? 25.82623 -5.58424 22.65938 1.000 17.40588 67 ASN B N 1
ATOM 4729 C CA . ASN B 2 69 ? 27.26797 -5.58414 22.41110 1.000 17.63399 67 ASN B CA 1
ATOM 4730 C C . ASN B 2 69 ? 27.74917 -6.91299 21.83118 1.000 19.05959 67 ASN B C 1
ATOM 4731 O O . ASN B 2 69 ? 28.51738 -6.91704 20.86431 1.000 20.59665 67 ASN B O 1
ATOM 4742 N N . ASP B 2 70 ? 27.29640 -8.04774 22.38012 1.000 19.90892 68 ASP B N 1
ATOM 4743 C CA . ASP B 2 70 ? 27.72234 -9.34173 21.85442 1.000 20.51398 68 ASP B CA 1
ATOM 4744 C C . ASP B 2 70 ? 27.27167 -9.52131 20.41186 1.000 17.77625 68 ASP B C 1
ATOM 4745 O O . ASP B 2 70 ? 28.04773 -9.95306 19.54707 1.000 20.18005 68 ASP B O 1
ATOM 4754 N N . ILE B 2 71 ? 26.00977 -9.20984 20.13838 1.000 19.51778 69 ILE B N 1
ATOM 4755 C CA . ILE B 2 71 ? 25.49229 -9.35535 18.78175 1.000 18.48991 69 ILE B CA 1
ATOM 4756 C C . ILE B 2 71 ? 26.23109 -8.43045 17.83440 1.000 16.81908 69 ILE B C 1
ATOM 4757 O O . ILE B 2 71 ? 26.57703 -8.81868 16.70566 1.000 19.62210 69 ILE B O 1
ATOM 4773 N N . SER B 2 72 ? 26.54359 -7.20377 18.27934 1.000 17.36056 70 SER B N 1
ATOM 4774 C CA . SER B 2 72 ? 27.27046 -6.29115 17.39623 1.000 19.49550 70 SER B CA 1
ATOM 4775 C C . SER B 2 72 ? 28.62957 -6.87033 17.01724 1.000 20.31235 70 SER B C 1
ATOM 4776 O O . SER B 2 72 ? 29.15055 -6.57385 15.93518 1.000 24.57545 70 SER B O 1
ATOM 4784 N N . GLU B 2 73 ? 29.19855 -7.73693 17.85758 1.000 18.19871 71 GLU B N 1
ATOM 4785 C CA . GLU B 2 73 ? 30.50425 -8.32914 17.61032 1.000 19.41027 71 GLU B CA 1
ATOM 4786 C C . GLU B 2 73 ? 30.43782 -9.77498 17.11781 1.000 24.12651 71 GLU B C 1
ATOM 4787 O O . GLU B 2 73 ? 31.48503 -10.43402 17.00985 1.000 21.56456 71 GLU B O 1
ATOM 4799 N N . GLY B 2 74 ? 29.25120 -10.27682 16.81234 1.000 18.54022 72 GLY B N 1
ATOM 4800 C CA . GLY B 2 74 ? 29.11558 -11.62060 16.28138 1.000 19.64072 72 GLY B CA 1
ATOM 4801 C C . GLY B 2 74 ? 29.35219 -12.70964 17.30601 1.000 19.50630 72 GLY B C 1
ATOM 4802 O O . GLY B 2 74 ? 29.77479 -13.80843 16.93745 1.000 21.72338 72 GLY B O 1
ATOM 4806 N N . LEU B 2 75 ? 29.06772 -12.43291 18.57524 1.000 19.17964 73 LEU B N 1
ATOM 4807 C CA . LEU B 2 75 ? 29.28351 -13.34774 19.68091 1.000 18.38545 73 LEU B CA 1
ATOM 4808 C C . LEU B 2 75 ? 27.96596 -13.92754 20.18642 1.000 19.16696 73 LEU B C 1
ATOM 4809 O O . LEU B 2 75 ? 26.90679 -13.28085 20.10883 1.000 22.56797 73 LEU B O 1
ATOM 4825 N N . VAL B 2 76 ? 28.06129 -15.12715 20.75704 1.000 18.97904 74 VAL B N 1
ATOM 4826 C CA . VAL B 2 76 ? 26.92320 -15.85275 21.31021 1.000 19.10591 74 VAL B CA 1
ATOM 4827 C C . VAL B 2 76 ? 26.97820 -15.69781 22.82451 1.000 20.65888 74 VAL B C 1
ATOM 4828 O O . VAL B 2 76 ? 27.86212 -16.25948 23.48784 1.000 22.07792 74 VAL B O 1
ATOM 4841 N N . SER B 2 77 ? 26.03227 -14.93157 23.36592 1.000 22.45707 75 SER B N 1
ATOM 4842 C CA . SER B 2 77 ? 25.88596 -14.74156 24.80092 1.000 22.13967 75 SER B CA 1
ATOM 4843 C C . SER B 2 77 ? 25.27112 -15.98270 25.45305 1.000 26.06288 75 SER B C 1
ATOM 4844 O O . SER B 2 77 ? 24.79520 -16.89520 24.78719 1.000 22.57059 75 SER B O 1
ATOM 4852 N N . GLU B 2 78 ? 25.23602 -15.97732 26.78963 1.000 27.44485 76 GLU B N 1
ATOM 4853 C CA . GLU B 2 78 ? 24.56012 -17.06189 27.49595 1.000 28.56797 76 GLU B CA 1
ATOM 4854 C C . GLU B 2 78 ? 23.06960 -17.08129 27.17681 1.000 24.76047 76 GLU B C 1
ATOM 4855 O O . GLU B 2 78 ? 22.46830 -18.15613 27.09338 1.000 24.97190 76 GLU B O 1
ATOM 4867 N N . SER B 2 79 ? 22.46658 -15.90299 26.96757 1.000 25.61642 77 SER B N 1
ATOM 4868 C CA A SER B 2 79 ? 21.05009 -15.85601 26.62879 0.712 23.75259 77 SER B CA 1
ATOM 4869 C CA B SER B 2 79 ? 21.04953 -15.84864 26.62631 0.288 23.88678 77 SER B CA 1
ATOM 4870 C C . SER B 2 79 ? 20.78988 -16.41894 25.23684 1.000 22.24890 77 SER B C 1
ATOM 4871 O O . SER B 2 79 ? 19.79011 -17.10813 25.02046 1.000 20.91522 77 SER B O 1
ATOM 4886 N N . LEU B 2 80 ? 21.66178 -16.12168 24.26996 1.000 19.52127 78 LEU B N 1
ATOM 4887 C CA . LEU B 2 80 ? 21.47293 -16.68951 22.93720 1.000 21.89673 78 LEU B CA 1
ATOM 4888 C C . LEU B 2 80 ? 21.74671 -18.19089 22.93684 1.000 21.94193 78 LEU B C 1
ATOM 4889 O O . LEU B 2 80 ? 21.00165 -18.97523 22.32862 1.000 21.45371 78 LEU B O 1
ATOM 4905 N N . LYS B 2 81 ? 22.80246 -18.62475 23.62438 1.000 19.80272 79 LYS B N 1
ATOM 4906 C CA . LYS B 2 81 ? 23.02357 -20.05737 23.76869 1.000 21.37909 79 LYS B CA 1
ATOM 4907 C C . LYS B 2 81 ? 21.78934 -20.73989 24.34914 1.000 26.39498 79 LYS B C 1
ATOM 4908 O O . LYS B 2 81 ? 21.39261 -21.80925 23.88813 1.000 24.69267 79 LYS B O 1
ATOM 4927 N N . ALA B 2 82 ? 21.14602 -20.11231 25.33860 1.000 23.51465 80 ALA B N 1
ATOM 4928 C CA . ALA B 2 82 ? 20.01382 -20.74574 26.00170 1.000 25.04174 80 ALA B CA 1
ATOM 4929 C C . ALA B 2 82 ? 18.83299 -20.92045 25.05348 1.000 25.17664 80 ALA B C 1
ATOM 4930 O O . ALA B 2 82 ? 18.26093 -22.00621 24.96582 1.000 25.35510 80 ALA B O 1
ATOM 4937 N N . ILE B 2 83 ? 18.44635 -19.86481 24.32961 1.000 23.47363 81 ILE B N 1
ATOM 4938 C CA . ILE B 2 83 ? 17.25016 -19.98837 23.50418 1.000 21.97463 81 ILE B CA 1
ATOM 4939 C C . ILE B 2 83 ? 17.48611 -20.99065 22.37044 1.000 25.79161 81 ILE B C 1
ATOM 4940 O O . ILE B 2 83 ? 16.58007 -21.74192 21.98752 1.000 24.88582 81 ILE B O 1
ATOM 4956 N N . LEU B 2 84 ? 18.70598 -21.03330 21.82632 1.000 22.43451 82 LEU B N 1
ATOM 4957 C CA . LEU B 2 84 ? 19.00355 -22.02513 20.79331 1.000 25.11221 82 LEU B CA 1
ATOM 4958 C C . LEU B 2 84 ? 19.04813 -23.43265 21.37295 1.000 25.07509 82 LEU B C 1
ATOM 4959 O O . LEU B 2 84 ? 18.58275 -24.38728 20.73613 1.000 24.88814 82 LEU B O 1
ATOM 4975 N N . ASP B 2 85 ? 19.62182 -23.58277 22.56943 1.000 22.93532 83 ASP B N 1
ATOM 4976 C CA . ASP B 2 85 ? 19.70167 -24.89502 23.20309 1.000 23.42203 83 ASP B CA 1
ATOM 4977 C C . ASP B 2 85 ? 18.32296 -25.45831 23.50373 1.000 27.08987 83 ASP B C 1
ATOM 4978 O O . ASP B 2 85 ? 18.10186 -26.67460 23.40232 1.000 29.44705 83 ASP B O 1
ATOM 4987 N N . LEU B 2 86 ? 17.38850 -24.60109 23.89071 1.000 26.75817 84 LEU B N 1
ATOM 4988 C CA . LEU B 2 86 ? 16.07954 -25.05674 24.33818 1.000 27.10707 84 LEU B CA 1
ATOM 4989 C C . LEU B 2 86 ? 15.06440 -25.19697 23.21027 1.000 32.20698 84 LEU B C 1
ATOM 4990 O O . LEU B 2 86 ? 14.11791 -25.97923 23.34800 1.000 33.16900 84 LEU B O 1
ATOM 5006 N N . ASN B 2 87 ? 15.24287 -24.48890 22.09443 1.000 28.81512 85 ASN B N 1
ATOM 5007 C CA . ASN B 2 87 ? 14.19287 -24.40281 21.09381 1.000 25.35067 85 ASN B CA 1
ATOM 5008 C C . ASN B 2 87 ? 14.59001 -24.85371 19.69950 1.000 36.89387 85 ASN B C 1
ATOM 5009 O O . ASN B 2 87 ? 13.72012 -24.91055 18.82379 1.000 39.13818 85 ASN B O 1
ATOM 5020 N N . LEU B 2 88 ? 15.84459 -25.16232 19.45959 1.000 26.70926 86 LEU B N 1
ATOM 5021 C CA . LEU B 2 88 ? 16.15768 -25.87667 18.22865 1.000 25.07069 86 LEU B CA 1
ATOM 5022 C C . LEU B 2 88 ? 16.14134 -27.37414 18.50274 1.000 31.26388 86 LEU B C 1
ATOM 5023 O O . LEU B 2 88 ? 16.77833 -27.82607 19.46070 1.000 34.50121 86 LEU B O 1
ATOM 5039 N N . PRO B 2 89 ? 15.43358 -28.16987 17.71003 1.000 28.35089 87 PRO B N 1
ATOM 5040 C CA . PRO B 2 89 ? 15.45994 -29.61783 17.93188 1.000 33.65252 87 PRO B CA 1
ATOM 5041 C C . PRO B 2 89 ? 16.89688 -30.11933 17.94016 1.000 37.63887 87 PRO B C 1
ATOM 5042 O O . PRO B 2 89 ? 17.75671 -29.61000 17.22102 1.000 36.08692 87 PRO B O 1
ATOM 5053 N N . LYS B 2 90 ? 17.16182 -31.09667 18.79755 1.000 37.43718 88 LYS B N 1
ATOM 5054 C CA . LYS B 2 90 ? 18.49391 -31.66860 18.89195 1.000 32.40490 88 LYS B CA 1
ATOM 5055 C C . LYS B 2 90 ? 18.73026 -32.63110 17.73581 1.000 32.35990 88 LYS B C 1
ATOM 5056 O O . LYS B 2 90 ? 17.80507 -33.27355 17.23888 1.000 38.21956 88 LYS B O 1
ATOM 5075 N N . ALA B 2 91 ? 19.98296 -32.69994 17.29367 1.000 40.05585 89 ALA B N 1
ATOM 5076 C CA . ALA B 2 91 ? 20.34031 -33.65584 16.25600 1.000 50.22366 89 ALA B CA 1
ATOM 5077 C C . ALA B 2 91 ? 20.07532 -35.07198 16.75174 1.000 45.06464 89 ALA B C 1
ATOM 5078 O O . ALA B 2 91 ? 20.23601 -35.38293 17.93482 1.000 40.09968 89 ALA B O 1
ATOM 5085 N N . SER B 2 92 ? 19.65207 -35.94044 15.83190 1.000 40.29725 90 SER B N 1
ATOM 5086 C CA . SER B 2 92 ? 19.34869 -37.32293 16.16062 1.000 44.97909 90 SER B CA 1
ATOM 5087 C C . SER B 2 92 ? 19.86659 -38.20802 15.03624 1.000 43.30730 90 SER B C 1
ATOM 5088 O O . SER B 2 92 ? 20.41085 -37.72062 14.04056 1.000 42.46548 90 SER B O 1
ATOM 5096 N N . SER B 2 93 ? 19.69107 -39.51993 15.19980 1.000 42.85736 91 SER B N 1
ATOM 5097 C CA . SER B 2 93 ? 20.06371 -40.44755 14.14003 1.000 42.98700 91 SER B CA 1
ATOM 5098 C C . SER B 2 93 ? 19.12208 -40.36315 12.94709 1.000 57.93372 91 SER B C 1
ATOM 5099 O O . SER B 2 93 ? 19.48488 -40.81747 11.85784 1.000 48.83808 91 SER B O 1
ATOM 5107 N N . LYS B 2 94 ? 17.92554 -39.79572 13.12398 1.000 47.89634 92 LYS B N 1
ATOM 5108 C CA . LYS B 2 94 ? 16.96941 -39.69047 12.02924 1.000 35.72689 92 LYS B CA 1
ATOM 5109 C C . LYS B 2 94 ? 16.95613 -38.31671 11.37543 1.000 34.11251 92 LYS B C 1
ATOM 5110 O O . LYS B 2 94 ? 16.40495 -38.18577 10.27917 1.000 39.02711 92 LYS B O 1
ATOM 5129 N N . LYS B 2 95 ? 17.54247 -37.30829 12.02483 1.000 33.64605 93 LYS B N 1
ATOM 5130 C CA . LYS B 2 95 ? 17.61891 -35.95026 11.48099 1.000 32.94061 93 LYS B CA 1
ATOM 5131 C C . LYS B 2 95 ? 18.94169 -35.35849 11.97008 1.000 40.87201 93 LYS B C 1
ATOM 5132 O O . LYS B 2 95 ? 19.03945 -34.95346 13.12975 1.000 41.60022 93 LYS B O 1
ATOM 5151 N N . LYS B 2 96 ? 19.92708 -35.27887 11.07546 1.000 34.03917 94 LYS B N 1
ATOM 5152 C CA . LYS B 2 96 ? 21.31093 -35.06476 11.49342 1.000 36.54638 94 LYS B CA 1
ATOM 5153 C C . LYS B 2 96 ? 21.70274 -33.60215 11.65489 1.000 41.00749 94 LYS B C 1
ATOM 5154 O O . LYS B 2 96 ? 22.60643 -33.30440 12.44490 1.000 35.96852 94 LYS B O 1
ATOM 5173 N N . ASN B 2 97 ? 21.07105 -32.68338 10.93052 1.000 28.75425 95 ASN B N 1
ATOM 5174 C CA A ASN B 2 97 ? 21.41860 -31.27305 11.00784 0.482 37.66412 95 ASN B CA 1
ATOM 5175 C CA B ASN B 2 97 ? 21.41900 -31.27354 11.01240 0.518 37.67185 95 ASN B CA 1
ATOM 5176 C C . ASN B 2 97 ? 20.14517 -30.44061 11.05901 1.000 35.16166 95 ASN B C 1
ATOM 5177 O O . ASN B 2 97 ? 19.03715 -30.94558 10.84073 1.000 31.26798 95 ASN B O 1
ATOM 5198 N N . ILE B 2 98 ? 20.32491 -29.15817 11.35865 1.000 28.07726 96 ILE B N 1
ATOM 5199 C CA . ILE B 2 98 ? 19.24216 -28.17135 11.43203 1.000 23.88097 96 ILE B CA 1
ATOM 5200 C C . ILE B 2 98 ? 19.74319 -26.88235 10.79790 1.000 30.67805 96 ILE B C 1
ATOM 5201 O O . ILE B 2 98 ? 20.86053 -26.43816 11.08642 1.000 31.12942 96 ILE B O 1
ATOM 5217 N N . THR B 2 99 ? 18.92469 -26.27168 9.94007 1.000 27.27540 97 THR B N 1
ATOM 5218 C CA . THR B 2 99 ? 19.28740 -25.02511 9.27908 1.000 22.59838 97 THR B CA 1
ATOM 5219 C C . THR B 2 99 ? 18.62182 -23.84267 9.97735 1.000 25.66120 97 THR B C 1
ATOM 5220 O O . THR B 2 99 ? 17.45106 -23.91009 10.36987 1.000 21.86788 97 THR B O 1
ATOM 5231 N N . LEU B 2 100 ? 19.37042 -22.75234 10.10433 1.000 19.29130 98 LEU B N 1
ATOM 5232 C CA . LEU B 2 100 ? 18.94844 -21.59105 10.88528 1.000 19.99389 98 LEU B CA 1
ATOM 5233 C C . LEU B 2 100 ? 19.24446 -20.32291 10.09886 1.000 20.52613 98 LEU B C 1
ATOM 5234 O O . LEU B 2 100 ? 20.40651 -20.02179 9.81131 1.000 20.73086 98 LEU B O 1
ATOM 5250 N N . ALA B 2 101 ? 18.19951 -19.55651 9.78036 1.000 18.13121 99 ALA B N 1
ATOM 5251 C CA . ALA B 2 101 ? 18.40005 -18.27144 9.13344 1.000 17.41581 99 ALA B CA 1
ATOM 5252 C C . ALA B 2 101 ? 18.91328 -17.25638 10.14739 1.000 19.95949 99 ALA B C 1
ATOM 5253 O O . ALA B 2 101 ? 18.33147 -17.09888 11.22580 1.000 19.33869 99 ALA B O 1
ATOM 5260 N N . ILE B 2 102 ? 20.01708 -16.58387 9.80041 1.000 17.40224 100 ILE B N 1
ATOM 5261 C CA . ILE B 2 102 ? 20.55106 -15.44965 10.55367 1.000 18.11392 100 ILE B CA 1
ATOM 5262 C C . ILE B 2 102 ? 20.89392 -14.33736 9.56737 1.000 16.59443 100 ILE B C 1
ATOM 5263 O O . ILE B 2 102 ? 21.20024 -14.59758 8.40334 1.000 20.75377 100 ILE B O 1
ATOM 5279 N N . SER B 2 103 ? 20.84549 -13.08282 10.03136 1.000 20.56308 101 SER B N 1
ATOM 5280 C CA . SER B 2 103 ? 21.15377 -11.99005 9.10729 1.000 16.48397 101 SER B CA 1
ATOM 5281 C C . SER B 2 103 ? 22.64014 -11.66240 9.04636 1.000 20.43612 101 SER B C 1
ATOM 5282 O O . SER B 2 103 ? 23.09909 -11.13068 8.02849 1.000 23.44434 101 SER B O 1
ATOM 5290 N N . ASP B 2 104 ? 23.40503 -11.99762 10.08368 1.000 17.11611 102 ASP B N 1
ATOM 5291 C CA . ASP B 2 104 ? 24.82423 -11.65715 10.18593 1.000 20.21155 102 ASP B CA 1
ATOM 5292 C C . ASP B 2 104 ? 25.67125 -12.90359 9.96553 1.000 21.36842 102 ASP B C 1
ATOM 5293 O O . ASP B 2 104 ? 25.77899 -13.75268 10.85106 1.000 22.13535 102 ASP B O 1
ATOM 5302 N N . LYS B 2 105 ? 26.29184 -12.99751 8.79099 1.000 24.65311 103 LYS B N 1
ATOM 5303 C CA . LYS B 2 105 ? 27.12273 -14.16287 8.48353 1.000 26.54664 103 LYS B CA 1
ATOM 5304 C C . LYS B 2 105 ? 28.21262 -14.37392 9.52652 1.000 28.00014 103 LYS B C 1
ATOM 5305 O O . LYS B 2 105 ? 28.61147 -15.51458 9.77677 1.000 31.74376 103 LYS B O 1
ATOM 5324 N N . ASN B 2 106 ? 28.69530 -13.29648 10.15518 1.000 26.13535 104 ASN B N 1
ATOM 5325 C CA A ASN B 2 106 ? 29.78279 -13.42567 11.11708 0.519 28.49050 104 ASN B CA 1
ATOM 5326 C CA B ASN B 2 106 ? 29.78081 -13.41871 11.12061 0.481 28.48369 104 ASN B CA 1
ATOM 5327 C C . ASN B 2 106 ? 29.33632 -14.06353 12.42502 1.000 27.24226 104 ASN B C 1
ATOM 5328 O O . ASN B 2 106 ? 30.18383 -14.55242 13.18228 1.000 30.97887 104 ASN B O 1
ATOM 5349 N N . LEU B 2 107 ? 28.03660 -14.06161 12.71884 1.000 21.29519 105 LEU B N 1
ATOM 5350 C CA . LEU B 2 107 ? 27.53704 -14.78074 13.88611 1.000 23.18664 105 LEU B CA 1
ATOM 5351 C C . LEU B 2 107 ? 27.52226 -16.29086 13.66634 1.000 25.29820 105 LEU B C 1
ATOM 5352 O O . LEU B 2 107 ? 27.54590 -17.05687 14.64467 1.000 21.75177 105 LEU B O 1
ATOM 5368 N N . GLY B 2 108 ? 27.52373 -16.74134 12.41191 1.000 24.93786 106 GLY B N 1
ATOM 5369 C CA . GLY B 2 108 ? 27.39606 -18.14508 12.09744 1.000 28.12210 106 GLY B CA 1
ATOM 5370 C C . GLY B 2 108 ? 28.44971 -19.00964 12.75960 1.000 27.79835 106 GLY B C 1
ATOM 5371 O O . GLY B 2 108 ? 28.14191 -19.97479 13.46871 1.000 25.03619 106 GLY B O 1
ATOM 5375 N N . PRO B 2 109 ? 29.72654 -18.69433 12.53285 1.000 32.21141 107 PRO B N 1
ATOM 5376 C CA . PRO B 2 109 ? 30.78425 -19.51298 13.14442 1.000 32.60133 107 PRO B CA 1
ATOM 5377 C C . PRO B 2 109 ? 30.70098 -19.55641 14.65794 1.000 23.16462 107 PRO B C 1
ATOM 5378 O O . PRO B 2 109 ? 31.06985 -20.57482 15.26289 1.000 26.70127 107 PRO B O 1
ATOM 5389 N N . SER B 2 110 ? 30.22277 -18.48038 15.29374 1.000 25.51641 108 SER B N 1
ATOM 5390 C CA . SER B 2 110 ? 30.08532 -18.49470 16.74328 1.000 24.93487 108 SER B CA 1
ATOM 5391 C C . SER B 2 110 ? 28.97381 -19.44053 17.17338 1.000 25.69698 108 SER B C 1
ATOM 5392 O O . SER B 2 110 ? 29.10699 -20.15173 18.17424 1.000 26.84305 108 SER B O 1
ATOM 5400 N N . ILE B 2 111 ? 27.85885 -19.44819 16.43584 1.000 23.38606 109 ILE B N 1
ATOM 5401 C CA . ILE B 2 111 ? 26.77294 -20.38186 16.73595 1.000 22.51983 109 ILE B CA 1
ATOM 5402 C C . ILE B 2 111 ? 27.22936 -21.82241 16.51723 1.000 23.88766 109 ILE B C 1
ATOM 5403 O O . ILE B 2 111 ? 26.98441 -22.70084 17.34635 1.000 26.14996 109 ILE B O 1
ATOM 5419 N N . LYS B 2 112 ? 27.90268 -22.08769 15.39337 1.000 26.33032 110 LYS B N 1
ATOM 5420 C CA . LYS B 2 112 ? 28.29058 -23.46014 15.08972 1.000 28.78557 110 LYS B CA 1
ATOM 5421 C C . LYS B 2 112 ? 29.27015 -24.00128 16.12219 1.000 29.58467 110 LYS B C 1
ATOM 5422 O O . LYS B 2 112 ? 29.25978 -25.19810 16.42996 1.000 32.30017 110 LYS B O 1
ATOM 5441 N N . GLU B 2 113 ? 30.12506 -23.13585 16.66541 1.000 27.98942 111 GLU B N 1
ATOM 5442 C CA . GLU B 2 113 ? 31.04818 -23.54386 17.71728 1.000 28.02761 111 GLU B CA 1
ATOM 5443 C C . GLU B 2 113 ? 30.30247 -24.06397 18.93917 1.000 35.34573 111 GLU B C 1
ATOM 5444 O O . GLU B 2 113 ? 30.74849 -25.02820 19.58289 1.000 34.76967 111 GLU B O 1
ATOM 5456 N N . GLU B 2 114 ? 29.15500 -23.47248 19.25872 1.000 30.69316 112 GLU B N 1
ATOM 5457 C CA . GLU B 2 114 ? 28.34298 -23.95087 20.36740 1.000 29.73835 112 GLU B CA 1
ATOM 5458 C C . GLU B 2 114 ? 27.40536 -25.07266 19.95051 1.000 30.46968 112 GLU B C 1
ATOM 5459 O O . GLU B 2 114 ? 27.06862 -25.92977 20.77379 1.000 36.20837 112 GLU B O 1
ATOM 5471 N N . PHE B 2 115 ? 26.96911 -25.08270 18.68961 1.000 29.35808 113 PHE B N 1
ATOM 5472 C CA . PHE B 2 115 ? 26.01843 -26.06349 18.17915 1.000 26.08384 113 PHE B CA 1
ATOM 5473 C C . PHE B 2 115 ? 26.52342 -26.59301 16.84652 1.000 27.50505 113 PHE B C 1
ATOM 5474 O O . PHE B 2 115 ? 26.10547 -26.13029 15.77705 1.000 28.87785 113 PHE B O 1
ATOM 5491 N N . PRO B 2 116 ? 27.42357 -27.58156 16.86882 1.000 29.28788 114 PRO B N 1
ATOM 5492 C CA . PRO B 2 116 ? 28.05246 -28.01127 15.60880 1.000 36.52371 114 PRO B CA 1
ATOM 5493 C C . PRO B 2 116 ? 27.08585 -28.61322 14.60311 1.000 35.16618 114 PRO B C 1
ATOM 5494 O O . PRO B 2 116 ? 27.42398 -28.68225 13.41441 1.000 35.88270 114 PRO B O 1
ATOM 5505 N N . TYR B 2 117 ? 25.89102 -29.03470 15.02227 1.000 29.75637 115 TYR B N 1
ATOM 5506 C CA . TYR B 2 117 ? 24.91192 -29.60043 14.10745 1.000 30.86308 115 TYR B CA 1
ATOM 5507 C C . TYR B 2 117 ? 24.02595 -28.55264 13.43253 1.000 34.25939 115 TYR B C 1
ATOM 5508 O O . TYR B 2 117 ? 23.12778 -28.92503 12.66697 1.000 32.89153 115 TYR B O 1
ATOM 5526 N N . VAL B 2 118 ? 24.25296 -27.26367 13.67718 1.000 28.18417 116 VAL B N 1
ATOM 5527 C CA . VAL B 2 118 ? 23.45082 -26.19680 13.09669 1.000 29.17929 116 VAL B CA 1
ATOM 5528 C C . VAL B 2 118 ? 24.19519 -25.60605 11.90839 1.000 28.28621 116 VAL B C 1
ATOM 5529 O O . VAL B 2 118 ? 25.37011 -25.23562 12.01914 1.000 31.70342 116 VAL B O 1
ATOM 5542 N N . ASP B 2 119 ? 23.51248 -25.51559 10.77220 1.000 28.01801 117 ASP B N 1
ATOM 5543 C CA . ASP B 2 119 ? 24.02175 -24.84468 9.58170 1.000 28.00991 117 ASP B CA 1
ATOM 5544 C C . ASP B 2 119 ? 23.30806 -23.50641 9.44864 1.000 29.78132 117 ASP B C 1
ATOM 5545 O O . ASP B 2 119 ? 22.09335 -23.46283 9.21219 1.000 26.17935 117 ASP B O 1
ATOM 5554 N N . CYS B 2 120 ? 24.05831 -22.41726 9.59174 1.000 24.69892 118 CYS B N 1
ATOM 5555 C CA . CYS B 2 120 ? 23.46433 -21.09022 9.49487 1.000 24.63445 118 CYS B CA 1
ATOM 5556 C C . CYS B 2 120 ? 23.37857 -20.64387 8.04708 1.000 27.38595 118 CYS B C 1
ATOM 5557 O O . CYS B 2 120 ? 24.27678 -20.89914 7.24676 1.000 33.22670 118 CYS B O 1
ATOM 5565 N N . ILE B 2 121 ? 22.28294 -19.96616 7.71938 1.000 25.04259 119 ILE B N 1
ATOM 5566 C CA . ILE B 2 121 ? 21.97472 -19.53882 6.35885 1.000 25.65604 119 ILE B CA 1
ATOM 5567 C C . ILE B 2 121 ? 21.68169 -18.05114 6.38636 1.000 24.37455 119 ILE B C 1
ATOM 5568 O O . ILE B 2 121 ? 20.86058 -17.58516 7.18665 1.000 20.49125 119 ILE B O 1
ATOM 5584 N N . SER B 2 122 ? 22.32434 -17.30854 5.48897 1.000 22.29359 120 SER B N 1
ATOM 5585 C CA . SER B 2 122 ? 22.17757 -15.86258 5.42942 1.000 23.30100 120 SER B CA 1
ATOM 5586 C C . SER B 2 122 ? 21.98135 -15.38961 3.99196 1.000 23.74326 120 SER B C 1
ATOM 5587 O O . SER B 2 122 ? 22.33774 -14.25608 3.65404 1.000 27.29023 120 SER B O 1
ATOM 5595 N N . ASN B 2 123 ? 21.39562 -16.24297 3.14281 1.000 24.31540 121 ASN B N 1
ATOM 5596 C CA . ASN B 2 123 ? 21.16482 -15.92489 1.74188 1.000 29.12753 121 ASN B CA 1
ATOM 5597 C C . ASN B 2 123 ? 19.98698 -14.95416 1.59576 1.000 27.68366 121 ASN B C 1
ATOM 5598 O O . ASN B 2 123 ? 19.43534 -14.45003 2.57849 1.000 25.00022 121 ASN B O 1
ATOM 5609 N N . GLU B 2 124 ? 19.57954 -14.68864 0.35101 1.000 26.57900 122 GLU B N 1
ATOM 5610 C CA . GLU B 2 124 ? 18.55787 -13.67382 0.11588 1.000 22.89989 122 GLU B CA 1
ATOM 5611 C C . GLU B 2 124 ? 17.23107 -14.05802 0.75503 1.000 22.02428 122 GLU B C 1
ATOM 5612 O O . GLU B 2 124 ? 16.54362 -13.20432 1.32897 1.000 23.52264 122 GLU B O 1
ATOM 5624 N N . LEU B 2 125 ? 16.84363 -15.33450 0.65805 1.000 23.03584 123 LEU B N 1
ATOM 5625 C CA . LEU B 2 125 ? 15.59775 -15.77077 1.28005 1.000 21.60050 123 LEU B CA 1
ATOM 5626 C C . LEU B 2 125 ? 15.64804 -15.59446 2.78810 1.000 21.07357 123 LEU B C 1
ATOM 5627 O O . LEU B 2 125 ? 14.67407 -15.13175 3.39934 1.000 21.03430 123 LEU B O 1
ATOM 5643 N N . ALA B 2 126 ? 16.76406 -15.96846 3.41488 1.000 19.66919 124 ALA B N 1
ATOM 5644 C CA . ALA B 2 126 ? 16.90457 -15.73418 4.85279 1.000 19.78236 124 ALA B CA 1
ATOM 5645 C C . ALA B 2 126 ? 16.74635 -14.24806 5.17596 1.000 18.25538 124 ALA B C 1
ATOM 5646 O O . ALA B 2 126 ? 16.04106 -13.88047 6.12163 1.000 17.55604 124 ALA B O 1
ATOM 5653 N N . GLN B 2 127 ? 17.39675 -13.38829 4.39202 1.000 18.49370 125 GLN B N 1
ATOM 5654 C CA . GLN B 2 127 ? 17.31016 -11.95081 4.63956 1.000 18.16712 125 GLN B CA 1
ATOM 5655 C C . GLN B 2 127 ? 15.88058 -11.45281 4.46349 1.000 18.97971 125 GLN B C 1
ATOM 5656 O O . GLN B 2 127 ? 15.41857 -10.59326 5.22406 1.000 18.90420 125 GLN B O 1
ATOM 5670 N N . ASP B 2 128 ? 15.16837 -11.97885 3.45809 1.000 19.05377 126 ASP B N 1
ATOM 5671 C CA . ASP B 2 128 ? 13.78481 -11.57292 3.22280 1.000 20.58746 126 ASP B CA 1
ATOM 5672 C C . ASP B 2 128 ? 12.89085 -11.97030 4.37992 1.000 18.87596 126 ASP B C 1
ATOM 5673 O O . ASP B 2 128 ? 12.02006 -11.19780 4.79655 1.000 18.24536 126 ASP B O 1
ATOM 5682 N N . LEU B 2 129 ? 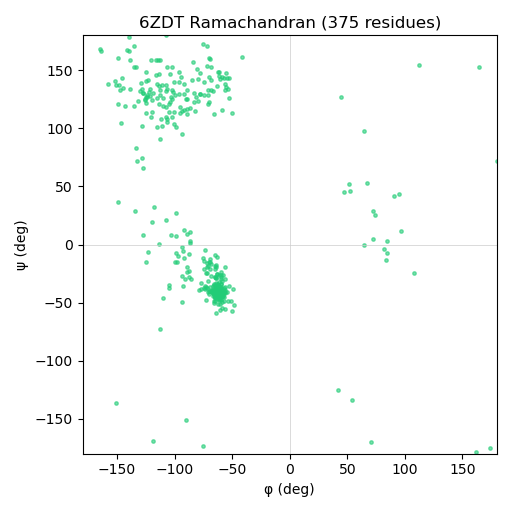13.07317 -13.18376 4.89905 1.000 17.93063 127 LEU B N 1
ATOM 5683 C CA . LEU B 2 129 ? 12.26353 -13.62983 6.02713 1.000 16.77714 127 LEU B CA 1
ATOM 5684 C C . LEU B 2 129 ? 12.56319 -12.82538 7.28125 1.000 21.14349 127 LEU B C 1
ATOM 5685 O O . LEU B 2 129 ? 11.65403 -12.51476 8.05228 1.000 19.22770 127 LEU B O 1
ATOM 5701 N N . ILE B 2 130 ? 13.83158 -12.50038 7.50791 1.000 18.50664 128 ILE B N 1
ATOM 5702 C CA . ILE B 2 130 ? 14.19801 -11.68918 8.66501 1.000 16.10537 128 ILE B CA 1
ATOM 5703 C C . ILE B 2 130 ? 13.62276 -10.27678 8.53030 1.000 16.67463 128 ILE B C 1
ATOM 5704 O O . ILE B 2 130 ? 13.13637 -9.69019 9.50927 1.000 19.04613 128 ILE B O 1
ATOM 5720 N N . ARG B 2 131 ? 13.65168 -9.71336 7.31879 1.000 18.50727 129 ARG B N 1
ATOM 5721 C CA . ARG B 2 131 ? 13.00412 -8.42024 7.09142 1.000 17.49970 129 ARG B CA 1
ATOM 5722 C C . ARG B 2 131 ? 11.53162 -8.48673 7.46202 1.000 16.56598 129 ARG B C 1
ATOM 5723 O O . ARG B 2 131 ? 10.97359 -7.54425 8.03497 1.000 18.96691 129 ARG B O 1
ATOM 5744 N N . GLY B 2 132 ? 10.88115 -9.59885 7.13387 1.000 17.16928 130 GLY B N 1
ATOM 5745 C CA . GLY B 2 132 ? 9.48073 -9.75963 7.47415 1.000 16.69392 130 GLY B CA 1
ATOM 5746 C C . GLY B 2 132 ? 9.21784 -9.72437 8.96541 1.000 17.56156 130 GLY B C 1
ATOM 5747 O O . GLY B 2 132 ? 8.25739 -9.09052 9.41963 1.000 18.95335 130 GLY B O 1
ATOM 5751 N N . VAL B 2 133 ? 10.07957 -10.38136 9.75494 1.000 17.00674 131 VAL B N 1
ATOM 5752 C CA . VAL B 2 133 ? 9.94989 -10.28336 11.20632 1.000 17.24183 131 VAL B CA 1
ATOM 5753 C C . VAL B 2 133 ? 10.20617 -8.84960 11.65972 1.000 17.75339 131 VAL B C 1
ATOM 5754 O O . VAL B 2 133 ? 9.50953 -8.32480 12.53098 1.000 17.51463 131 VAL B O 1
ATOM 5767 N N . ARG B 2 134 ? 11.22599 -8.21601 11.09233 1.000 15.80115 132 ARG B N 1
ATOM 5768 C CA . ARG B 2 134 ? 11.49989 -6.81581 11.43401 1.000 16.14971 132 ARG B CA 1
ATOM 5769 C C . ARG B 2 134 ? 10.30341 -5.93827 11.09921 1.000 16.61295 132 ARG B C 1
ATOM 5770 O O . ARG B 2 134 ? 9.96439 -5.01192 11.85315 1.000 19.35546 132 ARG B O 1
ATOM 5791 N N . LEU B 2 135 ? 9.61930 -6.23870 9.99440 1.000 17.19299 133 LEU B N 1
ATOM 5792 C CA . LEU B 2 135 ? 8.51291 -5.40283 9.53507 1.000 18.95846 133 LEU B CA 1
ATOM 5793 C C . LEU B 2 135 ? 7.27919 -5.56166 10.41880 1.000 17.23432 133 LEU B C 1
ATOM 5794 O O . LEU B 2 135 ? 6.64759 -4.56877 10.80761 1.000 18.66885 133 LEU B O 1
ATOM 5810 N N . HIS B 2 136 ? 6.89918 -6.80743 10.71735 1.000 19.15378 134 HIS B N 1
ATOM 5811 C CA . HIS B 2 136 ? 5.61912 -7.06435 11.37131 1.000 18.35666 134 HIS B CA 1
ATOM 5812 C C . HIS B 2 136 ? 5.71555 -7.10512 12.88905 1.000 26.67007 134 HIS B C 1
ATOM 5813 O O . HIS B 2 136 ? 4.68211 -7.04777 13.55944 1.000 31.12105 134 HIS B O 1
ATOM 5827 N N . GLY B 2 137 ? 6.92022 -7.15031 13.44186 1.000 21.40488 135 GLY B N 1
ATOM 5828 C CA . GLY B 2 137 ? 7.15472 -6.87594 14.84572 1.000 27.80811 135 GLY B CA 1
ATOM 5829 C C . GLY B 2 137 ? 6.16469 -7.45741 15.83539 1.000 20.22962 135 GLY B C 1
ATOM 5830 O O . GLY B 2 137 ? 5.91234 -8.66258 15.84269 1.000 30.08732 135 GLY B O 1
ATOM 5834 N N . GLU B 2 138 ? 5.60637 -6.58430 16.65905 1.000 28.55107 136 GLU B N 1
ATOM 5835 C CA . GLU B 2 138 ? 4.83793 -7.03473 17.81085 1.000 42.57517 136 GLU B CA 1
ATOM 5836 C C . GLU B 2 138 ? 3.65274 -7.89217 17.39989 1.000 53.53411 136 GLU B C 1
ATOM 5837 O O . GLU B 2 138 ? 3.23059 -8.76584 18.17100 1.000 30.66366 136 GLU B O 1
ATOM 5849 N N . LYS B 2 139 ? 3.10986 -7.67420 16.19553 1.000 25.77837 137 LYS B N 1
ATOM 5850 C CA . LYS B 2 139 ? 1.98286 -8.50625 15.76451 1.000 23.33306 137 LYS B CA 1
ATOM 5851 C C . LYS B 2 139 ? 2.32934 -9.98740 15.80691 1.000 23.91325 137 LYS B C 1
ATOM 5852 O O . LYS B 2 139 ? 1.42038 -10.82797 15.84279 1.000 25.51179 137 LYS B O 1
ATOM 5871 N N . LEU B 2 140 ? 3.62518 -10.31904 15.81762 1.000 23.75663 138 LEU B N 1
ATOM 5872 C CA . LEU B 2 140 ? 4.07445 -11.70410 15.85893 1.000 24.76689 138 LEU B CA 1
ATOM 5873 C C . LEU B 2 140 ? 4.19362 -12.25633 17.27710 1.000 21.21122 138 LEU B C 1
ATOM 5874 O O . LEU B 2 140 ? 4.41649 -13.46526 17.42968 1.000 30.00785 138 LEU B O 1
ATOM 5890 N N . PHE B 2 141 ? 4.04913 -11.41356 18.29727 1.000 26.94555 139 PHE B N 1
ATOM 5891 C CA . PHE B 2 141 ? 4.32530 -11.78266 19.68369 1.000 32.61237 139 PHE B CA 1
ATOM 5892 C C . PHE B 2 141 ? 3.11187 -11.49634 20.55633 1.000 39.71168 139 PHE B C 1
ATOM 5893 O O . PHE B 2 141 ? 2.64478 -10.35268 20.62032 1.000 37.76827 139 PHE B O 1
ATOM 5910 N N . LYS B 2 142 ? 2.63665 -12.51269 21.26975 1.000 39.29907 140 LYS B N 1
ATOM 5911 C CA . LYS B 2 142 ? 1.62744 -12.28200 22.29916 1.000 41.82265 140 LYS B CA 1
ATOM 5912 C C . LYS B 2 142 ? 2.26961 -11.44770 23.40201 1.000 61.48085 140 LYS B C 1
ATOM 5913 O O . LYS B 2 142 ? 3.18619 -11.91325 24.08857 1.000 65.54171 140 LYS B O 1
ATOM 5932 N N . GLY B 2 143 ? 1.81923 -10.20785 23.55306 1.000 53.19193 141 GLY B N 1
ATOM 5933 C CA . GLY B 2 143 ? 2.47689 -9.27033 24.44493 1.000 86.43587 141 GLY B CA 1
ATOM 5934 C C . GLY B 2 143 ? 3.88900 -8.94924 23.98676 1.000 75.99646 141 GLY B C 1
ATOM 5935 O O . GLY B 2 143 ? 4.86121 -9.18860 24.70548 1.000 61.48757 141 GLY B O 1
ATOM 5939 N N . GLN B 2 145 ? 2.85977 -4.44660 21.48878 1.000 43.67055 143 GLN B N 1
ATOM 5940 C CA . GLN B 2 145 ? 2.00240 -3.30739 21.22516 1.000 28.87388 143 GLN B CA 1
ATOM 5941 C C . GLN B 2 145 ? 2.74691 -2.18423 20.50667 1.000 56.05092 143 GLN B C 1
ATOM 5942 O O . GLN B 2 145 ? 3.95989 -2.04720 20.64193 1.000 60.28707 143 GLN B O 1
ATOM 5955 N N . SER B 2 146 ? 2.00786 -1.37984 19.74520 1.000 62.94395 144 SER B N 1
ATOM 5956 C CA . SER B 2 146 ? 2.60439 -0.26832 19.01378 1.000 77.94743 144 SER B CA 1
ATOM 5957 C C . SER B 2 146 ? 3.48169 0.57169 19.93365 1.000 79.08049 144 SER B C 1
ATOM 5958 O O . SER B 2 146 ? 2.98072 1.21022 20.86395 1.000 47.27937 144 SER B O 1
ATOM 5966 N N . GLY B 2 147 ? 4.79200 0.56846 19.68768 1.000 56.19277 145 GLY B N 1
ATOM 5967 C CA . GLY B 2 147 ? 5.74054 1.33339 20.46455 1.000 68.86720 145 GLY B CA 1
ATOM 5968 C C . GLY B 2 147 ? 6.61295 0.50250 21.38191 1.000 31.53522 145 GLY B C 1
ATOM 5969 O O . GLY B 2 147 ? 7.70381 0.95691 21.74321 1.000 45.73220 145 GLY B O 1
ATOM 5973 N N . ASP B 2 148 ? 6.15823 -0.68357 21.78625 1.000 35.42480 146 ASP B N 1
ATOM 5974 C CA . ASP B 2 148 ? 6.94620 -1.50911 22.69607 1.000 37.67955 146 ASP B CA 1
ATOM 5975 C C . ASP B 2 148 ? 8.37638 -1.65647 22.18325 1.000 34.52471 146 ASP B C 1
ATOM 5976 O O . ASP B 2 148 ? 9.34162 -1.29302 22.86684 1.000 28.97874 146 ASP B O 1
ATOM 5985 N N . LEU B 2 149 ? 8.52131 -2.16674 20.95942 1.000 28.37819 147 LEU B N 1
ATOM 5986 C CA . LEU B 2 149 ? 9.85636 -2.35446 20.39352 1.000 24.21391 147 LEU B CA 1
ATOM 5987 C C . LEU B 2 149 ? 10.56261 -1.01988 20.18526 1.000 22.46846 147 LEU B C 1
ATOM 5988 O O . LEU B 2 149 ? 11.76967 -0.89036 20.44600 1.000 21.34095 147 LEU B O 1
ATOM 6004 N N . GLU B 2 150 ? 9.83961 -0.00422 19.71096 1.000 26.78023 148 GLU B N 1
ATOM 6005 C CA . GLU B 2 150 ? 10.47994 1.29279 19.49873 1.000 26.22652 148 GLU B CA 1
ATOM 6006 C C . GLU B 2 150 ? 10.93319 1.91028 20.81583 1.000 23.09776 148 GLU B C 1
ATOM 6007 O O . GLU B 2 150 ? 12.02518 2.47366 20.88414 1.000 23.53742 148 GLU B O 1
ATOM 6019 N N . ARG B 2 151 ? 10.11719 1.79828 21.87152 1.000 24.43295 149 ARG B N 1
ATOM 6020 C CA . ARG B 2 151 ? 10.54795 2.31109 23.16867 1.000 27.73795 149 ARG B CA 1
ATOM 6021 C C . ARG B 2 151 ? 11.80439 1.59371 23.63826 1.000 22.57991 149 ARG B C 1
ATOM 6022 O O . ARG B 2 151 ? 12.71970 2.21419 24.19439 1.000 24.27781 149 ARG B O 1
ATOM 6043 N N . ALA B 2 152 ? 11.86893 0.28478 23.40446 1.000 21.36735 150 ALA B N 1
ATOM 6044 C CA . ALA B 2 152 ? 13.05128 -0.47643 23.81356 1.000 18.88357 150 ALA B CA 1
ATOM 6045 C C . ALA B 2 152 ? 14.26807 -0.09921 22.97947 1.000 21.64954 150 ALA B C 1
ATOM 6046 O O . ALA B 2 152 ? 15.38473 -0.04137 23.50405 1.000 20.61837 150 ALA B O 1
ATOM 6053 N N . GLN B 2 153 ? 14.08227 0.18059 21.68550 1.000 17.30202 151 GLN B N 1
ATOM 6054 C CA . GLN B 2 153 ? 15.21064 0.58829 20.85078 1.000 17.97393 151 GLN B CA 1
ATOM 6055 C C . GLN B 2 153 ? 15.78742 1.91744 21.31851 1.000 18.02330 151 GLN B C 1
ATOM 6056 O O . GLN B 2 153 ? 17.00771 2.11521 21.28662 1.000 20.83880 151 GLN B O 1
ATOM 6070 N N . LEU B 2 154 ? 14.92232 2.83056 21.76614 1.000 19.30729 152 LEU B N 1
ATOM 6071 C CA . LEU B 2 154 ? 15.37149 4.13717 22.24713 1.000 19.43817 152 LEU B CA 1
ATOM 6072 C C . LEU B 2 154 ? 16.33735 3.96994 23.40670 1.000 21.76777 152 LEU B C 1
ATOM 6073 O O . LEU B 2 154 ? 17.45626 4.50469 23.38787 1.000 21.59533 152 LEU B O 1
ATOM 6089 N N . GLY B 2 155 ? 15.91624 3.24362 24.43870 1.000 21.31347 153 GLY B N 1
ATOM 6090 C CA . GLY B 2 155 ? 16.79167 3.05469 25.58482 1.000 22.65444 153 GLY B CA 1
ATOM 6091 C C . GLY B 2 155 ? 18.04467 2.28054 25.23420 1.000 19.52630 153 GLY B C 1
ATOM 6092 O O . GLY B 2 155 ? 19.13379 2.58805 25.72124 1.000 20.96824 153 GLY B O 1
ATOM 6096 N N . LEU B 2 156 ? 17.91025 1.26758 24.37873 1.000 21.69400 154 LEU B N 1
ATOM 6097 C CA . LEU B 2 156 ? 19.05497 0.42837 24.05107 1.000 16.36887 154 LEU B CA 1
ATOM 6098 C C . LEU B 2 156 ? 20.03429 1.16186 23.14705 1.000 18.06046 154 LEU B C 1
ATOM 6099 O O . LEU B 2 156 ? 21.24776 0.98012 23.25786 1.000 19.11428 154 LEU B O 1
ATOM 6115 N N . GLY B 2 157 ? 19.52443 1.98948 22.23156 1.000 17.07489 155 GLY B N 1
ATOM 6116 C CA . GLY B 2 157 ? 20.41857 2.76341 21.38457 1.000 18.42564 155 GLY B CA 1
ATOM 6117 C C . GLY B 2 157 ? 21.21753 3.79094 22.16557 1.000 20.02615 155 GLY B C 1
ATOM 6118 O O . GLY B 2 157 ? 22.42247 3.95321 21.95085 1.000 20.33292 155 GLY B O 1
ATOM 6122 N N . HIS B 2 158 ? 20.56493 4.49605 23.08739 1.000 17.74664 156 HIS B N 1
ATOM 6123 C CA . HIS B 2 158 ? 21.29047 5.37858 23.97940 1.000 17.70893 156 HIS B CA 1
ATOM 6124 C C . HIS B 2 158 ? 22.34371 4.62836 24.77593 1.000 18.66111 156 HIS B C 1
ATOM 6125 O O . HIS B 2 158 ? 23.48025 5.09947 24.91830 1.000 19.02942 156 HIS B O 1
ATOM 6139 N N . ALA B 2 159 ? 21.98730 3.45513 25.31065 1.000 19.47449 157 ALA B N 1
ATOM 6140 C CA . ALA B 2 159 ? 22.92958 2.69277 26.12152 1.000 19.72457 157 ALA B CA 1
ATOM 6141 C C . ALA B 2 159 ? 24.11873 2.22820 25.28998 1.000 18.06772 157 ALA B C 1
ATOM 6142 O O . ALA B 2 159 ? 25.28027 2.32998 25.72203 1.000 19.10378 157 ALA B O 1
ATOM 6149 N N . TYR B 2 160 ? 23.84627 1.70369 24.09886 1.000 18.92851 158 TYR B N 1
ATOM 6150 C CA . TYR B 2 160 ? 24.91458 1.25781 23.20696 1.000 22.33488 158 TYR B CA 1
ATOM 6151 C C . TYR B 2 160 ? 25.83708 2.41366 22.84523 1.000 22.12571 158 TYR B C 1
ATOM 6152 O O . TYR B 2 160 ? 27.07253 2.30052 22.91422 1.000 19.38705 158 TYR B O 1
ATOM 6170 N N . SER B 2 161 ? 25.25029 3.55361 22.46791 1.000 19.71488 159 SER B N 1
ATOM 6171 C CA . SER B 2 161 ? 26.04021 4.67931 21.99417 1.000 18.04679 159 SER B CA 1
ATOM 6172 C C . SER B 2 161 ? 26.82938 5.33046 23.12651 1.000 23.19829 159 SER B C 1
ATOM 6173 O O . SER B 2 161 ? 27.98473 5.71287 22.94167 1.000 21.08744 159 SER B O 1
ATOM 6181 N N A ARG B 2 162 ? 26.21405 5.47208 24.30191 0.589 19.96553 160 ARG B N 1
ATOM 6182 N N B ARG B 2 162 ? 26.22073 5.45764 24.30683 0.411 19.93149 160 ARG B N 1
ATOM 6183 C CA A ARG B 2 162 ? 26.92370 6.04304 25.43577 0.589 19.63154 160 ARG B CA 1
ATOM 6184 C CA B ARG B 2 162 ? 26.92661 6.04752 25.43515 0.411 19.63309 160 ARG B CA 1
ATOM 6185 C C A ARG B 2 162 ? 28.13414 5.19753 25.81121 0.589 21.74006 160 ARG B C 1
ATOM 6186 C C B ARG B 2 162 ? 28.11315 5.19568 25.86383 0.411 21.85124 160 ARG B C 1
ATOM 6187 O O A ARG B 2 162 ? 29.19243 5.73434 26.16763 0.589 22.71793 160 ARG B O 1
ATOM 6188 O O B ARG B 2 162 ? 29.13605 5.73377 26.30953 0.411 22.57915 160 ARG B O 1
ATOM 6229 N N . ALA B 2 163 ? 28.00070 3.87240 25.74623 1.000 23.13516 161 ALA B N 1
ATOM 6230 C CA . ALA B 2 163 ? 29.14012 3.01137 26.05447 1.000 24.93294 161 ALA B CA 1
ATOM 6231 C C . ALA B 2 163 ? 30.26909 3.21512 25.05161 1.000 27.24942 161 ALA B C 1
ATOM 6232 O O . ALA B 2 163 ? 31.44774 3.15375 25.41674 1.000 27.53110 161 ALA B O 1
ATOM 6240 N N . LYS B 2 164 ? 29.92871 3.44820 23.78167 1.000 21.74707 162 LYS B N 1
ATOM 6241 C CA . LYS B 2 164 ? 30.95292 3.67951 22.76269 1.000 24.46458 162 LYS B CA 1
ATOM 6242 C C . LYS B 2 164 ? 31.72618 4.96135 23.02981 1.000 24.19781 162 LYS B C 1
ATOM 6243 O O . LYS B 2 164 ? 32.96153 4.97524 22.96641 1.000 26.15969 162 LYS B O 1
ATOM 6262 N N . VAL B 2 165 ? 31.01404 6.06755 23.29803 1.000 23.04364 163 VAL B N 1
ATOM 6263 C CA . VAL B 2 165 ? 31.65402 7.36535 23.44614 1.000 25.56414 163 VAL B CA 1
ATOM 6264 C C . VAL B 2 165 ? 32.14138 7.60938 24.86836 1.000 31.32908 163 VAL B C 1
ATOM 6265 O O . VAL B 2 165 ? 32.68883 8.68329 25.14970 1.000 41.36296 163 VAL B O 1
ATOM 6278 N N . LYS B 2 166 ? 31.96644 6.63694 25.76745 1.000 34.55544 164 LYS B N 1
ATOM 6279 C CA . LYS B 2 166 ? 32.39639 6.73672 27.16590 1.000 37.36473 164 LYS B CA 1
ATOM 6280 C C . LYS B 2 166 ? 31.59001 7.80216 27.91163 1.000 47.95959 164 LYS B C 1
ATOM 6281 O O . LYS B 2 166 ? 32.14128 8.71207 28.53530 1.000 50.12538 164 LYS B O 1
ATOM 6300 N N . PHE B 2 167 ? 30.26802 7.67941 27.83384 1.000 49.65492 165 PHE B N 1
ATOM 6301 C CA . PHE B 2 167 ? 29.35601 8.48958 28.63587 1.000 61.98920 165 PHE B CA 1
ATOM 6302 C C . PHE B 2 167 ? 28.77156 7.63395 29.76239 1.000 65.10767 165 PHE B C 1
ATOM 6303 O O . PHE B 2 167 ? 28.70502 6.40569 29.65123 1.000 63.55317 165 PHE B O 1
#